Protein AF-A0A2G6PL71-F1 (afdb_monomer)

Foldseek 3Di:
DDDDDDDDDDDDDDDDDDDDDDVVVVVVVVVVVCCVDPVSVVVVVVVVVVVVVVVVPDDDPDDDPVVVVVVVVVVVVVVVVVVVVVVVVVVVVVVVVVVPPPPPVPVVVVVVVVVPPDDPPVVVVVVVVPPDPDPDDDDDPPVVVVVVVVVVCVVDVCPVCVVVVVVVVVVVVVVVVVVVVVVVVVVVVVVVVVVVVVVVVVVVVVVVVVVVVVVVVVVVVVVVVVVVVVVVVVVVVVLCVVLVVLVVQLVPDPDPVSVLVSLVVNLVSCPPPDNVVVCLVVLVVVDDVSNVVSLVVQVVSCVSNVPVVSVVVSVVVVVVVPDDDVPPFKDKDFDDDDPPPPPPDPDDDDDDDGWIWIAGPVPRDTDTDDPPPCDPVLVVLVVVLVVVLVVLVVVLVVLVVVLVVLVVCLVVDDPVVVVVSVVVNVVSVVVSVVSVVVNVVSVVVSVVVVVVVVVVVVVVVVVQVVLLVVLVLLCVLLLVVLFDVVLVVLLLVVLQVPVPLVVVLPACARDDSNRNRRRHDPDDDPDSADLVRSLSSSLLVQLLLPLGSDHQFDSVCSNVVVRRRHPDSVVVSVSCVVSCCNDPCNNVSSVVSSCPVVVVVD

Radius of gyration: 48.13 Å; Cα contacts (8 Å, |Δi|>4): 311; chains: 1; bounding box: 106×91×172 Å

Solvent-accessible surface area (backbone atoms only — not comparable to full-atom values): 34971 Å² total; per-residue (Å²): 141,82,89,83,86,82,87,78,90,83,86,85,83,88,80,93,81,84,88,84,88,63,72,67,59,54,53,53,49,56,54,51,54,50,61,68,32,69,67,52,48,48,50,56,52,52,55,46,53,53,50,51,52,57,58,72,70,61,89,69,98,74,70,67,70,59,56,54,53,50,51,54,54,52,51,53,52,51,52,55,59,50,48,59,53,53,56,56,56,56,59,60,56,64,64,58,64,71,72,72,80,80,71,72,80,68,61,65,61,63,56,63,65,64,68,78,76,73,72,77,73,69,62,54,65,63,54,66,76,69,70,72,89,72,78,89,74,79,80,68,52,75,65,53,51,51,53,49,50,58,50,51,59,67,75,42,72,64,75,79,50,52,65,55,53,56,49,49,54,52,51,51,51,52,51,52,52,52,52,54,51,52,52,53,50,56,52,49,53,54,52,50,55,52,49,53,54,51,50,53,54,50,52,54,52,49,54,56,48,52,53,51,52,54,52,54,51,52,51,52,52,53,52,50,55,51,50,53,51,52,52,51,52,52,54,47,53,54,49,52,54,53,51,48,52,49,48,55,50,33,71,69,38,89,47,71,67,54,30,52,54,35,41,40,53,51,51,55,54,41,63,43,88,69,45,49,63,51,54,55,52,52,25,51,74,68,35,76,65,48,30,51,53,54,50,52,51,54,49,51,41,23,65,76,56,72,35,62,69,55,46,53,55,50,53,57,56,62,59,70,71,67,81,72,82,85,68,78,60,65,44,83,48,71,71,76,77,77,81,87,78,68,90,86,72,95,74,92,74,95,72,79,78,74,63,29,32,39,37,32,78,90,75,70,47,69,44,81,37,80,56,78,71,74,48,70,67,58,55,51,50,51,50,53,51,52,54,51,53,52,49,54,53,52,52,51,48,53,54,49,54,52,45,49,55,46,51,58,52,41,76,76,41,53,82,75,52,30,59,58,43,52,52,54,47,51,53,51,52,51,52,53,50,52,52,54,48,53,54,49,53,52,51,52,51,51,50,52,54,51,50,55,50,50,53,52,52,50,51,53,51,50,52,49,50,50,40,26,46,56,47,49,53,51,37,50,48,60,49,53,72,78,48,49,66,70,42,52,50,52,51,45,51,50,40,56,67,37,60,66,62,26,43,74,63,68,28,80,41,65,58,36,70,87,75,41,31,86,6,64,74,82,80,86,58,96,58,89,67,50,54,66,55,52,37,44,53,51,30,51,52,16,13,32,68,63,54,30,67,71,44,82,46,39,56,64,31,45,58,70,67,68,81,52,22,42,95,44,71,66,61,51,52,49,50,35,50,77,60,37,46,67,46,98,57,11,48,62,52,25,50,49,27,57,49,55,55,60,72,73,75,107

Secondary structure (DSSP, 8-state):
---------------------SHHHHHHHHHHHHHH-HHHHHHHHHHHHHHHHHHHT------THHHHHHHHHHHHHHHHHHHHHHHHHHHHHHHHTTSSSSSSTTTHHHHTTTTTS--TTHHHHHHHTT-----S--PPPHHHHHHHHHHHHHHS-GGGTHHHHHHHHHHHHHHHHHHHHHHHHHHHHHHHHHHHHHHHHHHHHHHHHHHHHHHHHHHHHHHHHHHHHHHHHHHHHHHHHHHHHHHHHHHH--SHHHHHHHHHHHHHHHHSTTHHHHHHHHHHHT-HHHHHHHHHHHHHHHHHTT-HHHHHHHHHHHHTTSS-SGGGGEEEEE----GGG-SS--S---PPPPEEEEEETTT--EEEEE-----HHHHHHHHHHHHHHHHHHHHHHHHHHHHHHHHHHHHHS-HHHHHHHHHHHHHHHHHHHHHHHHHHHHHHHHHHHHHHHHHHHHHHHHHHHHHHHHHHHHHHHTTGGGS-HHHHHHHHHHHHH-HHHHHHTT--S-EEGGGTEES----S-SSSS-HHHHHHHHHHHHHHHHSSSSSSS-HHHHHHT-S-SSS-HHHHHHHHHHTTTTSTTHHHHHHHHHHHTHHHH-

pLDDT: mean 70.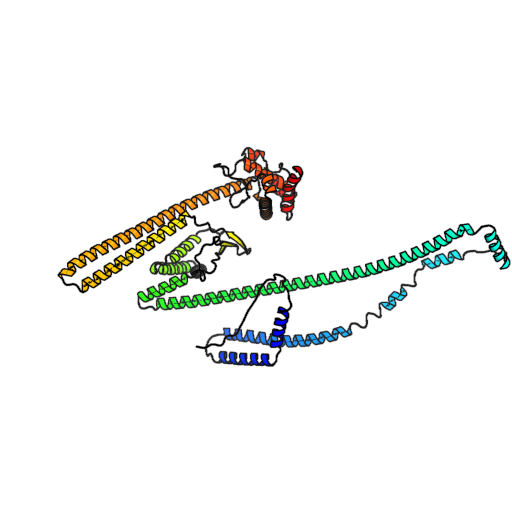43, std 21.21, range [27.36, 97.81]

Sequence (602 aa):
MSGLELGGNNSNEEANSSLGTNESIDKQKSLLDSIQDPDNKKILLEEYEEFKKGVEEINFNTSGALEDLKQEFEEDIEAIKNMDKLYSDLIGYKEFKTILASNELKQELEEKVFEVIGDEENKGLIRDFVGFEFNGEFFPDKEGIEDFIDSYEKEYQIEDIKPVIQSSDTLSQNSNEISQDSNKVSQNDGTLSQNDSTLSQNDSTLSQNDEKVFTNNTEVVNKTQEIDKKINSVKNLIKDYTLKTIIDEYENSETVEEKLLKAKEISDYLNKQGVLEKILEEAKKGGKENYNDVYNFIKTIAEKTDNYILLQKLENYSFSTKTDSTLRNWQIETFMSDENNLKDQFVDTKKTPPKAYIVNRNSGYKVEVDLIKTPPELTDLRRKYQNKKIEIKKEGKTMNDELNSLIDKYEEASENEKTIIMEKIKEKREEIKVLKKQAKELEEEFKNRLEDYTEQMKRIQEEENEKAREIRDFLEEIGFDLIDMNITNNIIEQLNYEDSLRVNLGFNQKINIKEGQLGFENINSDDLLSNQEKVVFAKVVNKMITGSTKGPIDINAIKNGTGVAIPDKEEFSFILEQKGIRGLNGNAIAMENLRKENNEKE

Mean predicted aligned error: 21.04 Å

Structure (mmCIF, N/CA/C/O backbone):
data_AF-A0A2G6PL71-F1
#
_entry.id   AF-A0A2G6PL71-F1
#
loop_
_atom_site.group_PDB
_atom_site.id
_atom_site.type_symbol
_atom_site.label_atom_id
_atom_site.label_alt_id
_atom_site.label_comp_id
_atom_site.label_asym_id
_atom_site.label_entity_id
_atom_site.label_seq_id
_atom_site.pdbx_PDB_ins_code
_atom_site.Cartn_x
_atom_site.Cartn_y
_atom_site.Cartn_z
_atom_site.occupancy
_atom_site.B_iso_or_equiv
_atom_site.auth_seq_id
_atom_site.auth_comp_id
_atom_site.auth_asym_id
_atom_site.auth_atom_id
_atom_site.pdbx_PDB_model_num
ATOM 1 N N . MET A 1 1 ? -5.301 -58.682 28.526 1.00 30.67 1 MET A N 1
ATOM 2 C CA . MET A 1 1 ? -5.518 -60.092 28.134 1.00 30.67 1 MET A CA 1
ATOM 3 C C . MET A 1 1 ? -6.444 -60.050 26.934 1.00 30.67 1 MET A C 1
ATOM 5 O O . MET A 1 1 ? -7.544 -59.558 27.110 1.00 30.67 1 MET A O 1
ATOM 9 N N . SER A 1 2 ? -6.127 -60.406 25.700 1.00 31.80 2 SER A N 1
ATOM 10 C CA . SER A 1 2 ? -4.973 -60.954 24.961 1.00 31.80 2 SER A CA 1
ATOM 11 C C . SER A 1 2 ? -5.456 -60.807 23.501 1.00 31.80 2 SER A C 1
ATOM 13 O O . SER A 1 2 ? -6.597 -61.160 23.234 1.00 31.80 2 SER A O 1
ATOM 15 N N . GLY A 1 3 ? -4.778 -60.155 22.561 1.00 30.88 3 GLY A N 1
ATOM 16 C CA . GLY A 1 3 ? -3.395 -60.362 22.154 1.00 30.88 3 GLY A CA 1
ATOM 17 C C . GLY A 1 3 ? -3.396 -61.245 20.903 1.00 30.88 3 GLY A C 1
ATOM 18 O O . GLY A 1 3 ? -3.646 -62.438 21.029 1.00 30.88 3 GLY A O 1
ATOM 19 N N . LEU A 1 4 ? -3.136 -60.650 19.736 1.00 32.53 4 LEU A N 1
ATOM 20 C CA . LEU A 1 4 ? -2.397 -61.261 18.625 1.00 32.53 4 LEU A CA 1
ATOM 21 C C . LEU A 1 4 ? -1.950 -60.151 17.663 1.00 32.53 4 LEU A C 1
ATOM 23 O O . LEU A 1 4 ? -2.682 -59.706 16.783 1.00 32.53 4 LEU A O 1
ATOM 27 N N . GLU A 1 5 ? -0.738 -59.677 17.932 1.00 37.03 5 GLU A N 1
ATOM 28 C CA . GLU A 1 5 ? 0.158 -59.029 16.979 1.00 37.03 5 GLU A CA 1
ATOM 29 C C . GLU A 1 5 ? 0.756 -60.074 16.026 1.00 37.03 5 GLU A C 1
ATOM 31 O O . GLU A 1 5 ? 0.781 -61.259 16.356 1.00 37.03 5 GLU A O 1
ATOM 36 N N . LEU A 1 6 ? 1.262 -59.599 14.885 1.00 34.03 6 LEU A N 1
ATOM 37 C CA . LEU A 1 6 ? 2.564 -59.873 14.241 1.00 34.03 6 LEU A CA 1
ATOM 38 C C . LEU A 1 6 ? 2.443 -59.188 12.860 1.00 34.03 6 LEU A C 1
ATOM 40 O O . LEU A 1 6 ? 1.600 -59.582 12.064 1.00 34.03 6 LEU A O 1
ATOM 44 N N . GLY A 1 7 ? 3.068 -58.043 12.573 1.00 27.36 7 GLY A N 1
ATOM 45 C CA . GLY A 1 7 ? 4.508 -57.751 12.590 1.00 27.36 7 GLY A CA 1
ATOM 46 C C . GLY A 1 7 ? 5.007 -57.813 11.134 1.00 27.36 7 GLY A C 1
ATOM 47 O O . GLY A 1 7 ? 4.632 -58.722 10.411 1.00 27.36 7 GLY A O 1
ATOM 48 N N . GLY A 1 8 ? 5.810 -56.908 10.588 1.00 28.75 8 GLY A N 1
ATOM 49 C CA . GLY A 1 8 ? 6.433 -55.677 11.051 1.00 28.75 8 GLY A CA 1
ATOM 50 C C . GLY A 1 8 ? 7.400 -55.193 9.954 1.00 28.75 8 GLY A C 1
ATOM 51 O O . 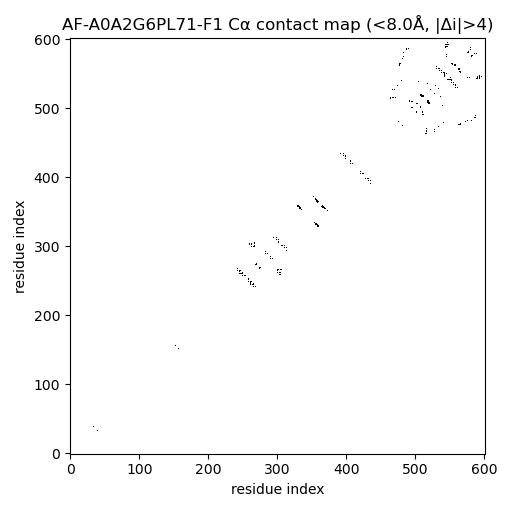GLY A 1 8 ? 7.727 -55.980 9.073 1.00 28.75 8 GLY A O 1
ATOM 52 N N . ASN A 1 9 ? 7.836 -53.931 10.081 1.00 28.77 9 ASN A N 1
ATOM 53 C CA . ASN A 1 9 ? 9.154 -53.354 9.737 1.00 28.77 9 ASN A CA 1
ATOM 54 C C . ASN A 1 9 ? 9.730 -53.559 8.317 1.00 28.77 9 ASN A C 1
ATOM 56 O O . ASN A 1 9 ? 9.662 -54.629 7.743 1.00 28.77 9 ASN A O 1
ATOM 60 N N . ASN A 1 10 ? 10.504 -52.660 7.718 1.00 29.19 10 ASN A N 1
ATOM 61 C CA . ASN A 1 10 ? 10.937 -51.281 7.937 1.00 29.19 10 ASN A CA 1
ATOM 62 C C . ASN A 1 10 ? 11.792 -50.939 6.698 1.00 29.19 10 ASN A C 1
ATOM 64 O O . ASN A 1 10 ? 12.292 -51.846 6.039 1.00 29.19 10 ASN A O 1
ATOM 68 N N . SER A 1 11 ? 12.059 -49.642 6.535 1.00 28.56 11 SER A N 1
ATOM 69 C CA . SER A 1 11 ? 13.316 -49.036 6.061 1.00 28.56 11 SER A CA 1
ATOM 70 C C . SER A 1 11 ? 13.287 -48.338 4.697 1.00 28.56 11 SER A C 1
ATOM 72 O O . SER A 1 11 ? 13.408 -48.965 3.652 1.00 28.56 11 SER A O 1
ATOM 74 N N . ASN A 1 12 ? 13.213 -47.010 4.819 1.00 28.58 12 ASN A N 1
ATOM 75 C CA . ASN A 1 12 ? 14.216 -46.028 4.399 1.00 28.58 12 ASN A CA 1
ATOM 76 C C . ASN A 1 12 ? 14.492 -45.713 2.918 1.00 28.58 12 ASN A C 1
ATOM 78 O O . ASN A 1 12 ? 14.948 -46.542 2.143 1.00 28.58 12 ASN A O 1
ATOM 82 N N . GLU A 1 13 ? 14.399 -44.395 2.703 1.00 28.44 13 GLU A N 1
ATOM 83 C CA . GLU A 1 13 ? 15.383 -43.496 2.080 1.00 28.44 13 GLU A CA 1
ATOM 84 C C . GLU A 1 13 ? 15.371 -43.272 0.559 1.00 28.44 13 GLU A C 1
ATOM 86 O O . GLU A 1 13 ? 15.633 -44.150 -0.251 1.00 28.44 13 GLU A O 1
ATOM 91 N N . GLU A 1 14 ? 15.119 -41.991 0.255 1.00 31.88 14 GLU A N 1
ATOM 92 C CA . GLU A 1 14 ? 15.740 -41.136 -0.764 1.00 31.88 14 GLU A CA 1
ATOM 93 C C . GLU A 1 14 ? 15.766 -41.591 -2.232 1.00 31.88 14 GLU A C 1
ATOM 95 O O . GLU A 1 14 ? 16.618 -42.363 -2.652 1.00 31.88 14 GLU A O 1
ATOM 100 N N . ALA A 1 15 ? 14.966 -40.907 -3.062 1.00 28.62 15 ALA A N 1
ATOM 101 C CA . ALA A 1 15 ? 15.450 -40.366 -4.335 1.00 28.62 15 ALA A CA 1
ATOM 102 C C . ALA A 1 15 ? 14.528 -39.246 -4.851 1.00 28.62 15 ALA A C 1
ATOM 104 O O . ALA A 1 15 ? 13.384 -39.471 -5.240 1.00 28.62 15 ALA A O 1
ATOM 105 N N . ASN A 1 16 ? 15.064 -38.026 -4.894 1.00 33.56 16 ASN A N 1
ATOM 106 C CA . ASN A 1 16 ? 14.587 -36.968 -5.778 1.00 33.56 16 ASN A CA 1
ATOM 107 C C . ASN A 1 16 ? 14.807 -37.384 -7.245 1.00 33.56 16 ASN A C 1
ATOM 109 O O . ASN A 1 16 ? 15.922 -37.763 -7.598 1.00 33.56 16 ASN A O 1
ATOM 113 N N . SER A 1 17 ? 13.793 -37.222 -8.102 1.00 34.06 17 SER A N 1
ATOM 114 C CA . SER A 1 17 ? 13.853 -36.542 -9.417 1.00 34.06 17 SER A CA 1
ATOM 115 C C . SER A 1 17 ? 12.882 -37.113 -10.467 1.00 34.06 17 SER A C 1
ATOM 117 O O . SER A 1 17 ? 12.694 -38.316 -10.605 1.00 34.06 17 SER A O 1
ATOM 119 N N . SER A 1 18 ? 12.353 -36.184 -11.268 1.00 31.28 18 SER A N 1
ATOM 120 C CA . SER A 1 18 ? 11.632 -36.327 -12.544 1.00 31.28 18 SER A CA 1
ATOM 121 C C . SER A 1 18 ? 10.119 -36.616 -12.516 1.00 31.28 18 SER A C 1
ATOM 123 O O . SER A 1 18 ? 9.630 -37.687 -12.175 1.00 31.28 18 SER A O 1
ATOM 125 N N . LEU A 1 19 ? 9.387 -35.577 -12.928 1.00 35.47 19 LEU A N 1
ATOM 126 C CA . LEU A 1 19 ? 8.011 -35.573 -13.415 1.00 35.47 19 LEU A CA 1
ATOM 127 C C . LEU A 1 19 ? 7.881 -36.351 -14.736 1.00 35.47 19 LEU A C 1
ATOM 129 O O . LEU A 1 19 ? 8.765 -36.243 -15.583 1.00 35.47 19 LEU A O 1
ATOM 133 N N . GLY A 1 20 ? 6.706 -36.949 -14.973 1.00 33.38 20 GLY A N 1
ATOM 134 C CA . GLY A 1 20 ? 6.103 -36.934 -16.314 1.00 33.38 20 GLY A CA 1
ATOM 135 C C . GLY A 1 20 ? 5.509 -38.239 -16.853 1.00 33.38 20 GLY A C 1
ATOM 136 O O . GLY A 1 20 ? 6.195 -39.015 -17.498 1.00 33.38 20 GLY A O 1
ATOM 137 N N . THR A 1 21 ? 4.185 -38.361 -16.693 1.00 51.75 21 THR A N 1
ATOM 138 C CA . THR A 1 21 ? 3.213 -38.910 -17.667 1.00 51.75 21 THR A CA 1
ATOM 139 C C . THR A 1 21 ? 3.283 -40.391 -18.069 1.00 51.75 21 THR A C 1
ATOM 141 O O . THR A 1 21 ? 4.001 -40.767 -18.985 1.00 51.75 21 THR A O 1
ATOM 144 N N . ASN A 1 22 ? 2.392 -41.183 -17.456 1.00 39.81 22 ASN A N 1
ATOM 145 C CA . ASN A 1 22 ? 1.569 -42.222 -18.114 1.00 39.81 22 ASN A CA 1
ATOM 146 C C . ASN A 1 22 ? 0.328 -42.566 -17.255 1.00 39.81 22 ASN A C 1
ATOM 148 O O . ASN A 1 22 ? -0.749 -42.824 -17.776 1.00 39.81 22 ASN A O 1
ATOM 152 N N . GLU A 1 23 ? 0.415 -42.393 -15.932 1.00 45.34 23 GLU A N 1
ATOM 153 C CA . GLU A 1 23 ? -0.653 -42.767 -14.987 1.00 45.34 23 GLU A CA 1
ATOM 154 C C . GLU A 1 23 ? -1.941 -41.910 -15.065 1.00 45.34 23 GLU A C 1
ATOM 156 O O . GLU A 1 23 ? -3.013 -42.342 -14.643 1.00 45.34 23 GLU A O 1
ATOM 161 N N . SER A 1 24 ? -1.862 -40.688 -15.607 1.00 49.31 24 SER A N 1
ATOM 162 C CA . SER A 1 24 ? -3.019 -39.782 -15.747 1.00 49.31 24 SER A CA 1
ATOM 163 C C . SER A 1 24 ? -3.897 -40.130 -16.952 1.00 49.31 24 SER A C 1
ATOM 165 O O . SER A 1 24 ? -5.113 -39.960 -16.897 1.00 49.31 24 SER A O 1
ATOM 167 N N . ILE A 1 25 ? -3.293 -40.636 -18.031 1.00 49.53 25 ILE A N 1
ATOM 168 C CA . ILE A 1 25 ? -4.006 -41.020 -19.257 1.00 49.53 25 ILE A CA 1
ATOM 169 C C . ILE A 1 25 ? -4.760 -42.332 -19.026 1.00 49.53 25 ILE A C 1
ATOM 171 O O . ILE A 1 25 ? -5.908 -42.459 -19.446 1.00 49.53 25 ILE A O 1
ATOM 175 N N . ASP A 1 26 ? -4.171 -43.263 -18.274 1.00 54.94 26 ASP A N 1
ATOM 176 C CA . ASP A 1 26 ? -4.816 -44.536 -17.942 1.00 54.94 26 ASP A CA 1
ATOM 177 C C . ASP A 1 26 ? -5.990 -44.358 -16.966 1.00 54.94 26 ASP A C 1
ATOM 179 O O . ASP A 1 26 ? -7.014 -45.023 -17.110 1.00 54.94 26 ASP A O 1
ATOM 183 N N . LYS A 1 27 ? -5.913 -43.392 -16.037 1.00 54.25 27 LYS A N 1
ATOM 184 C CA . LYS A 1 27 ? -7.048 -43.028 -15.166 1.00 54.25 27 LYS A CA 1
ATOM 185 C C . LYS A 1 27 ? -8.186 -42.365 -15.943 1.00 54.25 27 LYS A C 1
ATOM 187 O O . LYS A 1 27 ? -9.345 -42.651 -15.667 1.00 54.25 27 LYS A O 1
ATOM 192 N N . GLN A 1 28 ? -7.875 -41.530 -16.936 1.00 48.66 28 GLN A N 1
ATOM 193 C CA . GLN A 1 28 ? -8.889 -40.907 -17.795 1.00 48.66 28 GLN A CA 1
ATOM 194 C C . GLN A 1 28 ? -9.531 -41.909 -18.765 1.00 48.66 28 GLN A C 1
ATOM 196 O O . GLN A 1 28 ? -10.746 -41.875 -18.937 1.00 48.66 28 GLN A O 1
ATOM 201 N N . LYS A 1 29 ? -8.759 -42.848 -19.332 1.00 56.69 29 LYS A N 1
ATOM 202 C CA . LYS A 1 29 ? -9.302 -43.971 -20.116 1.00 56.69 29 LYS A CA 1
ATOM 203 C C . LYS A 1 29 ? -10.164 -44.900 -19.271 1.00 56.69 29 LYS A C 1
ATOM 205 O O . LYS A 1 29 ? -11.274 -45.203 -19.675 1.00 56.69 29 LYS A O 1
ATOM 210 N N . SER A 1 30 ? -9.714 -45.258 -18.069 1.00 57.16 30 SER A N 1
ATOM 211 C CA . SER A 1 30 ? -10.496 -46.085 -17.143 1.00 57.16 30 SER A CA 1
ATOM 212 C C . SER A 1 30 ? -11.828 -45.438 -16.747 1.00 57.16 30 SER A C 1
ATOM 214 O O . SER A 1 30 ? -12.785 -46.160 -16.483 1.00 57.16 30 SER A O 1
ATOM 216 N N . LEU A 1 31 ? -11.892 -44.103 -16.690 1.00 46.41 31 LEU A N 1
ATOM 217 C CA . LEU A 1 31 ? -13.128 -43.363 -16.424 1.00 46.41 31 LEU A CA 1
ATOM 218 C C . LEU A 1 31 ? -14.035 -43.286 -17.664 1.00 46.41 31 LEU A C 1
ATOM 220 O O . LEU A 1 31 ? -15.253 -43.289 -17.547 1.00 46.41 31 LEU A O 1
ATOM 224 N N . LEU A 1 32 ? -13.445 -43.204 -18.858 1.00 49.22 32 LEU A N 1
ATOM 225 C CA . LEU A 1 32 ? -14.186 -43.185 -20.117 1.00 49.22 32 LEU A CA 1
ATOM 226 C C . LEU A 1 32 ? -14.784 -44.566 -20.428 1.00 49.22 32 LEU A C 1
ATOM 228 O O . LEU A 1 32 ? -15.941 -44.662 -20.830 1.00 49.22 32 LEU A O 1
ATOM 232 N N . ASP A 1 33 ? -14.022 -45.626 -20.164 1.00 57.16 33 ASP A N 1
ATOM 233 C CA . ASP A 1 33 ? -14.441 -47.016 -20.343 1.00 57.16 33 ASP A CA 1
ATOM 234 C C . ASP A 1 33 ? -15.534 -47.404 -19.330 1.00 57.16 33 ASP A C 1
ATOM 236 O O . ASP A 1 33 ? -16.446 -48.156 -19.672 1.00 57.16 33 ASP A O 1
ATOM 240 N N . SER A 1 34 ? -15.522 -46.841 -18.111 1.00 52.81 34 SER A N 1
ATOM 241 C CA . SER A 1 34 ? -16.590 -47.076 -17.125 1.00 52.81 34 SER A CA 1
ATOM 242 C C . SER A 1 34 ? -17.909 -46.383 -17.483 1.00 52.81 34 SER A C 1
ATOM 244 O O . SER A 1 34 ? -18.969 -46.884 -17.116 1.00 52.81 34 SER A O 1
ATOM 246 N N . ILE A 1 35 ? -17.874 -45.276 -18.231 1.00 49.06 35 ILE A N 1
ATOM 247 C CA . ILE A 1 35 ? -19.072 -44.571 -18.725 1.00 49.06 35 ILE A CA 1
ATOM 248 C C . ILE A 1 35 ? -19.652 -45.255 -19.978 1.00 49.06 35 ILE A C 1
ATOM 250 O O . ILE A 1 35 ? -20.853 -45.165 -20.235 1.00 49.06 35 ILE A O 1
ATOM 254 N N . GLN A 1 36 ? -18.823 -45.964 -20.752 1.00 54.91 36 GLN A N 1
ATOM 255 C CA . GLN A 1 36 ? -19.263 -46.746 -21.914 1.00 54.91 36 GLN A CA 1
ATOM 256 C C . GLN A 1 36 ? -19.873 -48.106 -21.547 1.00 54.91 36 GLN A C 1
ATOM 258 O O . GLN A 1 36 ? -20.493 -48.740 -22.405 1.00 54.91 36 GLN A O 1
ATOM 263 N N . ASP A 1 37 ? -19.735 -48.540 -20.292 1.00 73.94 37 ASP A N 1
ATOM 264 C CA . ASP A 1 37 ? -20.352 -49.763 -19.789 1.00 73.94 37 ASP A CA 1
ATOM 265 C C . ASP A 1 37 ? -21.896 -49.631 -19.779 1.00 73.94 37 ASP A C 1
ATOM 267 O O . ASP A 1 37 ? -22.442 -48.759 -19.087 1.00 73.94 37 ASP A O 1
ATOM 271 N N . PRO A 1 38 ? -22.627 -50.481 -20.530 1.00 62.81 38 PRO A N 1
ATOM 272 C CA . PRO A 1 38 ? -24.088 -50.475 -20.568 1.00 62.81 38 PRO A CA 1
ATOM 273 C C . PRO A 1 38 ? -24.747 -50.609 -19.189 1.00 62.81 38 PRO A C 1
ATOM 275 O O . PRO A 1 38 ? -25.833 -50.061 -18.989 1.00 62.81 38 PRO A O 1
ATOM 278 N N . ASP A 1 39 ? -24.100 -51.296 -18.243 1.00 64.25 39 ASP A N 1
ATOM 279 C CA . ASP A 1 39 ? -24.635 -51.513 -16.899 1.00 64.25 39 ASP A CA 1
ATOM 280 C C . ASP A 1 39 ? -24.497 -50.251 -16.031 1.00 64.25 39 ASP A C 1
ATOM 282 O O . ASP A 1 39 ? -25.444 -49.879 -15.336 1.00 64.25 39 ASP A O 1
ATOM 286 N N . ASN A 1 40 ? -23.393 -49.503 -16.150 1.00 54.94 40 ASN A N 1
ATOM 287 C CA . ASN A 1 40 ? -23.237 -48.207 -15.471 1.00 54.94 40 ASN A CA 1
ATOM 288 C C . ASN A 1 40 ? -24.161 -47.139 -16.064 1.00 54.94 40 ASN A C 1
ATOM 290 O O . ASN A 1 40 ? -24.736 -46.331 -15.333 1.00 54.94 40 ASN A O 1
ATOM 294 N N . LYS A 1 41 ? -24.374 -47.170 -17.385 1.00 59.50 41 LYS A N 1
ATOM 295 C CA . LYS A 1 41 ? -25.364 -46.317 -18.053 1.00 59.50 41 LYS A CA 1
ATOM 296 C C . LYS A 1 41 ? -26.778 -46.594 -17.538 1.00 59.50 41 LYS A C 1
ATOM 298 O O . LYS A 1 41 ? -27.552 -45.658 -17.351 1.00 59.50 41 LYS A O 1
ATOM 303 N N . LYS A 1 42 ? -27.111 -47.863 -17.288 1.00 69.56 42 LYS A N 1
ATOM 304 C CA . LYS A 1 42 ? -28.400 -48.267 -16.720 1.00 69.56 42 LYS A CA 1
ATOM 305 C C . LYS A 1 42 ? -28.567 -47.786 -15.275 1.00 69.56 42 LYS A C 1
ATOM 307 O O . LYS A 1 42 ? -29.624 -47.255 -14.959 1.00 69.56 42 LYS A O 1
ATOM 312 N N . ILE A 1 43 ? -27.531 -47.904 -14.443 1.00 64.06 43 ILE A N 1
ATOM 313 C CA . ILE A 1 43 ? -27.542 -47.417 -13.051 1.00 64.06 43 ILE A CA 1
ATOM 314 C C . ILE A 1 43 ? -27.755 -45.899 -13.005 1.00 64.06 43 ILE A C 1
ATOM 316 O O . ILE A 1 43 ? -28.621 -45.431 -12.276 1.00 64.06 43 ILE A O 1
ATOM 320 N N . LEU A 1 44 ? -27.052 -45.132 -13.845 1.00 55.03 44 LEU A N 1
ATOM 321 C CA . LEU A 1 44 ? -27.222 -43.674 -13.921 1.00 55.03 44 LEU A CA 1
ATOM 322 C C . LEU A 1 44 ? -28.631 -43.262 -14.384 1.00 55.03 44 LEU A C 1
ATOM 324 O O . LEU A 1 44 ? -29.169 -42.261 -13.917 1.00 55.03 44 LEU A O 1
ATOM 328 N N . LEU A 1 45 ? -29.243 -44.037 -15.284 1.00 57.75 45 LEU A N 1
ATOM 329 C CA . LEU A 1 45 ? -30.637 -43.848 -15.702 1.00 57.75 45 LEU A CA 1
ATOM 330 C C . LEU A 1 45 ? -31.632 -44.181 -14.577 1.00 57.75 45 LEU A C 1
ATOM 332 O O . LEU A 1 45 ? -32.630 -43.481 -14.430 1.00 57.75 45 LEU A O 1
ATOM 336 N N . GLU A 1 46 ? -31.364 -45.215 -13.775 1.00 64.25 46 GLU A N 1
ATOM 337 C CA . GLU A 1 46 ? -32.196 -45.598 -12.625 1.00 64.25 46 GLU A CA 1
ATOM 338 C C . GLU A 1 46 ? -32.104 -44.562 -11.483 1.00 64.25 46 GLU A C 1
ATOM 340 O O . GLU A 1 46 ? -33.140 -44.137 -10.972 1.00 64.25 46 GLU A O 1
ATOM 345 N N . GLU A 1 47 ? -30.902 -44.072 -11.153 1.00 60.25 47 GLU A N 1
ATOM 346 C CA . GLU A 1 47 ? -30.686 -42.998 -10.163 1.00 60.25 47 GLU A CA 1
ATOM 347 C C . GLU A 1 47 ? -31.338 -41.672 -10.595 1.00 60.25 47 GLU A C 1
ATOM 349 O O . GLU A 1 47 ? -31.892 -40.937 -9.774 1.00 60.25 47 GLU A O 1
ATOM 354 N N . TYR A 1 48 ? -31.325 -41.373 -11.898 1.00 58.53 48 TYR A N 1
ATOM 355 C CA . TYR A 1 48 ? -31.978 -40.191 -12.455 1.00 58.53 48 TYR A CA 1
ATOM 356 C C . TYR A 1 48 ? -33.511 -40.267 -12.381 1.00 58.53 48 TYR A C 1
ATOM 358 O O . TYR A 1 48 ? -34.154 -39.285 -12.004 1.00 58.53 48 TYR A O 1
ATOM 366 N N . GLU A 1 49 ? -34.116 -41.416 -12.699 1.00 69.38 49 GLU A N 1
ATOM 367 C CA . GLU A 1 49 ? -35.570 -41.600 -12.571 1.00 69.38 49 GLU A CA 1
ATOM 368 C C . GLU A 1 49 ? -36.023 -41.543 -11.101 1.00 69.38 49 GLU A C 1
ATOM 370 O O . GLU A 1 49 ? -37.096 -41.014 -10.798 1.00 69.38 49 GLU A O 1
ATOM 375 N N . GLU A 1 50 ? -35.192 -42.008 -10.164 1.00 58.53 50 GLU A N 1
ATOM 376 C CA . GLU A 1 50 ? -35.454 -41.889 -8.726 1.00 58.53 50 GLU A CA 1
ATOM 377 C C . GLU A 1 50 ? -35.364 -40.428 -8.243 1.00 58.53 50 GLU A C 1
ATOM 379 O O . GLU A 1 50 ? -36.239 -39.960 -7.508 1.00 58.53 50 GLU A O 1
ATOM 384 N N . PHE A 1 51 ? -34.381 -39.664 -8.735 1.00 55.41 51 PHE A N 1
ATOM 385 C CA . PHE A 1 51 ? -34.268 -38.224 -8.486 1.00 55.41 51 PHE A CA 1
ATOM 386 C C . PHE A 1 51 ? -35.462 -37.440 -9.052 1.00 55.41 51 PHE A C 1
ATOM 388 O O . PHE A 1 51 ? -36.064 -36.630 -8.345 1.00 55.41 51 PHE A O 1
ATOM 395 N N . LYS A 1 52 ? -35.856 -37.716 -10.300 1.00 61.31 52 LYS A N 1
ATOM 396 C CA . LYS A 1 52 ? -37.014 -37.093 -10.958 1.00 61.31 52 LYS A CA 1
ATOM 397 C C . LYS A 1 52 ? -38.306 -37.341 -10.180 1.00 61.31 52 LYS A C 1
ATOM 399 O O . LYS A 1 52 ? -39.069 -36.406 -9.944 1.00 61.31 52 LYS A O 1
ATOM 404 N N . LYS A 1 53 ? -38.515 -38.572 -9.711 1.00 62.59 53 LYS A N 1
ATOM 405 C CA . LYS A 1 53 ? -39.662 -38.931 -8.872 1.00 62.59 53 LYS A CA 1
ATOM 406 C C . LYS A 1 53 ? -39.659 -38.179 -7.533 1.00 62.59 53 LYS A C 1
ATOM 408 O O . LYS A 1 53 ? -40.707 -37.712 -7.097 1.00 62.59 53 LYS A O 1
ATOM 413 N N . GLY A 1 54 ? -38.487 -37.993 -6.921 1.00 52.50 54 GLY A N 1
ATOM 414 C CA . GLY A 1 54 ? -38.329 -37.177 -5.712 1.00 52.50 54 GLY A CA 1
ATOM 415 C C . GLY A 1 54 ? -38.639 -35.690 -5.926 1.00 52.50 54 GLY A C 1
ATOM 416 O O . GLY A 1 54 ? -39.179 -35.043 -5.032 1.00 52.50 54 GLY A O 1
ATOM 417 N N . VAL A 1 55 ? -38.352 -35.151 -7.115 1.00 52.31 55 VAL A N 1
ATOM 418 C CA . VAL A 1 55 ? -38.692 -33.767 -7.489 1.00 52.31 55 VAL A CA 1
ATOM 419 C C . VAL A 1 55 ? -40.196 -33.609 -7.756 1.00 52.31 55 VAL A C 1
ATOM 421 O O . VAL A 1 55 ? -40.781 -32.611 -7.341 1.00 52.31 55 VAL A O 1
ATOM 424 N N . GLU A 1 56 ? -40.846 -34.596 -8.381 1.00 56.34 56 GLU A N 1
ATOM 425 C CA . GLU A 1 56 ? -42.294 -34.583 -8.657 1.00 56.34 56 GLU A CA 1
ATOM 426 C C . GLU A 1 56 ? -43.166 -34.727 -7.387 1.00 56.34 56 GLU A C 1
ATOM 428 O O . GLU A 1 56 ? -44.300 -34.245 -7.359 1.00 56.34 56 GLU A O 1
ATOM 433 N N . GLU A 1 57 ? -42.653 -35.342 -6.314 1.00 54.41 57 GLU A N 1
ATOM 434 C CA . GLU A 1 57 ? -43.368 -35.515 -5.036 1.00 54.41 57 GLU A CA 1
ATOM 435 C C . GLU A 1 57 ? -43.361 -34.254 -4.138 1.00 54.41 57 GLU A C 1
ATOM 437 O O . GLU A 1 57 ? -44.143 -34.159 -3.183 1.00 54.41 57 GLU A O 1
ATOM 442 N N . ILE A 1 58 ? -42.542 -33.242 -4.448 1.00 48.72 58 ILE A N 1
ATOM 443 C CA . ILE A 1 58 ? -42.468 -31.986 -3.686 1.00 48.72 58 ILE A CA 1
ATOM 444 C C . ILE A 1 58 ? -43.504 -30.988 -4.227 1.00 48.72 58 ILE A C 1
ATOM 446 O O . ILE A 1 58 ? -43.273 -30.236 -5.171 1.00 48.72 58 ILE A O 1
ATOM 450 N N . ASN A 1 59 ? -44.677 -30.964 -3.594 1.00 43.44 59 ASN A N 1
ATOM 451 C CA . ASN A 1 59 ? -45.788 -30.096 -3.980 1.00 43.44 59 ASN A CA 1
ATOM 452 C C . ASN A 1 59 ? -45.603 -28.656 -3.453 1.00 43.44 59 ASN A C 1
ATOM 454 O O . ASN A 1 59 ? -46.020 -28.339 -2.336 1.00 43.44 59 ASN A O 1
ATOM 458 N N . PHE A 1 60 ? -45.008 -27.777 -4.264 1.00 41.09 60 PHE A N 1
ATOM 459 C CA . PHE A 1 60 ? -45.043 -26.324 -4.064 1.00 41.09 60 PHE A CA 1
ATOM 460 C C . PHE A 1 60 ? -45.614 -25.605 -5.293 1.00 41.09 60 PHE A C 1
ATOM 462 O O . PHE A 1 60 ? -45.075 -25.665 -6.394 1.00 41.09 60 PHE A O 1
ATOM 469 N N . ASN A 1 61 ? -46.695 -24.855 -5.075 1.00 47.06 61 ASN A N 1
ATOM 470 C CA . ASN A 1 61 ? -47.227 -23.880 -6.025 1.00 47.06 61 ASN A CA 1
ATOM 471 C C . ASN A 1 61 ? -46.299 -22.655 -6.096 1.00 47.06 61 ASN A C 1
ATOM 473 O O . ASN A 1 61 ? -46.548 -21.694 -5.374 1.00 47.06 61 ASN A O 1
ATOM 477 N N . THR A 1 62 ? -45.288 -22.643 -6.973 1.00 39.75 62 THR A N 1
ATOM 478 C CA . THR A 1 62 ? -44.645 -21.387 -7.424 1.00 39.75 62 THR A CA 1
ATOM 479 C C . THR A 1 62 ? -43.831 -21.515 -8.723 1.00 39.75 62 THR A C 1
ATOM 481 O O . THR A 1 62 ? -42.752 -22.089 -8.726 1.00 39.75 62 THR A O 1
ATOM 484 N N . SER A 1 63 ? -44.320 -20.803 -9.750 1.00 55.09 63 SER A N 1
ATOM 485 C CA . SER A 1 63 ? -43.625 -19.940 -10.738 1.00 55.09 63 SER A CA 1
ATOM 486 C C . SER A 1 63 ? -42.626 -20.500 -11.770 1.00 55.09 63 SER A C 1
ATOM 488 O O . SER A 1 63 ? -41.812 -21.369 -11.488 1.00 55.09 63 SER A O 1
ATOM 490 N N . GLY A 1 64 ? -42.652 -19.881 -12.961 1.00 49.81 64 GLY A N 1
ATOM 491 C CA . GLY A 1 64 ? -42.012 -20.293 -14.221 1.00 49.81 64 GLY A CA 1
ATOM 492 C C . GLY A 1 64 ? -40.495 -20.506 -14.257 1.00 49.81 64 GLY A C 1
ATOM 493 O O . GLY A 1 64 ? -40.012 -21.005 -15.261 1.00 49.81 64 GLY A O 1
ATOM 494 N N . ALA A 1 65 ? -39.754 -20.253 -13.176 1.00 49.41 65 ALA A N 1
ATOM 495 C CA . ALA A 1 65 ? -38.327 -20.581 -13.113 1.00 49.41 65 ALA A CA 1
ATOM 496 C C . ALA A 1 65 ? -38.054 -22.096 -13.207 1.00 49.41 65 ALA A C 1
ATOM 498 O O . ALA A 1 65 ? -36.986 -22.493 -13.658 1.00 49.41 65 ALA A O 1
ATOM 499 N N . LEU A 1 66 ? -39.006 -22.946 -12.796 1.00 48.75 66 LEU A N 1
ATOM 500 C CA . LEU A 1 66 ? -38.889 -24.402 -12.951 1.00 48.75 66 LEU A CA 1
ATOM 501 C C . LEU A 1 66 ? -39.166 -24.854 -14.395 1.00 48.75 66 LEU A C 1
ATOM 503 O O . LEU A 1 66 ? -38.577 -25.830 -14.849 1.00 48.75 66 LEU A O 1
ATOM 507 N N . GLU A 1 67 ? -40.034 -24.138 -15.115 1.00 59.38 67 GLU A N 1
ATOM 508 C CA . GLU A 1 67 ? -40.337 -24.424 -16.522 1.00 59.38 67 GLU A CA 1
ATOM 509 C C . GLU A 1 67 ? -39.151 -24.035 -17.415 1.00 59.38 67 GLU A C 1
ATOM 511 O O . GLU A 1 67 ? -38.786 -24.804 -18.298 1.00 59.38 67 GLU A O 1
ATOM 516 N N . ASP A 1 68 ? -38.483 -22.918 -17.104 1.00 56.38 68 ASP A N 1
ATOM 517 C CA . ASP A 1 68 ? -37.250 -22.491 -17.780 1.00 56.38 68 ASP A CA 1
ATOM 518 C C . ASP A 1 68 ? -36.115 -23.513 -17.573 1.00 56.38 68 ASP A C 1
ATOM 520 O O . ASP A 1 68 ? -35.421 -23.883 -18.516 1.00 56.38 68 ASP A O 1
ATOM 524 N N . LEU A 1 69 ? -35.968 -24.037 -16.350 1.00 51.03 69 LEU A N 1
ATOM 525 C CA . LEU A 1 69 ? -34.947 -25.038 -16.014 1.00 51.03 69 LEU A CA 1
ATOM 526 C C . LEU A 1 69 ? -35.244 -26.392 -16.675 1.00 51.03 69 LEU A C 1
ATOM 528 O O . LEU A 1 69 ? -34.338 -27.092 -17.117 1.00 51.03 69 LEU A O 1
ATOM 532 N N . LYS A 1 70 ? -36.524 -26.758 -16.779 1.00 58.69 70 LYS A N 1
ATOM 533 C CA . LYS A 1 70 ? -36.965 -27.960 -17.491 1.00 58.69 70 LYS A CA 1
ATOM 534 C C . LYS A 1 70 ? -36.725 -27.840 -18.998 1.00 58.69 70 LYS A C 1
ATOM 536 O O . LYS A 1 70 ? -36.287 -28.810 -19.609 1.00 58.69 70 LYS A O 1
ATOM 541 N N . GLN A 1 71 ? -36.955 -26.659 -19.569 1.00 62.25 71 GLN A N 1
ATOM 542 C CA . GLN A 1 71 ? -36.677 -26.378 -20.973 1.00 62.25 71 GLN A CA 1
ATOM 543 C C . GLN A 1 71 ? -35.170 -26.438 -21.279 1.00 62.25 71 GLN A C 1
ATOM 545 O O . GLN A 1 71 ? -34.782 -27.079 -22.251 1.00 62.25 71 GLN A O 1
ATOM 550 N N . GLU A 1 72 ? -34.319 -25.864 -20.422 1.00 52.56 72 GLU A N 1
ATOM 551 C CA . GLU A 1 72 ? -32.853 -25.916 -20.567 1.00 52.56 72 GLU A CA 1
ATOM 552 C C . GLU A 1 72 ? -32.329 -27.368 -20.541 1.00 52.56 72 GLU A C 1
ATOM 554 O O . GLU A 1 72 ? -31.529 -27.769 -21.385 1.00 52.56 72 GLU A O 1
ATOM 559 N N . PHE A 1 73 ? -32.866 -28.213 -19.651 1.00 50.19 73 PHE A N 1
ATOM 560 C CA . PHE A 1 73 ? -32.514 -29.638 -19.608 1.00 50.19 73 PHE A CA 1
ATOM 561 C C . PHE A 1 73 ? -33.016 -30.441 -20.821 1.00 50.19 73 PHE A C 1
ATOM 563 O O . PHE A 1 73 ? -32.351 -31.388 -21.249 1.00 50.19 73 PHE A O 1
ATOM 570 N N . GLU A 1 74 ? -34.177 -30.101 -21.387 1.00 57.28 74 GLU A N 1
ATOM 571 C CA . GLU A 1 74 ? -34.669 -30.734 -22.618 1.00 57.28 74 GLU A CA 1
ATOM 572 C C . GLU A 1 74 ? -33.804 -30.353 -23.836 1.00 57.28 74 GLU A C 1
ATOM 574 O O . GLU A 1 74 ? -33.538 -31.210 -24.685 1.00 57.28 74 GLU A O 1
ATOM 579 N N . GLU A 1 75 ? -33.290 -29.119 -23.885 1.00 56.56 75 GLU A N 1
ATOM 580 C CA . GLU A 1 75 ? -32.361 -28.643 -24.920 1.00 56.56 75 GLU A CA 1
ATOM 581 C C . GLU A 1 75 ? -30.999 -29.367 -24.860 1.00 56.56 75 GLU A C 1
ATOM 583 O O . GLU A 1 75 ? -30.484 -29.798 -25.898 1.00 56.56 75 GLU A O 1
ATOM 588 N N . ASP A 1 76 ? -30.462 -29.613 -23.661 1.00 49.84 76 ASP A N 1
ATOM 589 C CA . ASP A 1 76 ? -29.225 -30.387 -23.468 1.00 49.84 76 ASP A CA 1
ATOM 590 C C . ASP A 1 76 ? -29.377 -31.861 -23.894 1.00 49.84 76 ASP A C 1
ATOM 592 O O . ASP A 1 76 ? -28.474 -32.451 -24.499 1.00 49.84 76 ASP A O 1
ATOM 596 N N . ILE A 1 77 ? -30.544 -32.469 -23.654 1.00 49.44 77 ILE A N 1
ATOM 597 C CA . ILE A 1 77 ? -30.850 -33.833 -24.117 1.00 49.44 77 ILE A CA 1
ATOM 598 C C . ILE A 1 77 ? -30.940 -33.889 -25.650 1.00 49.44 77 ILE A C 1
ATOM 600 O O . ILE A 1 77 ? -30.463 -34.850 -26.267 1.00 49.44 77 ILE A O 1
ATOM 604 N N . GLU A 1 78 ? -31.530 -32.876 -26.286 1.00 56.59 78 GLU A N 1
ATOM 605 C CA . GLU A 1 78 ? -31.604 -32.768 -27.747 1.00 56.59 78 GLU A CA 1
ATOM 606 C C . GLU A 1 78 ? -30.200 -32.579 -28.360 1.00 56.59 78 GLU A C 1
ATOM 608 O O . GLU A 1 78 ? -29.880 -33.180 -29.390 1.00 56.59 78 GLU A O 1
ATOM 613 N N . ALA A 1 79 ? -29.315 -31.825 -27.698 1.00 48.56 79 ALA A N 1
ATOM 614 C CA . ALA A 1 79 ? -27.916 -31.662 -28.100 1.00 48.56 79 ALA A CA 1
ATOM 615 C C . ALA A 1 79 ? -27.126 -32.982 -28.025 1.00 48.56 79 ALA A C 1
ATOM 617 O O . ALA A 1 79 ? -26.377 -33.311 -28.951 1.00 48.56 79 ALA A O 1
ATOM 618 N N . ILE A 1 80 ? -27.348 -33.786 -26.980 1.00 46.16 80 ILE A N 1
ATOM 619 C CA . ILE A 1 80 ? -26.735 -35.116 -26.836 1.00 46.16 80 ILE A CA 1
ATOM 620 C C . ILE A 1 80 ? -27.235 -36.073 -27.932 1.00 46.16 80 ILE A C 1
ATOM 622 O O . ILE A 1 80 ? -26.431 -36.771 -28.550 1.00 46.16 80 ILE A O 1
ATOM 626 N N . LYS A 1 81 ? -28.535 -36.058 -28.263 1.00 48.94 81 LYS A N 1
ATOM 627 C CA . LYS A 1 81 ? -29.085 -36.850 -29.385 1.00 48.94 81 LYS A CA 1
ATOM 628 C C . LYS A 1 81 ? -28.535 -36.411 -30.747 1.00 48.94 81 LYS A C 1
ATOM 630 O O . LYS A 1 81 ? -28.337 -37.243 -31.632 1.00 48.94 81 LYS A O 1
ATOM 635 N N . ASN A 1 82 ? -28.266 -35.119 -30.928 1.00 48.66 82 ASN A N 1
ATOM 636 C CA . ASN A 1 82 ? -27.682 -34.589 -32.160 1.00 48.66 82 ASN A CA 1
ATOM 637 C C . ASN A 1 82 ? -26.190 -34.935 -32.316 1.00 48.66 82 ASN A C 1
ATOM 639 O O . ASN A 1 82 ? -25.720 -35.061 -33.449 1.00 48.66 82 ASN A O 1
ATOM 643 N N . MET A 1 83 ? -25.459 -35.176 -31.220 1.00 44.09 83 MET A N 1
ATOM 644 C CA . MET A 1 83 ? -24.085 -35.694 -31.288 1.00 44.09 83 MET A CA 1
ATOM 645 C C . MET A 1 83 ? -24.010 -37.126 -31.839 1.00 44.09 83 MET A C 1
ATOM 647 O O . MET A 1 83 ? -23.104 -37.410 -32.623 1.00 44.09 83 MET A O 1
ATOM 651 N N . ASP A 1 84 ? -24.981 -37.996 -31.538 1.00 41.44 84 ASP A N 1
ATOM 652 C CA . ASP A 1 84 ? -25.050 -39.358 -32.106 1.00 41.44 84 ASP A CA 1
ATOM 653 C C . ASP A 1 84 ? -25.24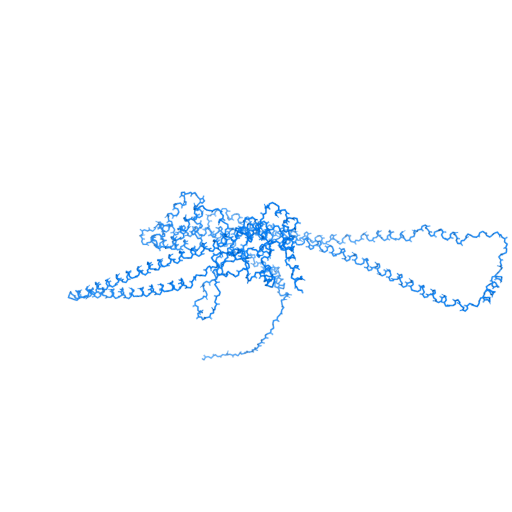7 -39.344 -33.636 1.00 41.44 84 ASP A C 1
ATOM 655 O O . ASP A 1 84 ? -24.708 -40.186 -34.364 1.00 41.44 84 ASP A O 1
ATOM 659 N N . LYS A 1 85 ? -25.968 -38.338 -34.152 1.00 43.66 85 LYS A N 1
ATOM 660 C CA . LYS A 1 85 ? -26.146 -38.112 -35.595 1.00 43.66 85 LYS A CA 1
ATOM 661 C C . LYS A 1 85 ? -24.847 -37.641 -36.260 1.00 43.66 85 LYS A C 1
ATOM 663 O O . LYS A 1 85 ? -24.464 -38.165 -37.303 1.00 43.66 85 LYS A O 1
ATOM 668 N N . LEU A 1 86 ? -24.129 -36.725 -35.609 1.00 41.31 86 LEU A N 1
ATOM 669 C CA . LEU A 1 86 ? -22.831 -36.210 -36.060 1.00 41.31 86 LEU A CA 1
ATOM 670 C C . LEU A 1 86 ? -21.744 -37.300 -36.080 1.00 41.31 86 LEU A C 1
ATOM 672 O O . LEU A 1 86 ? -20.896 -37.314 -36.972 1.00 41.31 86 LEU A O 1
ATOM 676 N N . TYR A 1 87 ? -21.802 -38.250 -35.143 1.00 42.59 87 TYR A N 1
ATOM 677 C CA . TYR A 1 87 ? -20.900 -39.403 -35.104 1.00 42.59 87 TYR A CA 1
ATOM 678 C C . TYR A 1 87 ? -21.184 -40.425 -36.220 1.00 42.59 87 TYR A C 1
ATOM 680 O O . TYR A 1 87 ? -20.245 -41.013 -36.759 1.00 42.59 87 TYR A O 1
ATOM 688 N N . SER A 1 88 ? -22.450 -40.597 -36.624 1.00 42.22 88 SER A N 1
ATOM 689 C CA . SER A 1 88 ? -22.816 -41.436 -37.782 1.00 42.22 88 SER A CA 1
ATOM 690 C C . SER A 1 88 ? -22.381 -40.823 -39.119 1.00 42.22 88 SER A C 1
ATOM 692 O O . SER A 1 88 ? -21.894 -41.545 -39.991 1.00 42.22 88 SER A O 1
ATOM 694 N N . ASP A 1 89 ? -22.467 -39.498 -39.267 1.00 41.66 89 ASP A N 1
ATOM 695 C CA . ASP A 1 89 ? -22.040 -38.790 -40.484 1.00 41.66 89 ASP A CA 1
ATOM 696 C C . ASP A 1 89 ? -20.503 -38.789 -40.656 1.00 41.66 89 ASP A C 1
ATOM 698 O O . ASP A 1 89 ? -19.989 -38.842 -41.778 1.00 41.66 89 ASP A O 1
ATOM 702 N N . LEU A 1 90 ? -19.744 -38.820 -39.550 1.00 39.28 90 LEU A N 1
ATOM 703 C CA . LEU A 1 90 ? -18.275 -38.882 -39.567 1.00 39.28 90 LEU A CA 1
ATOM 704 C C . LEU A 1 90 ? -17.724 -40.229 -40.077 1.00 39.28 90 LEU A C 1
ATOM 706 O O . LEU A 1 90 ? -16.625 -40.279 -40.637 1.00 39.28 90 LEU A O 1
ATOM 710 N N . ILE A 1 91 ? -18.479 -41.320 -39.908 1.00 41.25 91 ILE A N 1
ATOM 711 C CA . ILE A 1 91 ? -18.103 -42.656 -40.400 1.00 41.25 91 ILE A CA 1
ATOM 712 C C . ILE A 1 91 ? -18.232 -42.721 -41.932 1.00 41.25 91 ILE A C 1
ATOM 714 O O . ILE A 1 91 ? -17.343 -43.266 -42.589 1.00 41.25 91 ILE A O 1
ATOM 718 N N . GLY A 1 92 ? -19.240 -42.065 -42.519 1.00 40.31 92 GLY A N 1
ATOM 719 C CA . GLY A 1 92 ? -19.407 -41.973 -43.978 1.00 40.31 92 GLY A CA 1
ATOM 720 C C . GLY A 1 92 ? -18.294 -41.186 -44.688 1.00 40.31 92 GLY A C 1
ATOM 721 O O . GLY A 1 92 ? -17.938 -41.483 -45.828 1.00 40.31 92 GLY A O 1
ATOM 722 N N . TYR A 1 93 ? -17.664 -40.228 -44.002 1.00 34.97 93 TYR A N 1
ATOM 723 C CA . TYR A 1 93 ? -16.570 -39.420 -44.559 1.00 34.97 93 TYR A CA 1
ATOM 724 C C . TYR A 1 93 ? -15.254 -40.207 -44.725 1.00 34.97 93 TYR A C 1
ATOM 726 O O . TYR A 1 93 ? -14.414 -39.874 -45.567 1.00 34.97 93 TYR A O 1
ATOM 734 N N . LYS A 1 94 ? -15.071 -41.291 -43.958 1.00 39.16 94 LYS A N 1
ATOM 735 C CA . LYS A 1 94 ? -13.864 -42.133 -44.009 1.00 39.16 94 LYS A CA 1
ATOM 736 C C . LYS A 1 94 ? -13.821 -43.030 -45.253 1.00 39.16 94 LYS A C 1
ATOM 738 O O . LYS A 1 94 ? -12.732 -43.329 -45.732 1.00 39.16 94 LYS A O 1
ATOM 743 N N . GLU A 1 95 ? -14.978 -43.387 -45.812 1.00 39.09 95 GLU A N 1
ATOM 744 C CA . GLU A 1 95 ? -15.095 -44.208 -47.030 1.00 39.09 95 GLU A CA 1
ATOM 745 C C . GLU A 1 95 ? -14.959 -43.383 -48.325 1.00 39.09 95 GLU A C 1
ATOM 747 O O . GLU A 1 95 ? -14.497 -43.895 -49.345 1.00 39.09 95 GLU A O 1
ATOM 752 N N . PHE A 1 96 ? -15.247 -42.077 -48.281 1.00 35.50 96 PHE A N 1
ATOM 753 C CA . PHE A 1 96 ? -15.113 -41.169 -49.431 1.00 35.50 96 PHE A CA 1
ATOM 754 C C . PHE A 1 96 ? -13.644 -40.845 -49.780 1.00 35.50 96 PHE A C 1
ATOM 756 O O . PHE A 1 96 ? -13.296 -40.659 -50.947 1.00 35.50 96 PHE A O 1
ATOM 763 N N . LYS A 1 97 ? -12.744 -40.842 -48.784 1.00 37.34 97 LYS A N 1
ATOM 764 C CA . LYS A 1 97 ? -11.316 -40.506 -48.964 1.00 37.34 97 LYS A CA 1
ATOM 765 C C . LYS A 1 97 ? -10.507 -41.612 -49.663 1.00 37.34 97 LYS A C 1
ATOM 767 O O . LYS A 1 97 ? -9.453 -41.332 -50.228 1.00 37.34 97 LYS A O 1
ATOM 772 N N . THR A 1 98 ? -11.008 -42.847 -49.688 1.00 40.31 98 THR A N 1
ATOM 773 C CA . THR A 1 98 ? -10.330 -43.995 -50.321 1.00 40.31 98 THR A CA 1
ATOM 774 C C . THR A 1 98 ? -10.562 -44.062 -51.839 1.00 40.31 98 THR A C 1
ATOM 776 O O . THR A 1 98 ? -9.820 -44.739 -52.543 1.00 40.31 98 THR A O 1
ATOM 779 N N . ILE A 1 99 ? -11.534 -43.315 -52.377 1.00 36.81 99 ILE A N 1
ATOM 780 C CA . ILE A 1 99 ? -11.894 -43.339 -53.808 1.00 36.81 99 ILE A CA 1
ATOM 781 C C . ILE A 1 99 ? -11.058 -42.346 -54.649 1.00 36.81 99 ILE A C 1
ATOM 783 O O . ILE A 1 99 ? -10.891 -42.543 -55.851 1.00 36.81 99 ILE A O 1
ATOM 787 N N . LEU A 1 100 ? -10.451 -41.325 -54.034 1.00 35.03 100 LEU A N 1
ATOM 788 C CA . LEU A 1 100 ? -9.761 -40.234 -54.746 1.00 35.03 100 LEU A CA 1
ATOM 789 C C . LEU A 1 100 ? -8.265 -40.466 -55.047 1.00 35.03 100 LEU A C 1
ATOM 791 O O . LEU A 1 100 ? -7.680 -39.696 -55.797 1.00 35.03 100 LEU A O 1
ATOM 795 N N . ALA A 1 101 ? -7.640 -41.538 -54.550 1.00 41.69 101 ALA A N 1
ATOM 796 C CA . ALA A 1 101 ? -6.184 -41.730 -54.644 1.00 41.69 101 ALA A CA 1
ATOM 797 C C . ALA A 1 101 ? -5.681 -42.570 -55.848 1.00 41.69 101 ALA A C 1
ATOM 799 O O . ALA A 1 101 ? -4.533 -43.003 -55.835 1.00 41.69 101 ALA A O 1
ATOM 800 N N . SER A 1 102 ? -6.499 -42.842 -56.878 1.00 38.88 102 SER A N 1
ATOM 801 C CA . SER A 1 102 ? -6.128 -43.803 -57.947 1.00 38.88 102 SER A CA 1
ATOM 802 C C . SER A 1 102 ? -5.987 -43.259 -59.378 1.00 38.88 102 SER A C 1
ATOM 804 O O . SER A 1 102 ? -5.585 -44.028 -60.248 1.00 38.88 102 SER A O 1
ATOM 806 N N . ASN A 1 103 ? -6.236 -41.968 -59.651 1.00 39.69 103 ASN A N 1
ATOM 807 C CA . ASN A 1 103 ? -6.284 -41.462 -61.039 1.00 39.69 103 ASN A CA 1
ATOM 808 C C . ASN A 1 103 ? -5.301 -40.333 -61.418 1.00 39.69 103 ASN A C 1
ATOM 810 O O . ASN A 1 103 ? -5.181 -40.054 -62.607 1.00 39.69 103 ASN A O 1
ATOM 814 N N . GLU A 1 104 ? -4.547 -39.732 -60.492 1.00 44.44 104 GLU A N 1
ATOM 815 C CA . GLU A 1 104 ? -3.644 -38.604 -60.828 1.00 44.44 104 GLU A CA 1
ATOM 816 C C . GLU A 1 104 ? -2.210 -39.024 -61.214 1.00 44.44 104 GLU A C 1
ATOM 818 O O . GLU A 1 104 ? -1.514 -38.302 -61.918 1.00 44.44 104 GLU A O 1
ATOM 823 N N . LEU A 1 105 ? -1.779 -40.243 -60.877 1.00 43.34 105 LEU A N 1
ATOM 824 C CA . LEU A 1 105 ? -0.400 -40.711 -61.110 1.00 43.34 105 LEU A CA 1
ATOM 825 C C . LEU A 1 105 ? -0.108 -41.206 -62.539 1.00 43.34 105 LEU A C 1
ATOM 827 O O . LEU A 1 105 ? 1.030 -41.543 -62.857 1.00 43.34 105 LEU A O 1
ATOM 831 N N . LYS A 1 106 ? -1.120 -41.273 -63.412 1.00 39.75 106 LYS A N 1
ATOM 832 C CA . LYS A 1 106 ? -0.970 -41.804 -64.777 1.00 39.75 106 LYS A CA 1
ATOM 833 C C . LYS A 1 106 ? -0.660 -40.722 -65.820 1.00 39.75 106 LYS A C 1
ATOM 835 O O . LYS A 1 106 ? -0.099 -41.045 -66.859 1.00 39.75 106 LYS A O 1
ATOM 840 N N . GLN A 1 107 ? -0.989 -39.461 -65.540 1.00 42.72 107 GLN A N 1
ATOM 841 C CA . GLN A 1 107 ? -0.848 -38.354 -66.495 1.00 42.72 107 GLN A CA 1
ATOM 842 C C . GLN A 1 107 ? 0.531 -37.674 -66.422 1.00 42.72 107 GLN A C 1
ATOM 844 O O . GLN A 1 107 ? 1.070 -37.273 -67.446 1.00 42.72 107 GLN A O 1
ATOM 849 N N . GLU A 1 108 ? 1.165 -37.651 -65.246 1.00 42.41 108 GLU A N 1
ATOM 850 C CA . GLU A 1 108 ? 2.475 -37.005 -65.045 1.00 42.41 108 GLU A CA 1
ATOM 851 C C . GLU A 1 108 ? 3.661 -37.817 -65.615 1.00 42.41 108 GLU A C 1
ATOM 853 O O . GLU A 1 108 ? 4.743 -37.283 -65.864 1.00 42.41 108 GLU A O 1
ATOM 858 N N . LEU A 1 109 ? 3.467 -39.121 -65.852 1.00 39.38 109 LEU A N 1
ATOM 859 C CA . LEU A 1 109 ? 4.496 -40.003 -66.414 1.00 39.38 109 LEU A CA 1
ATOM 860 C C . LEU A 1 109 ? 4.569 -39.941 -67.951 1.00 39.38 109 LEU A C 1
ATOM 862 O O . LEU A 1 109 ? 5.617 -40.238 -68.518 1.00 39.38 109 LEU A O 1
ATOM 866 N N . GLU A 1 110 ? 3.480 -39.559 -68.626 1.00 36.75 110 GLU A N 1
ATOM 867 C CA . GLU A 1 110 ? 3.436 -39.448 -70.093 1.00 36.75 110 GLU A CA 1
ATOM 868 C C . GLU A 1 110 ? 4.049 -38.124 -70.591 1.00 36.75 110 GLU A C 1
ATOM 870 O O . GLU A 1 110 ? 4.628 -38.099 -71.677 1.00 36.75 110 GLU A O 1
ATOM 875 N N . GLU A 1 111 ? 4.031 -37.056 -69.783 1.00 41.31 111 GLU A N 1
ATOM 876 C CA . GLU A 1 111 ? 4.636 -35.759 -70.137 1.00 41.31 111 GLU A CA 1
ATOM 877 C C . GLU A 1 111 ? 6.167 -35.738 -69.980 1.00 41.31 111 GLU A C 1
ATOM 879 O O . GLU A 1 111 ? 6.867 -35.222 -70.850 1.00 41.31 111 GLU A O 1
ATOM 884 N N . LYS A 1 112 ? 6.725 -36.387 -68.948 1.00 44.50 112 LYS A N 1
ATOM 885 C CA . LYS A 1 112 ? 8.184 -36.393 -68.698 1.00 44.50 112 LYS A CA 1
ATOM 886 C C . LYS A 1 112 ? 8.994 -37.250 -69.681 1.00 44.50 112 LYS A C 1
ATOM 888 O O . LYS A 1 112 ? 10.202 -37.070 -69.807 1.00 44.50 112 LYS A O 1
ATOM 893 N N . VAL A 1 113 ? 8.352 -38.161 -70.416 1.00 36.94 113 VAL A N 1
ATOM 894 C CA . VAL A 1 113 ? 9.016 -38.980 -71.453 1.00 36.94 113 VAL A CA 1
ATOM 895 C C . VAL A 1 113 ? 9.201 -38.203 -72.767 1.00 36.94 113 VAL A C 1
ATOM 897 O O . VAL A 1 113 ? 10.094 -38.528 -73.548 1.00 36.94 113 VAL A O 1
ATOM 900 N N . PHE A 1 114 ? 8.429 -37.136 -72.997 1.00 39.56 114 PHE A N 1
ATOM 901 C CA . PHE A 1 114 ? 8.543 -36.303 -74.201 1.00 39.56 114 PHE A CA 1
ATOM 902 C C . PHE A 1 114 ? 9.619 -35.208 -74.110 1.00 39.56 114 PHE A C 1
ATOM 904 O O . PHE A 1 114 ? 10.073 -34.720 -75.142 1.00 39.56 114 PHE A O 1
ATOM 911 N N . GLU A 1 115 ? 10.082 -34.870 -72.906 1.00 40.53 115 GLU A N 1
ATOM 912 C CA . GLU A 1 115 ? 11.054 -33.792 -72.664 1.00 40.53 115 GLU A CA 1
ATOM 913 C C . GLU A 1 115 ? 12.524 -34.232 -72.861 1.00 40.53 115 GLU A C 1
ATOM 915 O O . GLU A 1 115 ? 13.420 -33.408 -73.005 1.00 40.53 115 GLU A O 1
ATOM 920 N N . VAL A 1 116 ? 12.788 -35.543 -72.947 1.00 40.59 116 VAL A N 1
ATOM 921 C CA . VAL A 1 116 ? 14.152 -36.112 -73.024 1.00 40.59 116 VAL A CA 1
ATOM 922 C C . VAL A 1 116 ? 14.694 -36.216 -74.467 1.00 40.59 116 VAL A C 1
ATOM 924 O O . VAL A 1 116 ? 15.871 -36.512 -74.662 1.00 40.59 116 VAL A O 1
ATOM 927 N N . ILE A 1 117 ? 13.889 -35.946 -75.507 1.00 44.62 117 ILE A N 1
ATOM 928 C CA . ILE A 1 117 ? 14.295 -36.114 -76.926 1.00 44.62 117 ILE A CA 1
ATOM 929 C C . ILE A 1 117 ? 14.186 -34.812 -77.742 1.00 44.62 117 ILE A C 1
ATOM 931 O O . ILE A 1 117 ? 13.718 -34.817 -78.881 1.00 44.62 117 ILE A O 1
ATOM 935 N N . GLY A 1 118 ? 14.637 -33.676 -77.216 1.00 36.62 118 GLY A N 1
ATOM 936 C CA . GLY A 1 118 ? 14.580 -32.442 -77.999 1.00 36.62 118 GLY A CA 1
ATOM 937 C C . GLY A 1 118 ? 15.601 -31.394 -77.612 1.00 36.62 118 GLY A C 1
ATOM 938 O O . GLY A 1 118 ? 15.315 -30.577 -76.752 1.00 36.62 118 GLY A O 1
ATOM 939 N N . ASP A 1 119 ? 16.719 -31.344 -78.340 1.00 37.06 119 ASP A N 1
ATOM 940 C CA . ASP A 1 119 ? 17.338 -30.051 -78.630 1.00 37.06 119 ASP A CA 1
ATOM 941 C C . ASP A 1 119 ? 17.988 -30.028 -80.026 1.00 37.06 119 ASP A C 1
ATOM 943 O O . ASP A 1 119 ? 18.679 -30.968 -80.437 1.00 37.06 119 ASP A O 1
ATOM 947 N N . GLU A 1 120 ? 17.703 -28.976 -80.800 1.00 45.12 120 GLU A N 1
ATOM 948 C CA . GLU A 1 120 ? 18.103 -28.825 -82.209 1.00 45.12 120 GLU A CA 1
ATOM 949 C C . GLU A 1 120 ? 19.571 -28.408 -82.393 1.00 45.12 120 GLU A C 1
ATOM 951 O O . GLU A 1 120 ? 20.111 -28.563 -83.492 1.00 45.12 120 GLU A O 1
ATOM 956 N N . GLU A 1 121 ? 20.261 -27.966 -81.340 1.00 43.91 121 GLU A N 1
ATOM 957 C CA . GLU A 1 121 ? 21.656 -27.510 -81.433 1.00 43.91 121 GLU A CA 1
ATOM 958 C C . GLU A 1 121 ? 22.658 -28.639 -81.733 1.00 43.91 121 GLU A C 1
ATOM 960 O O . GLU A 1 121 ? 23.661 -28.421 -82.416 1.00 43.91 121 GLU A O 1
ATOM 965 N N . ASN A 1 122 ? 22.355 -29.889 -81.368 1.00 44.69 122 ASN A N 1
ATOM 966 C CA . ASN A 1 122 ? 23.247 -31.028 -81.636 1.00 44.69 122 ASN A CA 1
ATOM 967 C C . ASN A 1 122 ? 23.170 -31.575 -83.076 1.00 44.69 122 ASN A C 1
ATOM 969 O O . ASN A 1 122 ? 23.971 -32.431 -83.459 1.00 44.69 122 ASN A O 1
ATOM 973 N N . LYS A 1 123 ? 22.260 -31.065 -83.918 1.00 42.22 123 LYS A N 1
ATOM 974 C CA . LYS A 1 123 ? 22.218 -31.407 -85.354 1.00 42.22 123 LYS A CA 1
ATOM 975 C C . LYS A 1 123 ? 23.232 -30.612 -86.189 1.00 42.22 123 LYS A C 1
ATOM 977 O O . LYS A 1 123 ? 23.565 -31.047 -87.291 1.00 42.22 123 LYS A O 1
ATOM 982 N N . GLY A 1 124 ? 23.735 -29.483 -85.680 1.00 42.38 124 GLY A N 1
ATOM 983 C CA . GLY A 1 124 ? 24.725 -28.642 -86.368 1.00 42.38 124 GLY A CA 1
ATOM 984 C C . GLY A 1 124 ? 26.137 -29.234 -86.355 1.00 42.38 124 GLY A C 1
ATOM 985 O O . GLY A 1 124 ? 26.786 -29.309 -87.394 1.00 42.38 124 GLY A O 1
ATOM 986 N N . LEU A 1 125 ? 26.576 -29.768 -85.213 1.00 41.53 125 LEU A N 1
ATOM 987 C CA . LEU A 1 125 ? 27.945 -30.274 -85.026 1.00 41.53 125 LEU A CA 1
ATOM 988 C C . LEU A 1 125 ? 28.250 -31.569 -85.800 1.00 41.53 125 LEU A C 1
ATOM 990 O O . LEU A 1 125 ? 29.390 -31.805 -86.193 1.00 41.53 125 LEU A O 1
ATOM 994 N N . ILE A 1 126 ? 27.234 -32.384 -86.096 1.00 42.16 126 ILE A N 1
ATOM 995 C CA . ILE A 1 126 ? 27.385 -33.596 -86.923 1.00 42.16 126 ILE A CA 1
ATOM 996 C C . ILE A 1 126 ? 27.453 -33.247 -88.423 1.00 42.16 126 ILE A C 1
ATOM 998 O O . ILE A 1 126 ? 27.966 -34.028 -89.224 1.00 42.16 126 ILE A O 1
ATOM 1002 N N . ARG A 1 127 ? 26.993 -32.051 -88.820 1.00 37.31 127 ARG A N 1
ATOM 1003 C CA . ARG A 1 127 ? 27.032 -31.583 -90.213 1.00 37.31 127 ARG A CA 1
ATOM 1004 C C . ARG A 1 127 ? 28.399 -31.018 -90.609 1.00 37.31 127 ARG A C 1
ATOM 1006 O O . ARG A 1 127 ? 28.798 -31.193 -91.756 1.00 37.31 127 ARG A O 1
ATOM 1013 N N . ASP A 1 128 ? 29.132 -30.447 -89.656 1.00 41.81 128 ASP A N 1
ATOM 1014 C CA . ASP A 1 128 ? 30.466 -29.876 -89.886 1.00 41.81 128 ASP A CA 1
ATOM 1015 C C . ASP A 1 128 ? 31.594 -30.923 -89.816 1.00 41.81 128 ASP A C 1
ATOM 1017 O O . ASP A 1 128 ? 32.654 -30.734 -90.406 1.00 41.81 128 ASP A O 1
ATOM 1021 N N . PHE A 1 129 ? 31.359 -32.079 -89.183 1.00 39.09 129 PHE A N 1
ATOM 1022 C CA . PHE A 1 129 ? 32.351 -33.161 -89.098 1.00 39.09 129 PHE A CA 1
ATOM 1023 C C . PHE A 1 129 ? 32.410 -34.060 -90.353 1.00 39.09 129 PHE A C 1
ATOM 1025 O O . PHE A 1 129 ? 33.343 -34.842 -90.512 1.00 39.09 129 PHE A O 1
ATOM 1032 N N . VAL A 1 130 ? 31.436 -33.953 -91.269 1.00 40.38 130 VAL A N 1
ATOM 1033 C CA . VAL A 1 130 ? 31.360 -34.767 -92.509 1.00 40.38 130 VAL A CA 1
ATOM 1034 C C . VAL A 1 130 ? 31.430 -33.894 -93.779 1.00 40.38 130 VAL A C 1
ATOM 1036 O O . VAL A 1 130 ? 31.193 -34.355 -94.892 1.00 40.38 130 VAL A O 1
ATOM 1039 N N . GLY A 1 131 ? 31.798 -32.619 -93.640 1.00 36.53 131 GLY A N 1
ATOM 1040 C CA . GLY A 1 131 ? 31.946 -31.674 -94.748 1.00 36.53 131 GLY A CA 1
ATOM 1041 C C . GLY A 1 131 ? 33.355 -31.639 -95.343 1.00 36.53 131 GLY A C 1
ATOM 1042 O O . GLY A 1 131 ? 34.025 -30.618 -95.244 1.00 36.53 131 GLY A O 1
ATOM 1043 N N . PHE A 1 132 ? 33.804 -32.722 -95.981 1.00 35.59 132 PHE A N 1
ATOM 1044 C CA . PHE A 1 132 ? 34.958 -32.685 -96.890 1.00 35.59 132 PHE A CA 1
ATOM 1045 C C . PHE A 1 132 ? 34.507 -33.111 -98.292 1.00 35.59 132 PHE A C 1
ATOM 1047 O O . PHE A 1 132 ? 34.369 -34.295 -98.594 1.00 35.59 132 PHE A O 1
ATOM 1054 N N . GLU A 1 133 ? 34.275 -32.125 -99.162 1.00 41.44 133 GLU A N 1
ATOM 1055 C CA . GLU A 1 133 ? 34.245 -32.337 -100.609 1.00 41.44 133 GLU A CA 1
ATOM 1056 C C . GLU A 1 133 ? 35.661 -32.704 -101.075 1.00 41.44 133 GLU A C 1
ATOM 1058 O O . GLU A 1 133 ? 36.502 -31.840 -101.317 1.00 41.44 133 GLU A O 1
ATOM 1063 N N . PHE A 1 134 ? 35.940 -34.002 -101.196 1.00 37.38 134 PHE A N 1
ATOM 1064 C CA . PHE A 1 134 ? 37.105 -34.480 -101.933 1.00 37.38 134 PHE A CA 1
ATOM 1065 C C . PHE A 1 134 ? 36.743 -34.605 -103.413 1.00 37.38 134 PHE A C 1
ATOM 1067 O O . PHE A 1 134 ? 36.059 -35.537 -103.840 1.00 37.38 134 PHE A O 1
ATOM 1074 N N . ASN A 1 135 ? 37.232 -33.647 -104.200 1.00 39.16 135 ASN A N 1
ATOM 1075 C CA . ASN A 1 135 ? 37.389 -33.816 -105.638 1.00 39.16 135 ASN A CA 1
ATOM 1076 C C . ASN A 1 135 ? 38.287 -35.032 -105.875 1.00 39.16 135 ASN A C 1
ATOM 1078 O O . ASN A 1 135 ? 39.387 -35.109 -105.331 1.00 39.16 135 ASN A O 1
ATOM 1082 N N . GLY A 1 136 ? 37.769 -35.998 -106.631 1.00 45.72 136 GLY A N 1
ATOM 1083 C CA . GLY A 1 136 ? 38.364 -37.316 -106.767 1.00 45.72 136 GLY A CA 1
ATOM 1084 C C . GLY A 1 136 ? 39.819 -37.285 -107.215 1.00 45.72 136 GLY A C 1
ATOM 1085 O O . GLY A 1 136 ? 40.114 -36.790 -108.293 1.00 45.72 136 GLY A O 1
ATOM 1086 N N . GLU A 1 137 ? 40.683 -37.890 -106.406 1.00 41.72 137 GLU A N 1
ATOM 1087 C CA . GLU A 1 137 ? 41.834 -38.681 -106.834 1.00 41.72 137 GLU A CA 1
ATOM 1088 C C . GLU A 1 137 ? 42.319 -39.524 -105.638 1.00 41.72 137 GLU A C 1
ATOM 1090 O O . GLU A 1 137 ? 42.598 -38.999 -104.568 1.00 41.72 137 GLU A O 1
ATOM 1095 N N . PHE A 1 138 ? 42.341 -40.847 -105.843 1.00 46.25 138 PHE A N 1
ATOM 1096 C CA . PHE A 1 138 ? 42.980 -41.895 -105.033 1.00 46.25 138 PHE A CA 1
ATOM 1097 C C . PHE A 1 138 ? 42.760 -41.884 -103.505 1.00 46.25 138 PHE A C 1
ATOM 1099 O O . PHE A 1 138 ? 43.536 -41.320 -102.739 1.00 46.25 138 PHE A O 1
ATOM 1106 N N . PHE A 1 139 ? 41.783 -42.675 -103.045 1.00 44.47 139 PHE A N 1
ATOM 1107 C CA . PHE A 1 139 ? 41.911 -43.314 -101.734 1.00 44.47 139 PHE A CA 1
ATOM 1108 C C . PHE A 1 139 ? 43.061 -44.331 -101.817 1.00 44.47 139 PHE A C 1
ATOM 1110 O O . PHE A 1 139 ? 43.018 -45.173 -102.722 1.00 44.47 139 PHE A O 1
ATOM 1117 N N . PRO A 1 140 ? 44.067 -44.291 -100.924 1.00 50.28 140 PRO A N 1
ATOM 1118 C CA . PRO A 1 140 ? 44.936 -45.442 -100.745 1.00 50.28 140 PRO A CA 1
ATOM 1119 C C . PRO A 1 140 ? 44.051 -46.636 -100.380 1.00 50.28 140 PRO A C 1
ATOM 1121 O O . PRO A 1 140 ? 43.105 -46.517 -99.596 1.00 50.28 140 PRO A O 1
ATOM 1124 N N . ASP A 1 141 ? 44.311 -47.777 -101.004 1.00 58.59 141 ASP A N 1
ATOM 1125 C CA . ASP A 1 141 ? 43.716 -49.029 -100.571 1.00 58.59 141 ASP A CA 1
ATOM 1126 C C . ASP A 1 141 ? 44.176 -49.356 -99.142 1.00 58.59 141 ASP A C 1
ATOM 1128 O O . ASP A 1 141 ? 44.990 -48.663 -98.530 1.00 58.59 141 ASP A O 1
ATOM 1132 N N . LYS A 1 142 ? 43.589 -50.401 -98.560 1.00 58.22 142 LYS A N 1
ATOM 1133 C CA . LYS A 1 142 ? 43.861 -50.805 -97.178 1.00 58.22 142 LYS A CA 1
ATOM 1134 C C . LYS A 1 142 ? 45.368 -50.963 -96.894 1.00 58.22 142 LYS A C 1
ATOM 1136 O O . LYS A 1 142 ? 45.793 -50.626 -95.796 1.00 58.22 142 LYS A O 1
ATOM 1141 N N . GLU A 1 143 ? 46.147 -51.389 -97.891 1.00 59.81 143 GLU A N 1
ATOM 1142 C CA . GLU A 1 143 ? 47.612 -51.472 -97.823 1.00 59.81 143 GLU A CA 1
ATOM 1143 C C . GLU A 1 143 ? 48.260 -50.090 -97.651 1.00 59.81 143 GLU A C 1
ATOM 1145 O O . GLU A 1 143 ? 49.095 -49.922 -96.771 1.00 59.81 143 GLU A O 1
ATOM 1150 N N . GLY A 1 144 ? 47.820 -49.063 -98.383 1.00 62.88 144 GLY A N 1
ATOM 1151 C CA . GLY A 1 144 ? 48.346 -47.704 -98.215 1.00 62.88 144 GLY A CA 1
ATOM 1152 C C . GLY A 1 144 ? 47.957 -47.011 -96.897 1.00 62.88 144 GLY A C 1
ATOM 1153 O O . GLY A 1 144 ? 48.673 -46.113 -96.455 1.00 62.88 144 GLY A O 1
ATOM 1154 N N . ILE A 1 145 ? 46.855 -47.411 -96.247 1.00 63.22 145 ILE A N 1
ATOM 1155 C CA . ILE A 1 145 ? 46.492 -46.924 -94.899 1.00 63.22 145 ILE A CA 1
ATOM 1156 C C . ILE A 1 145 ? 47.330 -47.630 -93.827 1.00 63.22 145 ILE A C 1
ATOM 1158 O O . ILE A 1 145 ? 47.792 -46.977 -92.893 1.00 63.22 145 ILE A O 1
ATOM 1162 N N . GLU A 1 146 ? 47.549 -48.939 -93.969 1.00 65.44 146 GLU A N 1
ATOM 1163 C CA . GLU A 1 146 ? 48.403 -49.711 -93.061 1.00 65.44 146 GLU A CA 1
ATOM 1164 C C . GLU A 1 146 ? 49.873 -49.261 -93.174 1.00 65.44 146 GLU A C 1
ATOM 1166 O O . GLU A 1 146 ? 50.492 -49.002 -92.146 1.00 65.44 146 GLU A O 1
ATOM 1171 N N . ASP A 1 147 ? 50.386 -48.992 -94.381 1.00 64.56 147 ASP A N 1
ATOM 1172 C CA . ASP A 1 147 ? 51.732 -48.432 -94.592 1.00 64.56 147 ASP A CA 1
ATOM 1173 C C . ASP A 1 147 ? 51.885 -47.006 -94.030 1.00 64.56 147 ASP A C 1
ATOM 1175 O O . ASP A 1 147 ? 52.950 -46.638 -93.525 1.00 64.56 147 ASP A O 1
ATOM 1179 N N . PHE A 1 148 ? 50.831 -46.182 -94.090 1.00 64.19 148 PHE A N 1
ATOM 1180 C CA . PHE A 1 148 ? 50.845 -44.839 -93.501 1.00 64.19 148 PHE A CA 1
ATOM 1181 C C . PHE A 1 148 ? 50.865 -44.897 -91.970 1.00 64.19 148 PHE A C 1
ATOM 1183 O O . PHE A 1 148 ? 51.629 -44.159 -91.351 1.00 64.19 148 PHE A O 1
ATOM 1190 N N . ILE A 1 149 ? 50.078 -45.791 -91.361 1.00 66.12 149 ILE A N 1
ATOM 1191 C CA . ILE A 1 149 ? 50.078 -46.015 -89.908 1.00 66.12 149 ILE A CA 1
ATOM 1192 C C . ILE A 1 149 ? 51.433 -46.585 -89.461 1.00 66.12 149 ILE A C 1
ATOM 1194 O O . ILE A 1 149 ? 52.043 -46.025 -88.553 1.00 66.12 149 ILE A O 1
ATOM 1198 N N . ASP A 1 150 ? 51.973 -47.589 -90.158 1.00 62.69 150 ASP A N 1
ATOM 1199 C CA . ASP A 1 150 ? 53.278 -48.191 -89.848 1.00 62.69 150 ASP A CA 1
ATOM 1200 C C . ASP A 1 150 ? 54.443 -47.198 -90.016 1.00 62.69 150 ASP A C 1
ATOM 1202 O O . ASP A 1 150 ? 55.421 -47.245 -89.263 1.00 62.69 150 ASP A O 1
ATOM 1206 N N . SER A 1 151 ? 54.355 -46.269 -90.977 1.00 64.12 151 SER A N 1
ATOM 1207 C CA . SER A 1 151 ? 55.319 -45.172 -91.141 1.00 64.12 151 SER A CA 1
ATOM 1208 C C . SER A 1 151 ? 55.225 -44.161 -89.997 1.00 64.12 151 SER A C 1
ATOM 1210 O O . SER A 1 151 ? 56.254 -43.713 -89.488 1.00 64.12 151 SER A O 1
ATOM 1212 N N . TYR A 1 152 ? 54.009 -43.819 -89.566 1.00 61.09 152 TYR A N 1
ATOM 1213 C CA . TYR A 1 152 ? 53.776 -42.842 -88.502 1.00 61.09 152 TYR A CA 1
ATOM 1214 C C . TYR A 1 152 ? 54.177 -43.386 -87.120 1.00 61.09 152 TYR A C 1
ATOM 1216 O O . TYR A 1 152 ? 54.774 -42.659 -86.324 1.00 61.09 152 TYR A O 1
ATOM 1224 N N . GLU A 1 153 ? 53.934 -44.676 -86.853 1.00 58.19 153 GLU A N 1
ATOM 1225 C CA . GLU A 1 153 ? 54.361 -45.356 -85.620 1.00 58.19 153 GLU A CA 1
ATOM 1226 C C . GLU A 1 153 ? 55.885 -45.576 -85.549 1.00 58.19 153 GLU A C 1
ATOM 1228 O O . GLU A 1 153 ? 56.447 -45.670 -84.456 1.00 58.19 153 GLU A O 1
ATOM 1233 N N . LYS A 1 154 ? 56.585 -45.629 -86.693 1.00 60.50 154 LYS A N 1
ATOM 1234 C CA . LYS A 1 154 ? 58.057 -45.733 -86.743 1.00 60.50 154 LYS A CA 1
ATOM 1235 C C . LYS A 1 154 ? 58.778 -44.402 -86.567 1.00 60.50 154 LYS A C 1
ATOM 1237 O O . LYS A 1 154 ? 59.896 -44.393 -86.050 1.00 60.50 154 LYS A O 1
ATOM 1242 N N . GLU A 1 155 ? 58.194 -43.309 -87.052 1.00 56.59 155 GLU A N 1
ATOM 1243 C CA . GLU A 1 155 ? 58.835 -41.988 -87.063 1.00 56.59 155 GLU A CA 1
ATOM 1244 C C . GLU A 1 155 ? 58.640 -41.233 -85.738 1.00 56.59 155 GLU A C 1
ATOM 1246 O O . GLU A 1 155 ? 59.515 -40.475 -85.319 1.00 56.59 155 GLU A O 1
ATOM 1251 N N . TYR A 1 156 ? 57.560 -41.530 -85.012 1.00 57.31 156 TYR A N 1
ATOM 1252 C CA . TYR A 1 156 ? 57.339 -41.058 -83.651 1.00 57.31 156 TYR A CA 1
ATOM 1253 C C . TYR A 1 156 ? 57.469 -42.229 -82.681 1.00 57.31 156 TYR A C 1
ATOM 1255 O O . TYR A 1 156 ? 56.619 -43.107 -82.649 1.00 57.31 156 TYR A O 1
ATOM 1263 N N . GLN A 1 157 ? 58.517 -42.253 -81.856 1.00 54.69 157 GLN A N 1
ATOM 1264 C CA . GLN A 1 157 ? 58.601 -43.197 -80.739 1.00 54.69 157 GLN A CA 1
ATOM 1265 C C . GLN A 1 157 ? 57.428 -42.925 -79.774 1.00 54.69 157 GLN A C 1
ATOM 1267 O O . GLN A 1 157 ? 57.501 -42.044 -78.923 1.00 54.69 157 GLN A O 1
ATOM 1272 N N . ILE A 1 158 ? 56.333 -43.684 -79.911 1.00 55.66 158 ILE A N 1
ATOM 1273 C CA . ILE A 1 158 ? 55.070 -43.580 -79.142 1.00 55.66 158 ILE A CA 1
ATOM 1274 C C . ILE A 1 158 ? 55.267 -43.795 -77.618 1.00 55.66 158 ILE A C 1
ATOM 1276 O O . ILE A 1 158 ? 54.329 -43.689 -76.826 1.00 55.66 158 ILE A O 1
ATOM 1280 N N . GLU A 1 159 ? 56.493 -44.048 -77.154 1.00 57.38 159 GLU A N 1
ATOM 1281 C CA . GLU A 1 159 ? 56.816 -44.131 -75.727 1.00 57.38 159 GLU A CA 1
ATOM 1282 C C . GLU A 1 159 ? 56.602 -42.813 -74.968 1.00 57.38 159 GLU A C 1
ATOM 1284 O O . GLU A 1 159 ? 56.159 -42.866 -73.819 1.00 57.38 159 GLU A O 1
ATOM 1289 N N . ASP A 1 160 ? 56.758 -41.654 -75.615 1.00 58.25 160 ASP A N 1
ATOM 1290 C CA . ASP A 1 160 ? 56.575 -40.348 -74.960 1.00 58.25 160 ASP A CA 1
ATOM 1291 C C . ASP A 1 160 ? 55.096 -39.914 -74.817 1.00 58.25 160 ASP A C 1
ATOM 1293 O O . ASP A 1 160 ? 54.794 -38.972 -74.084 1.00 58.25 160 ASP A O 1
ATOM 1297 N N . ILE A 1 161 ? 54.144 -40.607 -75.462 1.00 60.34 161 ILE A N 1
ATOM 1298 C CA . ILE A 1 161 ? 52.700 -40.265 -75.433 1.00 60.34 161 ILE A CA 1
ATOM 1299 C C . ILE A 1 161 ? 51.927 -41.102 -74.394 1.00 60.34 161 ILE A C 1
ATOM 1301 O O . ILE A 1 161 ? 50.860 -40.699 -73.921 1.00 60.34 161 ILE A O 1
ATOM 1305 N N . LYS A 1 162 ? 52.484 -42.235 -73.944 1.00 64.56 162 LYS A N 1
ATOM 1306 C CA . LYS A 1 162 ? 51.878 -43.097 -72.907 1.00 64.56 162 LYS A CA 1
ATOM 1307 C C . LYS A 1 162 ? 51.487 -42.365 -71.606 1.00 64.56 162 LYS A C 1
ATOM 1309 O O . LYS A 1 162 ? 50.393 -42.638 -71.109 1.00 64.56 162 LYS A O 1
ATOM 1314 N N . PRO A 1 163 ? 52.288 -41.425 -71.060 1.00 68.38 163 PRO A N 1
ATOM 1315 C CA . PRO A 1 163 ? 51.911 -40.688 -69.849 1.00 68.38 163 PRO A CA 1
ATOM 1316 C C . PRO A 1 163 ? 50.694 -39.777 -70.061 1.00 68.38 163 PRO A C 1
ATOM 1318 O O . PRO A 1 163 ? 49.892 -39.580 -69.148 1.00 68.38 163 PRO A O 1
ATOM 1321 N N . VAL A 1 164 ? 50.537 -39.233 -71.271 1.00 66.69 164 VAL A N 1
ATOM 1322 C CA . VAL A 1 164 ? 49.426 -38.338 -71.631 1.00 66.69 164 VAL A CA 1
ATOM 1323 C C . VAL A 1 164 ? 48.119 -39.123 -71.725 1.00 66.69 164 VAL A C 1
ATOM 1325 O O . VAL A 1 164 ? 47.103 -38.678 -71.196 1.00 66.69 164 VAL A O 1
ATOM 1328 N N . ILE A 1 165 ? 48.158 -40.327 -72.305 1.00 67.50 165 ILE A N 1
ATOM 1329 C CA . ILE A 1 165 ? 46.994 -41.224 -72.376 1.00 67.50 165 ILE A CA 1
ATOM 1330 C C . ILE A 1 165 ? 46.561 -41.658 -70.965 1.00 67.50 165 ILE A C 1
ATOM 1332 O O . ILE A 1 165 ? 45.391 -41.524 -70.622 1.00 67.50 165 ILE A O 1
ATOM 1336 N N . GLN A 1 166 ? 47.500 -42.049 -70.094 1.00 68.56 166 GLN A N 1
ATOM 1337 C CA . GLN A 1 166 ? 47.183 -42.396 -68.696 1.00 68.56 166 GLN A CA 1
ATOM 1338 C C . GLN A 1 166 ? 46.610 -41.213 -67.893 1.00 68.56 166 GLN A C 1
ATOM 1340 O O . GLN A 1 166 ? 45.721 -41.388 -67.054 1.00 68.56 166 GLN A O 1
ATOM 1345 N N . SER A 1 167 ? 47.089 -39.995 -68.160 1.00 77.00 167 SER A N 1
ATOM 1346 C CA . SER A 1 167 ? 46.556 -38.775 -67.541 1.00 77.00 167 SER A CA 1
ATOM 1347 C C . SER A 1 167 ? 45.139 -38.464 -68.032 1.00 77.00 167 SER A C 1
ATOM 1349 O O . SER A 1 167 ? 44.298 -38.042 -67.242 1.00 77.00 167 SER A O 1
ATOM 1351 N N . SER A 1 168 ? 44.852 -38.720 -69.311 1.00 76.44 168 SER A N 1
ATOM 1352 C CA . SER A 1 168 ? 43.514 -38.574 -69.895 1.00 76.44 168 SER A CA 1
ATOM 1353 C C . SER A 1 168 ? 42.510 -39.552 -69.281 1.00 76.44 168 SER A C 1
ATOM 1355 O O . SER A 1 168 ? 41.401 -39.147 -68.937 1.00 76.44 168 SER A O 1
ATOM 1357 N N . ASP A 1 169 ? 42.902 -40.812 -69.076 1.00 80.88 169 ASP A N 1
ATOM 1358 C CA . ASP A 1 169 ? 42.041 -41.814 -68.435 1.00 80.88 169 ASP A CA 1
ATOM 1359 C C . ASP A 1 169 ? 41.719 -41.430 -66.984 1.00 80.88 169 ASP A C 1
ATOM 1361 O O . ASP A 1 169 ? 40.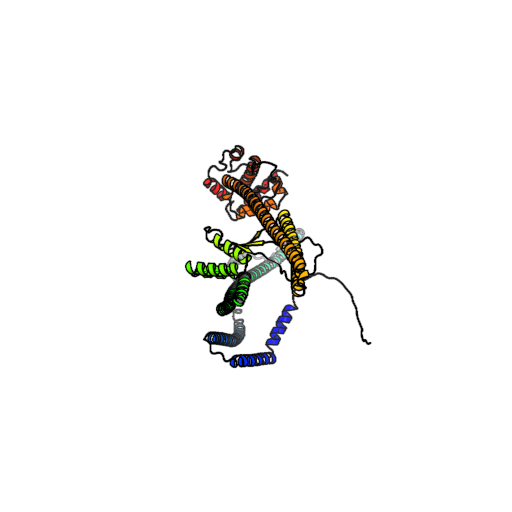567 -41.505 -66.554 1.00 80.88 169 ASP A O 1
ATOM 1365 N N . THR A 1 170 ? 42.718 -40.930 -66.250 1.00 82.94 170 THR A N 1
ATOM 1366 C CA . THR A 1 170 ? 42.543 -40.445 -64.870 1.00 82.94 170 THR A CA 1
ATOM 1367 C C . THR A 1 170 ? 41.620 -39.221 -64.822 1.00 82.94 170 THR A C 1
ATOM 1369 O O . THR A 1 170 ? 40.739 -39.131 -63.969 1.00 82.94 170 THR A O 1
ATOM 1372 N N . LEU A 1 171 ? 41.773 -38.280 -65.760 1.00 81.56 171 LEU A N 1
ATOM 1373 C CA . LEU A 1 171 ? 40.896 -37.111 -65.867 1.00 81.56 171 LEU A CA 1
ATOM 1374 C C . LEU A 1 171 ? 39.458 -37.503 -66.220 1.00 81.56 171 LEU A C 1
ATOM 1376 O O . LEU A 1 171 ? 38.521 -36.941 -65.655 1.00 81.56 171 LEU A O 1
ATOM 1380 N N . SER A 1 172 ? 39.275 -38.484 -67.106 1.00 81.00 172 SER A N 1
ATOM 1381 C CA . SER A 1 172 ? 37.953 -39.012 -67.448 1.00 81.00 172 SER A CA 1
ATOM 1382 C C . SER A 1 172 ? 37.283 -39.677 -66.241 1.00 81.00 172 SER A C 1
ATOM 1384 O O . SER A 1 172 ? 36.113 -39.408 -65.967 1.00 81.00 172 SER A O 1
ATOM 1386 N N . GLN A 1 173 ? 38.026 -40.471 -65.463 1.00 85.94 173 GLN A N 1
ATOM 1387 C CA . GLN A 1 173 ? 37.527 -41.073 -64.223 1.00 85.94 173 GLN A CA 1
ATOM 1388 C C . GLN A 1 173 ? 37.116 -40.011 -63.197 1.00 85.94 173 GLN A C 1
ATOM 1390 O O . GLN A 1 173 ? 35.979 -40.037 -62.728 1.00 85.94 173 GLN A O 1
ATOM 1395 N N . ASN A 1 174 ? 37.975 -39.022 -62.936 1.00 89.12 174 ASN A N 1
ATOM 1396 C CA . ASN A 1 174 ? 37.666 -37.930 -62.009 1.00 89.12 174 ASN A CA 1
ATOM 1397 C C . ASN A 1 174 ? 36.448 -37.113 -62.468 1.00 89.12 174 ASN A C 1
ATOM 1399 O O . ASN A 1 174 ? 35.613 -36.728 -61.655 1.00 89.12 174 ASN A O 1
ATOM 1403 N N . SER A 1 175 ? 36.315 -36.860 -63.773 1.00 86.44 175 SER A N 1
ATOM 1404 C CA . SER A 1 175 ? 35.149 -36.159 -64.323 1.00 86.44 175 SER A CA 1
ATOM 1405 C C . SER A 1 175 ? 33.853 -36.946 -64.113 1.00 86.44 175 SER A C 1
ATOM 1407 O O . SER A 1 175 ? 32.814 -36.353 -63.820 1.00 86.44 175 SER A O 1
ATOM 1409 N N . ASN A 1 176 ? 33.900 -38.274 -64.247 1.00 87.88 176 ASN A N 1
ATOM 1410 C CA . ASN A 1 176 ? 32.750 -39.139 -63.991 1.00 87.88 176 ASN A CA 1
ATOM 1411 C C . ASN A 1 176 ? 32.376 -39.157 -62.501 1.00 87.88 176 ASN A C 1
ATOM 1413 O O . ASN A 1 176 ? 31.190 -39.085 -62.181 1.00 87.88 176 ASN A O 1
ATOM 1417 N N . GLU A 1 177 ? 33.355 -39.201 -61.594 1.00 91.44 177 GLU A N 1
ATOM 1418 C CA . GLU A 1 177 ? 33.115 -39.113 -60.145 1.00 91.44 177 GLU A CA 1
ATOM 1419 C C . GLU A 1 177 ? 32.487 -37.768 -59.753 1.00 91.44 177 GLU A C 1
ATOM 1421 O O . GLU A 1 177 ? 31.461 -37.742 -59.073 1.00 91.44 177 GLU A O 1
ATOM 1426 N N . ILE A 1 178 ? 33.017 -36.653 -60.271 1.00 89.38 178 ILE A N 1
ATOM 1427 C CA . ILE A 1 178 ? 32.458 -35.311 -60.043 1.00 89.38 178 ILE A CA 1
ATOM 1428 C C . ILE A 1 178 ? 31.012 -35.225 -60.544 1.00 89.38 178 ILE A C 1
ATOM 1430 O O . ILE A 1 178 ? 30.151 -34.668 -59.862 1.00 89.38 178 ILE A O 1
ATOM 1434 N N . SER A 1 179 ? 30.718 -35.794 -61.716 1.00 87.56 179 SER A N 1
ATOM 1435 C CA . SER A 1 179 ? 29.354 -35.823 -62.253 1.00 87.56 179 SER A CA 1
ATOM 1436 C C . SER A 1 179 ? 28.403 -36.634 -61.363 1.00 87.56 179 SER A C 1
ATOM 1438 O O . SER A 1 179 ? 27.283 -36.196 -61.091 1.00 87.56 179 SER A O 1
ATOM 1440 N N . GLN A 1 180 ? 28.847 -37.782 -60.842 1.00 89.81 180 GLN A N 1
ATOM 1441 C CA . GLN A 1 180 ? 28.053 -38.586 -59.908 1.00 89.81 180 GLN A CA 1
ATOM 1442 C C . GLN A 1 180 ? 27.781 -37.849 -58.594 1.00 89.81 180 GLN A C 1
ATOM 1444 O O . GLN A 1 180 ? 26.652 -37.882 -58.101 1.00 89.81 180 GLN A O 1
ATOM 1449 N N . ASP A 1 181 ? 28.779 -37.170 -58.035 1.00 92.88 181 ASP A N 1
ATOM 1450 C CA . ASP A 1 181 ? 28.608 -36.418 -56.794 1.00 92.88 181 ASP A CA 1
ATOM 1451 C C . ASP A 1 181 ? 27.739 -35.172 -56.991 1.00 92.88 181 ASP A C 1
ATOM 1453 O O . ASP A 1 181 ? 26.885 -34.890 -56.151 1.00 92.88 181 ASP A O 1
ATOM 1457 N N . SER A 1 182 ? 27.845 -34.493 -58.135 1.00 89.50 182 SER A N 1
ATOM 1458 C CA . SER A 1 182 ? 26.939 -33.396 -58.493 1.00 89.50 182 SER A CA 1
ATOM 1459 C C . SER A 1 182 ? 25.479 -33.857 -58.562 1.00 89.50 182 SER A C 1
ATOM 1461 O O . SER A 1 182 ? 24.596 -33.161 -58.058 1.00 89.50 182 SER A O 1
ATOM 1463 N N . ASN A 1 183 ? 25.217 -35.051 -59.104 1.00 90.31 183 ASN A N 1
ATOM 1464 C CA . ASN A 1 183 ? 23.872 -35.630 -59.121 1.00 90.31 183 ASN A CA 1
ATOM 1465 C C . ASN A 1 183 ? 23.358 -35.949 -57.706 1.00 90.31 183 ASN A C 1
ATOM 1467 O O . ASN A 1 183 ? 22.191 -35.692 -57.412 1.00 90.31 183 ASN A O 1
ATOM 1471 N N . LYS A 1 184 ? 24.212 -36.459 -56.806 1.00 92.25 184 LYS A N 1
ATOM 1472 C CA . LYS A 1 184 ? 23.834 -36.691 -55.396 1.00 92.25 184 LYS A CA 1
ATOM 1473 C C . LYS A 1 184 ? 23.518 -35.387 -54.664 1.00 92.25 184 LYS A C 1
ATOM 1475 O O . LYS A 1 184 ? 22.559 -35.345 -53.900 1.00 92.25 184 LYS A O 1
ATOM 1480 N N . VAL A 1 185 ? 24.298 -34.328 -54.895 1.00 91.12 185 VAL A N 1
ATOM 1481 C CA . VAL A 1 185 ? 24.034 -32.999 -54.315 1.00 91.12 185 VAL A CA 1
ATOM 1482 C C . VAL A 1 185 ? 22.672 -32.485 -54.774 1.00 91.12 185 VAL A C 1
ATOM 1484 O O . VAL A 1 185 ? 21.853 -32.123 -53.938 1.00 91.12 185 VAL A O 1
ATOM 1487 N N . SER A 1 186 ? 22.374 -32.571 -56.073 1.00 89.19 186 SER A N 1
ATOM 1488 C CA . SER A 1 186 ? 21.072 -32.157 -56.609 1.00 89.19 186 SER A CA 1
ATOM 1489 C C . SER A 1 186 ? 19.896 -32.945 -56.004 1.00 89.19 186 SER A C 1
ATOM 1491 O O . SER A 1 186 ? 18.855 -32.365 -55.693 1.00 89.19 186 SER A O 1
ATOM 1493 N N . GLN A 1 187 ? 20.059 -34.252 -55.762 1.00 90.56 187 GLN A N 1
ATOM 1494 C CA . GLN A 1 187 ? 19.048 -35.068 -55.073 1.00 90.56 187 GLN A CA 1
ATOM 1495 C C . GLN A 1 187 ? 18.849 -34.653 -53.606 1.00 90.56 187 GLN A C 1
ATOM 1497 O O . GLN A 1 187 ? 17.714 -34.611 -53.117 1.00 90.56 187 GLN A O 1
ATOM 1502 N N . ASN A 1 188 ? 19.936 -34.326 -52.903 1.00 92.38 188 ASN A N 1
ATOM 1503 C CA . ASN A 1 188 ? 19.871 -33.842 -51.526 1.00 92.38 188 ASN A CA 1
ATOM 1504 C C . ASN A 1 188 ? 19.173 -32.479 -51.443 1.00 92.38 188 ASN A C 1
ATOM 1506 O O . ASN A 1 188 ? 18.322 -32.299 -50.574 1.00 92.38 188 ASN A O 1
ATOM 1510 N N . ASP A 1 189 ? 19.458 -31.563 -52.370 1.00 91.31 189 ASP A N 1
ATOM 1511 C CA . ASP A 1 189 ? 18.795 -30.255 -52.442 1.00 91.31 189 ASP A CA 1
ATOM 1512 C C . ASP A 1 189 ? 17.285 -30.402 -52.681 1.00 91.31 189 ASP A C 1
ATOM 1514 O O . ASP A 1 189 ? 16.477 -29.742 -52.024 1.00 91.31 189 ASP A O 1
ATOM 1518 N N . GLY A 1 190 ? 16.882 -31.335 -53.551 1.00 93.19 190 GLY A N 1
ATOM 1519 C CA . GLY A 1 190 ? 15.470 -31.673 -53.747 1.00 93.19 190 GLY A CA 1
ATOM 1520 C C . GLY A 1 190 ? 14.798 -32.184 -52.467 1.00 93.19 190 GLY A C 1
ATOM 1521 O O . GLY A 1 190 ? 13.680 -31.782 -52.145 1.00 93.19 190 GLY A O 1
ATOM 1522 N N . THR A 1 191 ? 15.499 -33.020 -51.696 1.00 93.38 191 THR A N 1
ATOM 1523 C CA . THR A 1 191 ? 14.998 -33.546 -50.414 1.00 93.38 191 THR A CA 1
ATOM 1524 C C . THR A 1 191 ? 14.888 -32.446 -49.352 1.00 93.38 191 THR A C 1
ATOM 1526 O O . THR A 1 191 ? 13.902 -32.390 -48.618 1.00 93.38 191 THR A O 1
ATOM 1529 N N . LEU A 1 192 ? 15.865 -31.535 -49.281 1.00 90.81 192 LEU A N 1
ATOM 1530 C CA . LEU A 1 192 ? 15.829 -30.385 -48.373 1.00 90.81 192 LEU A CA 1
ATOM 1531 C C . LEU A 1 192 ? 14.647 -29.462 -48.685 1.00 90.81 192 LEU A C 1
ATOM 1533 O O . LEU A 1 192 ? 13.898 -29.109 -47.780 1.00 90.81 192 LEU A O 1
ATOM 1537 N N . SER A 1 193 ? 14.405 -29.168 -49.964 1.00 89.12 193 SER A N 1
ATOM 1538 C CA . SER A 1 193 ? 13.267 -28.343 -50.387 1.00 89.12 193 SER A CA 1
ATOM 1539 C C . SER A 1 193 ? 11.906 -28.958 -50.011 1.00 89.12 193 SER A C 1
ATOM 1541 O O . SER A 1 193 ? 10.980 -28.247 -49.601 1.00 89.12 193 SER A O 1
ATOM 1543 N N . GLN A 1 194 ? 11.779 -30.289 -50.080 1.00 91.06 194 GLN A N 1
ATOM 1544 C CA . GLN A 1 194 ? 10.580 -31.004 -49.621 1.00 91.06 194 GLN A CA 1
ATOM 1545 C C . GLN A 1 194 ? 10.404 -30.931 -48.097 1.00 91.06 194 GLN A C 1
ATOM 1547 O O . GLN A 1 194 ? 9.285 -30.733 -47.609 1.00 91.06 194 GLN A O 1
ATOM 1552 N N . ASN A 1 195 ? 11.497 -31.051 -47.340 1.00 92.81 195 ASN A N 1
ATOM 1553 C CA . ASN A 1 195 ? 11.469 -30.926 -45.883 1.00 92.81 195 ASN A CA 1
ATOM 1554 C C . ASN A 1 195 ? 11.080 -29.508 -45.445 1.00 92.81 195 ASN A C 1
ATOM 1556 O O . ASN A 1 195 ? 10.220 -29.368 -44.577 1.00 92.81 195 ASN A O 1
ATOM 1560 N N . ASP A 1 196 ? 11.625 -28.472 -46.086 1.00 92.12 196 ASP A N 1
ATOM 1561 C CA . ASP A 1 196 ? 11.273 -27.072 -45.809 1.00 92.12 196 ASP A CA 1
ATOM 1562 C C . ASP A 1 196 ? 9.788 -26.799 -46.082 1.00 92.12 196 ASP A C 1
ATOM 1564 O O . ASP A 1 196 ? 9.096 -26.169 -45.278 1.00 92.12 196 ASP A O 1
ATOM 1568 N N . SER A 1 197 ? 9.260 -27.349 -47.179 1.00 91.50 197 SER A N 1
ATOM 1569 C CA . SER A 1 197 ? 7.830 -27.260 -47.502 1.00 91.50 197 SER A CA 1
ATOM 1570 C C . SER A 1 197 ? 6.960 -27.940 -46.437 1.00 91.50 197 SER A C 1
ATOM 1572 O O . SER A 1 197 ? 5.917 -27.411 -46.050 1.00 91.50 197 SER A O 1
ATOM 1574 N N . THR A 1 198 ? 7.402 -29.089 -45.920 1.00 93.31 198 THR A N 1
ATOM 1575 C CA . THR A 1 198 ? 6.703 -29.828 -44.856 1.00 93.31 198 THR A CA 1
ATOM 1576 C C . THR A 1 198 ? 6.738 -29.069 -43.526 1.00 93.31 198 THR A C 1
ATOM 1578 O O . THR A 1 198 ? 5.725 -28.992 -42.831 1.00 93.31 198 THR A O 1
ATOM 1581 N N . LEU A 1 199 ? 7.877 -28.464 -43.175 1.00 91.81 199 LEU A N 1
ATOM 1582 C CA . LEU A 1 199 ? 8.008 -27.625 -41.980 1.00 91.81 199 LEU A CA 1
ATOM 1583 C C . LEU A 1 199 ? 7.074 -26.413 -42.045 1.00 91.81 199 LEU A C 1
ATOM 1585 O O . LEU A 1 199 ? 6.333 -26.169 -41.098 1.00 91.81 199 LEU A O 1
ATOM 1589 N N . SER A 1 200 ? 7.012 -25.734 -43.192 1.00 89.25 200 SER A N 1
ATOM 1590 C CA . SER A 1 200 ? 6.107 -24.596 -43.386 1.00 89.25 200 SER A CA 1
ATOM 1591 C C . SER A 1 200 ? 4.624 -24.976 -43.221 1.00 89.25 200 SER A C 1
ATOM 1593 O O . SER A 1 200 ? 3.846 -24.228 -42.623 1.00 89.25 200 SER A O 1
ATOM 1595 N N . GLN A 1 201 ? 4.221 -26.167 -43.681 1.00 91.19 201 GLN A N 1
ATOM 1596 C CA . GLN A 1 201 ? 2.863 -26.688 -43.465 1.00 91.19 201 GLN A CA 1
ATOM 1597 C C . GLN A 1 201 ? 2.578 -27.004 -41.988 1.00 91.19 201 GLN A C 1
ATOM 1599 O O . GLN A 1 201 ? 1.479 -26.725 -41.492 1.00 91.19 201 GLN A O 1
ATOM 1604 N N . ASN A 1 202 ? 3.560 -27.558 -41.273 1.00 92.31 202 ASN A N 1
ATOM 1605 C CA . ASN A 1 202 ? 3.441 -27.828 -39.841 1.00 92.31 202 ASN A CA 1
ATOM 1606 C C . ASN A 1 202 ? 3.309 -26.531 -39.034 1.00 92.31 202 ASN A C 1
ATOM 1608 O O . ASN A 1 202 ? 2.436 -26.453 -38.171 1.00 92.31 202 ASN A O 1
ATOM 1612 N N . ASP A 1 203 ? 4.088 -25.498 -39.361 1.00 91.62 203 ASP A N 1
ATOM 1613 C CA . ASP A 1 203 ? 4.001 -24.184 -38.712 1.00 91.62 203 ASP A CA 1
ATOM 1614 C C . ASP A 1 203 ? 2.628 -23.535 -38.926 1.00 91.62 203 ASP A C 1
ATOM 1616 O O . ASP A 1 203 ? 2.019 -23.017 -37.987 1.00 91.62 203 ASP A O 1
ATOM 1620 N N . SER A 1 204 ? 2.078 -23.629 -40.143 1.00 91.56 204 SER A N 1
ATOM 1621 C CA . SER A 1 204 ? 0.719 -23.153 -40.426 1.00 91.56 204 SER A CA 1
ATOM 1622 C C . SER A 1 204 ? -0.337 -23.900 -39.600 1.00 91.56 204 SER A C 1
ATOM 1624 O O . SER A 1 204 ? -1.261 -23.286 -39.064 1.00 91.56 204 SER A O 1
ATOM 1626 N N . THR A 1 205 ? -0.175 -25.216 -39.435 1.00 92.56 205 THR A N 1
ATOM 1627 C CA . THR A 1 205 ? -1.084 -26.047 -38.630 1.00 92.56 205 THR A CA 1
ATOM 1628 C C . THR A 1 205 ? -0.989 -25.716 -37.138 1.00 92.56 205 THR A C 1
ATOM 1630 O O . THR A 1 205 ? -2.014 -25.642 -36.458 1.00 92.56 205 THR A O 1
ATOM 1633 N N . LEU A 1 206 ? 0.221 -25.484 -36.620 1.00 90.44 206 LEU A N 1
ATOM 1634 C CA . LEU A 1 206 ? 0.439 -25.052 -35.238 1.00 90.44 206 LEU A CA 1
ATOM 1635 C C . LEU A 1 206 ? -0.218 -23.696 -34.974 1.00 90.44 206 LEU A C 1
ATOM 1637 O O . LEU A 1 206 ? -0.983 -23.574 -34.021 1.00 90.44 206 LEU A O 1
ATOM 1641 N N . SER A 1 207 ? -0.031 -22.728 -35.873 1.00 89.38 207 SER A N 1
ATOM 1642 C CA . SER A 1 207 ? -0.647 -21.403 -35.749 1.00 89.38 207 SER A CA 1
ATOM 1643 C C . SER A 1 207 ? -2.183 -21.465 -35.706 1.00 89.38 207 SER A C 1
ATOM 1645 O O . SER A 1 207 ? -2.799 -20.785 -34.886 1.00 89.38 207 SER A O 1
ATOM 1647 N N . GLN A 1 208 ? -2.813 -22.328 -36.513 1.00 91.00 208 GLN A N 1
ATOM 1648 C CA . GLN A 1 208 ? -4.268 -22.547 -36.466 1.00 91.00 208 GLN A CA 1
ATOM 1649 C C . GLN A 1 208 ? -4.732 -23.203 -35.157 1.00 91.00 208 GLN A C 1
ATOM 1651 O O . GLN A 1 208 ? -5.834 -22.930 -34.674 1.00 91.00 208 GLN A O 1
ATOM 1656 N N . ASN A 1 209 ? -3.925 -24.098 -34.586 1.00 91.50 209 ASN A N 1
ATOM 1657 C CA . ASN A 1 209 ? -4.243 -24.725 -33.306 1.00 91.50 209 ASN A CA 1
ATOM 1658 C C . ASN A 1 209 ? -4.119 -23.730 -32.148 1.00 91.50 209 ASN A C 1
ATOM 1660 O O . ASN A 1 209 ? -4.992 -23.720 -31.279 1.00 91.50 209 ASN A O 1
ATOM 1664 N N . ASP A 1 210 ? -3.113 -22.857 -32.167 1.00 91.06 210 ASP A N 1
ATOM 1665 C CA . ASP A 1 210 ? -2.946 -21.803 -31.164 1.00 91.06 210 ASP A CA 1
ATOM 1666 C C . ASP A 1 210 ? -4.137 -20.833 -31.158 1.00 91.06 210 ASP A C 1
ATOM 1668 O O . ASP A 1 210 ? -4.656 -20.489 -30.094 1.00 91.06 210 ASP A O 1
ATOM 1672 N N . GLU A 1 211 ? -4.652 -20.461 -32.333 1.00 92.69 211 GLU A N 1
ATOM 1673 C CA . GLU A 1 211 ? -5.846 -19.613 -32.455 1.00 92.69 211 GLU A CA 1
ATOM 1674 C C . GLU A 1 211 ? -7.104 -20.286 -31.870 1.00 92.69 211 GLU A C 1
ATOM 1676 O O . GLU A 1 211 ? -7.903 -19.652 -31.167 1.00 92.69 211 GLU A O 1
ATOM 1681 N N . LYS A 1 212 ? -7.264 -21.601 -32.080 1.00 92.44 212 LYS A N 1
ATOM 1682 C CA . LYS A 1 212 ? -8.356 -22.381 -31.472 1.00 92.44 212 LYS A CA 1
ATOM 1683 C C . LYS A 1 212 ? -8.229 -22.457 -29.953 1.00 92.44 212 LYS A C 1
ATOM 1685 O O . LYS A 1 212 ? -9.226 -22.289 -29.252 1.00 92.44 212 LYS A O 1
ATOM 1690 N N . VAL A 1 213 ? -7.021 -22.679 -29.431 1.00 89.69 213 VAL A N 1
ATOM 1691 C CA . VAL A 1 213 ? -6.765 -22.699 -27.981 1.00 89.69 213 VAL A CA 1
ATOM 1692 C C . VAL A 1 213 ? -7.069 -21.335 -27.364 1.00 89.69 213 VAL A C 1
ATOM 1694 O O . VAL A 1 213 ? -7.737 -21.265 -26.332 1.00 89.69 213 VAL A O 1
ATOM 1697 N N . PHE A 1 214 ? -6.649 -20.247 -28.011 1.00 90.75 214 PHE A N 1
ATOM 1698 C CA . PHE A 1 214 ? -6.948 -18.887 -27.568 1.00 90.75 214 PHE A CA 1
ATOM 1699 C C . PHE A 1 214 ? -8.459 -18.610 -27.518 1.00 90.75 214 PHE A C 1
ATOM 1701 O O . PHE A 1 214 ? -8.967 -18.070 -26.529 1.00 90.75 214 PHE A O 1
ATOM 1708 N N . THR A 1 215 ? -9.193 -19.038 -28.547 1.00 90.44 215 THR A N 1
ATOM 1709 C CA . THR A 1 215 ? -10.655 -18.895 -28.615 1.00 90.44 215 THR A CA 1
ATOM 1710 C C . THR A 1 215 ? -11.348 -19.680 -27.497 1.00 90.44 215 THR A C 1
ATOM 1712 O O . THR A 1 215 ? -12.156 -19.115 -26.759 1.00 90.44 215 THR A O 1
ATOM 1715 N N . ASN A 1 216 ? -10.968 -20.945 -27.292 1.00 89.44 216 ASN A N 1
ATOM 1716 C CA . ASN A 1 216 ? -11.525 -21.789 -26.230 1.00 89.44 216 ASN A CA 1
ATOM 1717 C C . ASN A 1 216 ? -11.236 -21.222 -24.834 1.00 89.44 216 ASN A C 1
ATOM 1719 O O . ASN A 1 216 ? -12.122 -21.182 -23.980 1.00 89.44 216 ASN A O 1
ATOM 1723 N N . ASN A 1 217 ? -10.016 -20.732 -24.598 1.00 86.25 217 ASN A N 1
ATOM 1724 C CA . ASN A 1 217 ? -9.661 -20.103 -23.326 1.00 86.25 217 ASN A CA 1
ATOM 1725 C C . ASN A 1 217 ? -10.499 -18.848 -23.061 1.00 86.25 217 ASN A C 1
ATOM 1727 O O . ASN A 1 217 ? -10.951 -18.632 -21.937 1.00 86.25 217 ASN A O 1
ATOM 1731 N N . THR A 1 218 ? -10.756 -18.048 -24.096 1.00 89.06 218 THR A N 1
ATOM 1732 C CA . THR A 1 218 ? -11.616 -16.863 -23.995 1.00 89.06 218 THR A CA 1
ATOM 1733 C C . THR A 1 218 ? -13.052 -17.248 -23.623 1.00 89.06 218 THR A C 1
ATOM 1735 O O . THR A 1 218 ? -13.656 -16.620 -22.753 1.00 89.06 218 THR A O 1
ATOM 1738 N N . GLU A 1 219 ? -13.595 -18.316 -24.212 1.00 91.12 219 GLU A N 1
ATOM 1739 C CA . GLU A 1 219 ? -14.930 -18.820 -23.873 1.00 91.12 219 GLU A CA 1
ATOM 1740 C C . GLU A 1 219 ? -15.017 -19.313 -22.419 1.00 91.12 219 GLU A C 1
ATOM 1742 O O . GLU A 1 219 ? -15.965 -18.976 -21.704 1.00 91.12 219 GLU A O 1
ATOM 1747 N N . VAL A 1 220 ? -14.007 -20.048 -21.943 1.00 85.81 220 VAL A N 1
ATOM 1748 C CA . VAL A 1 220 ? -13.933 -20.515 -20.547 1.00 85.81 220 VAL A CA 1
ATOM 1749 C C . VAL A 1 220 ? -13.882 -19.341 -19.567 1.00 85.81 220 VAL A C 1
ATOM 1751 O O . VAL A 1 220 ? -14.585 -19.353 -18.551 1.00 85.81 220 VAL A O 1
ATOM 1754 N N . VAL A 1 221 ? -13.102 -18.299 -19.872 1.00 84.88 221 VAL A N 1
ATOM 1755 C CA . VAL A 1 221 ? -13.043 -17.081 -19.049 1.00 84.88 221 VAL A CA 1
ATOM 1756 C C . VAL A 1 221 ? -14.411 -16.398 -18.994 1.00 84.88 221 VAL A C 1
ATOM 1758 O O . VAL A 1 221 ? -14.867 -16.041 -17.906 1.00 84.88 221 VAL A O 1
ATOM 1761 N N . ASN A 1 222 ? -15.106 -16.279 -20.127 1.00 83.94 222 ASN A N 1
ATOM 1762 C CA . ASN A 1 222 ? -16.439 -15.674 -20.176 1.00 83.94 222 ASN A CA 1
ATOM 1763 C C . ASN A 1 222 ? -17.469 -16.468 -19.353 1.00 83.94 222 ASN A C 1
ATOM 1765 O O . ASN A 1 222 ? -18.203 -15.873 -18.561 1.00 83.94 222 ASN A O 1
ATOM 1769 N N . LYS A 1 223 ? -17.479 -17.804 -19.465 1.00 87.88 223 LYS A N 1
ATOM 1770 C CA . LYS A 1 223 ? -18.358 -18.675 -18.659 1.00 87.88 223 LYS A CA 1
ATOM 1771 C C . LYS A 1 223 ? -18.061 -18.560 -17.163 1.00 87.88 223 LYS A C 1
ATOM 1773 O O . LYS A 1 223 ? -18.982 -18.469 -16.355 1.00 87.88 223 LYS A O 1
ATOM 1778 N N . THR A 1 224 ? -16.784 -18.489 -16.789 1.00 79.44 224 THR A N 1
ATOM 1779 C CA . THR A 1 224 ? -16.369 -18.312 -15.386 1.00 79.44 224 THR A CA 1
ATOM 1780 C C . THR A 1 224 ? -16.882 -16.985 -14.820 1.00 79.44 224 THR A C 1
ATOM 1782 O O . THR A 1 224 ? -17.468 -16.956 -13.739 1.00 79.44 224 THR A O 1
ATOM 1785 N N . GLN A 1 225 ? -16.764 -15.893 -15.582 1.00 79.25 225 GLN A N 1
ATOM 1786 C CA . GLN A 1 225 ? -17.294 -14.587 -15.176 1.00 79.25 225 GLN A CA 1
ATOM 1787 C C . GLN A 1 225 ? -18.822 -14.583 -15.021 1.00 79.25 225 GLN A C 1
ATOM 1789 O O . GLN A 1 225 ? -19.357 -13.878 -14.162 1.00 79.25 225 GLN A O 1
ATOM 1794 N N . GLU A 1 226 ? -19.547 -15.340 -15.846 1.00 82.62 226 GLU A N 1
ATOM 1795 C CA . GLU A 1 226 ? -20.999 -15.481 -15.717 1.00 82.62 226 GLU A CA 1
ATOM 1796 C C . GLU A 1 226 ? -21.388 -16.258 -14.451 1.00 82.62 226 GLU A C 1
ATOM 1798 O O . GLU A 1 226 ? -22.275 -15.826 -13.708 1.00 82.62 226 GLU A O 1
ATOM 1803 N N . ILE A 1 227 ? -20.684 -17.354 -14.154 1.00 80.31 227 ILE A N 1
ATOM 1804 C CA . ILE A 1 227 ? -20.870 -18.131 -12.921 1.00 80.31 227 ILE A CA 1
ATOM 1805 C C . ILE A 1 227 ? -20.611 -17.254 -11.692 1.00 80.31 227 ILE A C 1
ATOM 1807 O O . ILE A 1 227 ? -21.434 -17.230 -10.776 1.00 80.31 227 ILE A O 1
ATOM 1811 N N . ASP A 1 228 ? -19.537 -16.464 -11.684 1.00 74.75 228 ASP A N 1
ATOM 1812 C CA . ASP A 1 228 ? -19.237 -15.547 -10.580 1.00 74.75 228 ASP A CA 1
ATOM 1813 C C . ASP A 1 228 ? -20.338 -14.499 -10.376 1.00 74.75 228 ASP A C 1
ATOM 1815 O O . ASP A 1 228 ? -20.695 -14.171 -9.238 1.00 74.75 228 ASP A O 1
ATOM 1819 N N . LYS A 1 229 ? -20.932 -13.986 -11.462 1.00 78.88 229 LYS A N 1
ATOM 1820 C CA . LYS A 1 229 ? -22.103 -13.098 -11.378 1.00 78.88 229 LYS A CA 1
ATOM 1821 C C . LYS A 1 229 ? -23.294 -13.819 -10.743 1.00 78.88 229 LYS A C 1
ATOM 1823 O O . LYS A 1 229 ? -23.887 -13.270 -9.814 1.00 78.88 229 LYS A O 1
ATOM 1828 N N . LYS A 1 230 ? -23.610 -15.048 -11.173 1.00 80.00 230 LYS A N 1
ATOM 1829 C CA . LYS A 1 230 ? -24.705 -15.861 -10.605 1.00 80.00 230 LYS A CA 1
ATOM 1830 C C . LYS A 1 230 ? -24.477 -16.157 -9.116 1.00 80.00 230 LYS A C 1
ATOM 1832 O O . LYS A 1 230 ? -25.370 -15.911 -8.305 1.00 80.00 230 LYS A O 1
ATOM 1837 N N . ILE A 1 231 ? -23.270 -16.574 -8.724 1.00 71.12 231 ILE A N 1
ATOM 1838 C CA . ILE A 1 231 ? -22.891 -16.813 -7.320 1.00 71.12 231 ILE A CA 1
ATOM 1839 C C . ILE A 1 231 ? -23.066 -15.544 -6.480 1.00 71.12 231 ILE A C 1
ATOM 1841 O O . ILE A 1 231 ? -23.589 -15.602 -5.366 1.00 71.12 231 ILE A O 1
ATOM 1845 N N . ASN A 1 232 ? -22.643 -14.387 -6.992 1.00 70.25 232 ASN A N 1
ATOM 1846 C CA . ASN A 1 232 ? -22.789 -13.123 -6.275 1.00 70.25 232 ASN A CA 1
ATOM 1847 C C . ASN A 1 232 ? -24.257 -12.704 -6.115 1.00 70.25 232 ASN A C 1
ATOM 1849 O O . ASN A 1 232 ? -24.627 -12.241 -5.033 1.00 70.25 232 ASN A O 1
ATOM 1853 N N . SER A 1 233 ? -25.099 -12.922 -7.129 1.00 71.38 233 SER A N 1
ATOM 1854 C CA . SER A 1 233 ? -26.549 -12.711 -7.031 1.00 71.38 233 SER A CA 1
ATOM 1855 C C . SER A 1 233 ? -27.184 -13.607 -5.965 1.00 71.38 233 SER A C 1
ATOM 1857 O O . SER A 1 233 ? -27.905 -13.107 -5.105 1.00 71.38 233 SER A O 1
ATOM 1859 N N . VAL A 1 234 ? -26.852 -14.904 -5.941 1.00 64.38 234 VAL A N 1
ATOM 1860 C CA . VAL A 1 234 ? -27.342 -15.848 -4.917 1.00 64.38 234 VAL A CA 1
ATOM 1861 C C . VAL A 1 234 ? -26.873 -15.448 -3.515 1.00 64.38 234 VAL A C 1
ATOM 1863 O O . VAL A 1 234 ? -27.669 -15.417 -2.579 1.00 64.38 234 VAL A O 1
ATOM 1866 N N . LYS A 1 235 ? -25.598 -15.068 -3.353 1.00 66.94 235 LYS A N 1
ATOM 1867 C CA . LYS A 1 235 ? -25.070 -14.568 -2.072 1.00 66.94 235 LYS A CA 1
ATOM 1868 C C . LYS A 1 235 ? -25.821 -13.330 -1.584 1.00 66.94 235 LYS A C 1
ATOM 1870 O O . LYS A 1 235 ? -26.030 -13.203 -0.381 1.00 66.94 235 LYS A O 1
ATOM 1875 N N . ASN A 1 236 ? -26.199 -12.418 -2.479 1.00 69.31 236 ASN A N 1
ATOM 1876 C CA . ASN A 1 236 ? -26.978 -11.237 -2.108 1.00 69.31 236 ASN A CA 1
ATOM 1877 C C . ASN A 1 236 ? -28.414 -11.625 -1.710 1.00 69.31 236 ASN A C 1
ATOM 1879 O O . ASN A 1 236 ? -28.856 -11.215 -0.645 1.00 69.31 236 ASN A O 1
ATOM 1883 N N . LEU A 1 237 ? -29.083 -12.512 -2.459 1.00 65.50 237 LEU A N 1
ATOM 1884 C CA . LEU A 1 237 ? -30.423 -13.010 -2.108 1.00 65.50 237 LEU A CA 1
ATOM 1885 C C . LEU A 1 237 ? -30.463 -13.693 -0.730 1.00 65.50 237 LEU A C 1
ATOM 1887 O O . LEU A 1 237 ? -31.354 -13.423 0.073 1.00 65.50 237 LEU A O 1
ATOM 1891 N N . ILE A 1 238 ? -29.473 -14.539 -0.422 1.00 65.12 238 ILE A N 1
ATOM 1892 C CA . ILE A 1 238 ? -29.347 -15.182 0.899 1.00 65.12 238 ILE A CA 1
ATOM 1893 C C . ILE A 1 238 ? -29.153 -14.128 1.996 1.00 65.12 238 ILE A C 1
ATOM 1895 O O . ILE A 1 238 ? -29.726 -14.245 3.086 1.00 65.12 238 ILE A O 1
ATOM 1899 N N . LYS A 1 239 ? -28.352 -13.091 1.718 1.00 71.19 239 LYS A N 1
ATOM 1900 C CA . LYS A 1 239 ? -28.109 -12.009 2.673 1.00 71.19 239 LYS A CA 1
ATOM 1901 C C . LYS A 1 239 ? -29.366 -11.194 2.952 1.00 71.19 239 LYS A C 1
ATOM 1903 O O . LYS A 1 239 ? -29.613 -10.884 4.118 1.00 71.19 239 LYS A O 1
ATOM 1908 N N . ASP A 1 240 ? -30.136 -10.892 1.913 1.00 72.31 240 ASP A N 1
ATOM 1909 C CA . ASP A 1 240 ? -31.379 -10.131 2.005 1.00 72.31 240 ASP A CA 1
ATOM 1910 C C . ASP A 1 240 ? -32.444 -10.922 2.769 1.00 72.31 240 ASP A C 1
ATOM 1912 O O . ASP A 1 240 ? -33.087 -10.376 3.661 1.00 72.31 240 ASP A O 1
ATOM 1916 N N . TYR A 1 241 ? -32.574 -12.227 2.507 1.00 69.94 241 TYR A N 1
ATOM 1917 C CA . TYR A 1 241 ? -33.516 -13.093 3.222 1.00 69.94 241 TYR A CA 1
ATOM 1918 C C . TYR A 1 241 ? -33.177 -13.223 4.715 1.00 69.94 241 TYR A C 1
ATOM 1920 O O . TYR A 1 241 ? -34.054 -13.109 5.574 1.00 69.94 241 TYR A O 1
ATOM 1928 N N . THR A 1 242 ? -31.893 -13.407 5.038 1.00 75.38 242 THR A N 1
ATOM 1929 C CA . THR A 1 242 ? -31.426 -13.519 6.429 1.00 75.38 242 THR A CA 1
ATOM 1930 C C . THR A 1 242 ? -31.639 -12.207 7.184 1.00 75.38 242 THR A C 1
ATOM 1932 O O . THR A 1 242 ? -32.179 -12.214 8.286 1.00 75.38 242 THR A O 1
ATOM 1935 N N . LEU A 1 243 ? -31.264 -11.071 6.584 1.00 76.19 243 LEU A N 1
ATOM 1936 C CA . LEU A 1 243 ? -31.432 -9.759 7.209 1.00 76.19 243 LEU A CA 1
ATOM 1937 C C . LEU A 1 243 ? -32.911 -9.406 7.390 1.00 76.19 243 LEU A C 1
ATOM 1939 O O . LEU A 1 243 ? -33.291 -8.929 8.455 1.00 76.19 243 LEU A O 1
ATOM 1943 N N . LYS A 1 244 ? -33.743 -9.684 6.381 1.00 79.50 244 LYS A N 1
ATOM 1944 C CA . LYS A 1 244 ? -35.188 -9.465 6.448 1.00 79.50 244 LYS A CA 1
ATOM 1945 C C . LYS A 1 244 ? -35.825 -10.260 7.585 1.00 79.50 244 LYS A C 1
ATOM 1947 O O . LYS A 1 244 ? -36.562 -9.682 8.367 1.00 79.50 244 LYS A O 1
ATOM 1952 N N . THR A 1 245 ? -35.469 -11.536 7.735 1.00 82.12 245 THR A N 1
ATOM 1953 C CA . THR A 1 245 ? -35.982 -12.381 8.827 1.00 82.12 245 THR A CA 1
ATOM 1954 C C . THR A 1 245 ? -35.640 -11.791 10.200 1.00 82.12 245 THR A C 1
ATOM 1956 O O . THR A 1 245 ? -36.510 -11.682 11.057 1.00 82.12 245 THR A O 1
ATOM 1959 N N . ILE A 1 246 ? -34.397 -11.335 10.400 1.00 77.12 246 ILE A N 1
ATOM 1960 C CA . ILE A 1 246 ? -33.973 -10.739 11.679 1.00 77.12 246 ILE A CA 1
ATOM 1961 C C . ILE A 1 246 ? -34.686 -9.393 11.935 1.00 77.12 246 ILE A C 1
ATOM 1963 O O . ILE A 1 246 ? -35.029 -9.084 13.077 1.00 77.12 246 ILE A O 1
ATOM 1967 N N . ILE A 1 247 ? -34.930 -8.588 10.892 1.00 75.25 247 ILE A N 1
ATOM 1968 C CA . ILE A 1 247 ? -35.678 -7.322 11.004 1.00 75.25 247 ILE A CA 1
ATOM 1969 C C . ILE A 1 247 ? -37.149 -7.586 11.338 1.00 75.25 247 ILE A C 1
ATOM 1971 O O . ILE A 1 247 ? -37.668 -6.972 12.267 1.00 75.25 247 ILE A O 1
ATOM 1975 N N . ASP A 1 248 ? -37.796 -8.527 10.650 1.00 78.38 248 ASP A N 1
ATOM 1976 C CA . ASP A 1 248 ? -39.188 -8.902 10.910 1.00 78.38 248 ASP A CA 1
ATOM 1977 C C . ASP A 1 248 ? -39.342 -9.419 12.359 1.00 78.38 248 ASP A C 1
ATOM 1979 O O . ASP A 1 248 ? -40.296 -9.072 13.056 1.00 78.38 248 ASP A O 1
ATOM 1983 N N . GLU A 1 249 ? -38.375 -10.187 12.874 1.00 86.81 249 GLU A N 1
ATOM 1984 C CA . GLU A 1 249 ? -38.331 -10.607 14.284 1.00 86.81 249 GLU A CA 1
ATOM 1985 C C . GLU A 1 249 ? -38.127 -9.426 15.254 1.00 86.81 249 GLU A C 1
ATOM 1987 O O . GLU A 1 249 ? -38.760 -9.379 16.311 1.00 86.81 249 GLU A O 1
ATOM 1992 N N . TYR A 1 250 ? -37.286 -8.446 14.908 1.00 84.31 250 TYR A N 1
ATOM 1993 C CA . TYR A 1 250 ? -37.100 -7.227 15.705 1.00 84.31 250 TYR A CA 1
ATOM 1994 C C . TYR A 1 250 ? -38.381 -6.379 15.780 1.00 84.31 250 TYR A C 1
ATOM 1996 O O . TYR A 1 250 ? -38.739 -5.883 16.853 1.00 84.31 250 TYR A O 1
ATOM 2004 N N . GLU A 1 251 ? -39.090 -6.210 14.663 1.00 80.19 251 GLU A N 1
ATOM 2005 C CA . GLU A 1 251 ? -40.329 -5.428 14.607 1.00 80.19 251 GLU A CA 1
ATOM 2006 C C . GLU A 1 251 ? -41.457 -6.092 15.404 1.00 80.19 251 GLU A C 1
ATOM 2008 O O . GLU A 1 251 ? -42.175 -5.402 16.134 1.00 80.19 251 GLU A O 1
ATOM 2013 N N . ASN A 1 252 ? -41.551 -7.424 15.334 1.00 85.19 252 ASN A N 1
ATOM 2014 C CA . ASN A 1 252 ? -42.579 -8.215 16.015 1.00 85.19 252 ASN A CA 1
ATOM 2015 C C . ASN A 1 252 ? -42.262 -8.541 17.487 1.00 85.19 252 ASN A C 1
ATOM 2017 O O . ASN A 1 252 ? -43.097 -9.121 18.175 1.00 85.19 252 ASN A O 1
ATOM 2021 N N . SER A 1 253 ? -41.082 -8.168 17.986 1.00 88.31 253 SER A N 1
ATOM 2022 C CA . SER A 1 253 ? -40.711 -8.336 19.396 1.00 88.31 253 SER A CA 1
ATOM 2023 C C . SER A 1 253 ? -41.624 -7.497 20.310 1.00 88.31 253 SER A C 1
ATOM 2025 O O . SER A 1 253 ? -41.782 -6.287 20.106 1.00 88.31 253 SER A O 1
ATOM 2027 N N . GLU A 1 254 ? -42.204 -8.106 21.348 1.00 82.19 254 GLU A N 1
ATOM 2028 C CA . GLU A 1 254 ? -43.142 -7.424 22.257 1.00 82.19 254 GLU A CA 1
ATOM 2029 C C . GLU A 1 254 ? -42.413 -6.687 23.390 1.00 82.19 254 GLU A C 1
ATOM 2031 O O . GLU A 1 254 ? -42.885 -5.653 23.872 1.00 82.19 254 GLU A O 1
ATOM 2036 N N . THR A 1 255 ? -41.233 -7.176 23.786 1.00 87.69 255 THR A N 1
ATOM 2037 C CA . THR A 1 255 ? -40.466 -6.638 24.919 1.00 87.69 255 THR A CA 1
ATOM 2038 C C . THR A 1 255 ? -39.246 -5.814 24.493 1.00 87.69 255 THR A C 1
ATOM 2040 O O . THR A 1 255 ? -38.722 -5.928 23.382 1.00 87.69 255 THR A O 1
ATOM 2043 N N . VAL A 1 256 ? -38.774 -4.942 25.392 1.00 76.75 256 VAL A N 1
ATOM 2044 C CA . VAL A 1 256 ? -37.584 -4.106 25.153 1.00 76.75 256 VAL A CA 1
ATOM 2045 C C . VAL A 1 256 ? -36.319 -4.967 25.113 1.00 76.75 256 VAL A C 1
ATOM 2047 O O . VAL A 1 256 ? -35.429 -4.713 24.303 1.00 76.75 256 VAL A O 1
ATOM 2050 N N . GLU A 1 257 ? -36.254 -6.005 25.945 1.00 79.00 257 GLU A N 1
ATOM 2051 C CA . GLU A 1 257 ? -35.150 -6.958 26.012 1.00 79.00 257 GLU A CA 1
ATOM 2052 C C . GLU A 1 257 ? -35.013 -7.782 24.722 1.00 79.00 257 GLU A C 1
ATOM 2054 O O . GLU A 1 257 ? -33.900 -7.918 24.208 1.00 79.00 257 GLU A O 1
ATOM 2059 N N . GLU A 1 258 ? -36.120 -8.267 24.148 1.00 80.06 258 GLU A N 1
ATOM 2060 C CA . GLU A 1 258 ? -36.121 -8.968 22.853 1.00 80.06 258 GLU A CA 1
ATOM 2061 C C . GLU A 1 258 ? -35.670 -8.047 21.718 1.00 80.06 258 GLU A C 1
ATOM 2063 O O . GLU A 1 258 ? -34.808 -8.421 20.919 1.00 80.06 258 GLU A O 1
ATOM 2068 N N . LYS A 1 259 ? -36.160 -6.799 21.700 1.00 79.12 259 LYS A N 1
ATOM 2069 C CA . LYS A 1 259 ? -35.715 -5.792 20.727 1.00 79.12 259 LYS A CA 1
ATOM 2070 C C . LYS A 1 259 ? -34.226 -5.507 20.840 1.00 79.12 259 LYS A C 1
ATOM 2072 O O . LYS A 1 259 ? -33.548 -5.388 19.823 1.00 79.12 259 LYS A O 1
ATOM 2077 N N . LEU A 1 260 ? -33.691 -5.409 22.055 1.00 76.06 260 LEU A N 1
ATOM 2078 C CA . LEU A 1 260 ? -32.265 -5.168 22.263 1.00 76.06 260 LEU A CA 1
ATOM 2079 C C . LEU A 1 260 ? -31.414 -6.363 21.807 1.00 76.06 260 LEU A C 1
ATOM 2081 O O . LEU A 1 260 ? -30.371 -6.169 21.181 1.00 76.06 260 LEU A O 1
ATOM 2085 N N . LEU A 1 261 ? -31.873 -7.589 22.072 1.00 85.19 261 LEU A N 1
ATOM 2086 C CA . LEU A 1 261 ? -31.212 -8.810 21.617 1.00 85.19 261 LEU A CA 1
ATOM 2087 C C . LEU A 1 261 ? -31.189 -8.894 20.085 1.00 85.19 261 LEU A C 1
ATOM 2089 O O . LEU A 1 261 ? -30.126 -9.095 19.498 1.00 85.19 261 LEU A O 1
ATOM 2093 N N . LYS A 1 262 ? -32.328 -8.650 19.431 1.00 83.69 262 LYS A N 1
ATOM 2094 C CA . LYS A 1 262 ? -32.433 -8.663 17.966 1.00 83.69 262 LYS A CA 1
ATOM 2095 C C . LYS A 1 262 ? -31.651 -7.525 17.318 1.00 83.69 262 LYS A C 1
ATOM 2097 O O . LYS A 1 262 ? -30.954 -7.747 16.333 1.00 83.69 262 LYS A O 1
ATOM 2102 N N . ALA A 1 263 ? -31.642 -6.331 17.915 1.00 73.25 263 ALA A N 1
ATOM 2103 C CA . ALA A 1 263 ? -30.783 -5.235 17.468 1.00 73.25 263 ALA A CA 1
ATOM 2104 C C . ALA A 1 263 ? -29.297 -5.620 17.511 1.00 73.25 263 ALA A C 1
ATOM 2106 O O . ALA A 1 263 ? -28.545 -5.260 16.606 1.00 73.25 263 ALA A O 1
ATOM 2107 N N . LYS A 1 264 ? -28.869 -6.380 18.527 1.00 77.69 264 LYS A N 1
ATOM 2108 C CA . LYS A 1 264 ? -27.498 -6.891 18.626 1.00 77.69 264 LYS A CA 1
ATOM 2109 C C . LYS A 1 264 ? -27.186 -7.920 17.537 1.00 77.69 264 LYS A C 1
ATOM 2111 O O . LYS A 1 264 ? -26.127 -7.824 16.927 1.00 77.69 264 LYS A O 1
ATOM 2116 N N . GLU A 1 265 ? -28.112 -8.827 17.228 1.00 84.00 265 GLU A N 1
ATOM 2117 C CA . GLU A 1 265 ? -27.975 -9.773 16.109 1.00 84.00 265 GLU A CA 1
ATOM 2118 C C . GLU A 1 265 ? -27.849 -9.051 14.756 1.00 84.00 265 GLU A C 1
ATOM 2120 O O . GLU A 1 265 ? -26.970 -9.388 13.961 1.00 84.00 265 GLU A O 1
ATOM 2125 N N . ILE A 1 266 ? -28.652 -8.003 14.523 1.00 78.88 266 ILE A N 1
ATOM 2126 C CA . ILE A 1 266 ? -28.537 -7.139 13.334 1.00 78.88 266 ILE A CA 1
ATOM 2127 C C . ILE A 1 266 ? -27.162 -6.461 13.305 1.00 78.88 266 ILE A C 1
ATOM 2129 O O . ILE A 1 266 ? -26.483 -6.467 12.282 1.00 78.88 266 ILE A O 1
ATOM 2133 N N . SER A 1 267 ? -26.730 -5.900 14.434 1.00 74.12 267 SER A N 1
ATOM 2134 C CA . SER A 1 267 ? -25.446 -5.206 14.586 1.00 74.12 267 SER A CA 1
ATOM 2135 C C . SER A 1 267 ? -24.251 -6.129 14.294 1.00 74.12 267 SER A C 1
ATOM 2137 O O . SER A 1 267 ? -23.349 -5.767 13.534 1.00 74.12 267 SER A O 1
ATOM 2139 N N . ASP A 1 268 ? -24.270 -7.356 14.820 1.00 79.00 268 ASP A N 1
ATOM 2140 C CA . ASP A 1 268 ? -23.247 -8.379 14.579 1.00 79.00 268 ASP A CA 1
ATOM 2141 C C . ASP A 1 268 ? -23.252 -8.860 13.119 1.00 79.00 268 ASP A C 1
ATOM 2143 O O . ASP A 1 268 ? -22.191 -9.057 12.518 1.00 79.00 268 ASP A O 1
ATOM 2147 N N . TYR A 1 269 ? -24.437 -8.998 12.515 1.00 80.06 269 TYR A N 1
ATOM 2148 C CA . TYR A 1 269 ? -24.592 -9.355 11.106 1.00 80.06 269 TYR A CA 1
ATOM 2149 C C . TYR A 1 269 ? -24.061 -8.264 10.165 1.00 80.06 269 TYR A C 1
ATOM 2151 O O . TYR A 1 269 ? -23.331 -8.569 9.221 1.00 80.06 269 TYR A O 1
ATOM 2159 N N . LEU A 1 270 ? -24.354 -6.992 10.450 1.00 71.38 270 LEU A N 1
ATOM 2160 C CA . LEU A 1 270 ? -23.833 -5.841 9.704 1.00 71.38 270 LEU A CA 1
ATOM 2161 C C . LEU A 1 270 ? -22.309 -5.697 9.848 1.00 71.38 270 LEU A C 1
ATOM 2163 O O . LEU A 1 270 ? -21.640 -5.260 8.908 1.00 71.38 270 LEU A O 1
ATOM 2167 N N . ASN A 1 271 ? -21.752 -6.089 10.998 1.00 72.00 271 ASN A N 1
ATOM 2168 C CA . ASN A 1 271 ? -20.311 -6.068 11.246 1.00 72.00 271 ASN A CA 1
ATOM 2169 C C . ASN A 1 271 ? -19.539 -7.190 10.537 1.00 72.00 271 ASN A C 1
ATOM 2171 O O . ASN A 1 271 ? -18.346 -7.002 10.261 1.00 72.00 271 ASN A O 1
ATOM 2175 N N . LYS A 1 272 ? -20.175 -8.331 10.228 1.00 80.19 272 LYS A N 1
ATOM 2176 C CA . LYS A 1 272 ? -19.549 -9.390 9.420 1.00 80.19 272 LYS A CA 1
ATOM 2177 C C . LYS A 1 272 ? -19.189 -8.831 8.038 1.00 80.19 272 LYS A C 1
ATOM 2179 O O . LYS A 1 272 ? -20.009 -8.217 7.358 1.00 80.19 272 LYS A O 1
ATOM 2184 N N . GLN A 1 273 ? -17.917 -9.000 7.669 1.00 55.41 273 GLN A N 1
ATOM 2185 C CA . GLN A 1 273 ? -17.238 -8.219 6.629 1.00 55.41 273 GLN A CA 1
ATOM 2186 C C . GLN A 1 273 ? -18.040 -8.099 5.318 1.00 55.41 273 GLN A C 1
ATOM 2188 O O . GLN A 1 273 ? -18.426 -9.100 4.709 1.00 55.41 273 GLN A O 1
ATOM 2193 N N . GLY A 1 274 ? -18.275 -6.859 4.872 1.00 67.25 274 GLY A N 1
ATOM 2194 C CA . GLY A 1 274 ? -18.833 -6.555 3.553 1.00 67.25 274 GLY A CA 1
ATOM 2195 C C . GLY A 1 274 ? -20.340 -6.297 3.482 1.00 67.25 274 GLY A C 1
ATOM 2196 O O . GLY A 1 274 ? -20.829 -5.968 2.403 1.00 67.25 274 GLY A O 1
ATOM 2197 N N . VAL A 1 275 ? -21.117 -6.499 4.555 1.00 71.62 275 VAL A N 1
ATOM 2198 C CA . VAL A 1 275 ? -22.582 -6.286 4.514 1.00 71.62 275 VAL A CA 1
ATOM 2199 C C . VAL A 1 275 ? -22.926 -4.798 4.625 1.00 71.62 275 VAL A C 1
ATOM 2201 O O . VAL A 1 275 ? -23.686 -4.289 3.804 1.00 71.62 275 VAL A O 1
ATOM 2204 N N . LEU A 1 276 ? -22.312 -4.088 5.578 1.00 70.62 276 LEU A N 1
ATOM 2205 C CA . LEU A 1 276 ? -22.523 -2.652 5.777 1.00 70.62 276 LEU A CA 1
ATOM 2206 C C . LEU A 1 276 ? -22.182 -1.824 4.527 1.00 70.62 276 LEU A C 1
ATOM 2208 O O . LEU A 1 276 ? -22.977 -0.977 4.125 1.00 70.62 276 LEU A O 1
ATOM 2212 N N . GLU A 1 277 ? -21.022 -2.070 3.903 1.00 73.31 277 GLU A N 1
ATOM 2213 C CA . GLU A 1 277 ? -20.594 -1.302 2.726 1.00 73.31 277 GLU A CA 1
ATOM 2214 C C . GLU A 1 277 ? -21.566 -1.482 1.549 1.00 73.31 277 GLU A C 1
ATOM 2216 O O . GLU A 1 277 ? -21.952 -0.502 0.915 1.00 73.31 277 GLU A O 1
ATOM 2221 N N . LYS A 1 278 ? -22.035 -2.715 1.309 1.00 73.12 278 LYS A N 1
ATOM 2222 C CA . LYS A 1 278 ? -23.000 -3.019 0.241 1.00 73.12 278 LYS A CA 1
ATOM 2223 C C . LYS A 1 278 ? -24.356 -2.346 0.458 1.00 73.12 278 LYS A C 1
ATOM 2225 O O . LYS A 1 278 ? -24.910 -1.792 -0.487 1.00 73.12 278 LYS A O 1
ATOM 2230 N N . ILE A 1 279 ? -24.877 -2.368 1.688 1.00 69.81 279 ILE A N 1
ATOM 2231 C CA . ILE A 1 279 ? -26.161 -1.731 2.026 1.00 69.81 279 ILE A CA 1
ATOM 2232 C C . ILE A 1 279 ? -26.079 -0.214 1.818 1.00 69.81 279 ILE A C 1
ATOM 2234 O O . ILE A 1 279 ? -26.983 0.379 1.233 1.00 69.81 279 ILE A O 1
ATOM 2238 N N . LEU A 1 280 ? -24.980 0.416 2.242 1.00 71.88 280 LEU A N 1
ATOM 2239 C CA . LEU A 1 280 ? -24.776 1.852 2.047 1.00 71.88 280 LEU A CA 1
ATOM 2240 C C . LEU A 1 280 ? -24.573 2.219 0.567 1.00 71.88 280 LEU A C 1
ATOM 2242 O O . LEU A 1 280 ? -25.034 3.279 0.146 1.00 71.88 280 LEU A O 1
ATOM 2246 N N . GLU A 1 281 ? -23.915 1.377 -0.235 1.00 74.88 281 GLU A N 1
ATOM 2247 C CA . GLU A 1 281 ? -23.791 1.587 -1.685 1.00 74.88 281 GLU A CA 1
ATOM 2248 C C . GLU A 1 281 ? -25.128 1.463 -2.426 1.00 74.88 281 GLU A C 1
ATOM 2250 O O . GLU A 1 281 ? -25.432 2.312 -3.265 1.00 74.88 281 GLU A O 1
ATOM 2255 N N . GLU A 1 282 ? -25.950 0.459 -2.112 1.00 69.44 282 GLU A N 1
ATOM 2256 C CA . GLU A 1 282 ? -27.287 0.328 -2.709 1.00 69.44 282 GLU A CA 1
ATOM 2257 C C . GLU A 1 282 ? -28.215 1.472 -2.281 1.00 69.44 282 GLU A C 1
ATOM 2259 O O . GLU A 1 282 ? -28.882 2.081 -3.120 1.00 69.44 282 GLU A O 1
ATOM 2264 N N . ALA A 1 283 ? -28.178 1.874 -1.007 1.00 67.31 283 ALA A N 1
ATOM 2265 C CA . ALA A 1 283 ? -28.944 3.023 -0.530 1.00 67.31 283 ALA A CA 1
ATOM 2266 C C . ALA A 1 283 ? -28.546 4.331 -1.245 1.00 67.31 283 ALA A C 1
ATOM 2268 O O . ALA A 1 283 ? -29.406 5.169 -1.514 1.00 67.31 283 ALA A O 1
ATOM 2269 N N . LYS A 1 284 ? -27.267 4.494 -1.634 1.00 69.06 284 LYS A N 1
ATOM 2270 C CA . LYS A 1 284 ? -26.813 5.622 -2.474 1.00 69.06 284 LYS A CA 1
ATOM 2271 C C . LYS A 1 284 ? -27.430 5.592 -3.874 1.00 69.06 284 LYS A C 1
ATOM 2273 O O . LYS A 1 284 ? -27.788 6.653 -4.387 1.00 69.06 284 LYS A O 1
ATOM 2278 N N . LYS A 1 285 ? -27.560 4.414 -4.499 1.00 73.12 285 LYS A N 1
ATOM 2279 C CA . LYS A 1 285 ? -28.201 4.271 -5.823 1.00 73.12 285 LYS A CA 1
ATOM 2280 C C . LYS A 1 285 ? -29.689 4.628 -5.772 1.00 73.12 285 LYS A C 1
ATOM 2282 O O . LYS A 1 285 ? -30.207 5.195 -6.729 1.00 73.12 285 LYS A O 1
ATOM 2287 N N . GLY A 1 286 ? -30.343 4.367 -4.639 1.00 66.31 286 GLY A N 1
ATOM 2288 C CA . GLY A 1 286 ? -31.743 4.708 -4.375 1.00 66.31 286 GLY A CA 1
ATOM 2289 C C . GLY A 1 286 ? -32.039 6.195 -4.124 1.00 66.31 286 GLY A C 1
ATOM 2290 O O . GLY A 1 286 ? -33.193 6.527 -3.855 1.00 66.31 286 GLY A O 1
ATOM 2291 N N . GLY A 1 287 ? -31.044 7.090 -4.197 1.00 65.12 287 GLY A N 1
ATOM 2292 C CA . GLY A 1 287 ? -31.208 8.534 -3.995 1.00 65.12 287 GLY A CA 1
ATOM 2293 C C . GLY A 1 287 ? -30.872 9.024 -2.579 1.00 65.12 287 GLY A C 1
ATOM 2294 O O . GLY A 1 287 ? -30.699 8.256 -1.637 1.00 65.12 287 GLY A O 1
ATOM 2295 N N . LYS A 1 288 ? -30.746 10.351 -2.427 1.00 60.69 288 LYS A N 1
ATOM 2296 C CA . LYS A 1 288 ? -30.219 10.997 -1.207 1.00 60.69 288 LYS A CA 1
ATOM 2297 C C . LYS A 1 288 ? -31.090 10.778 0.040 1.00 60.69 288 LYS A C 1
ATOM 2299 O O . LYS A 1 288 ? -30.549 10.712 1.140 1.00 60.69 288 LYS A O 1
ATOM 2304 N N . GLU A 1 289 ? -32.407 10.678 -0.133 1.00 54.25 289 GLU A N 1
ATOM 2305 C CA . GLU A 1 289 ? -33.357 10.442 0.965 1.00 54.25 289 GLU A CA 1
ATOM 2306 C C . GLU A 1 289 ? -33.226 9.010 1.509 1.00 54.25 289 GLU A C 1
ATOM 2308 O O . GLU A 1 289 ? -32.944 8.844 2.693 1.00 54.25 289 GLU A O 1
ATOM 2313 N N . ASN A 1 290 ? -33.230 7.996 0.633 1.00 63.41 290 ASN A N 1
ATOM 2314 C CA . ASN A 1 290 ? -33.008 6.590 1.005 1.00 63.41 290 ASN A CA 1
ATOM 2315 C C . ASN A 1 290 ? -31.671 6.358 1.725 1.00 63.41 290 ASN A C 1
ATOM 2317 O O . ASN A 1 290 ? -31.604 5.602 2.693 1.00 63.41 290 ASN A O 1
ATOM 2321 N N . TYR A 1 291 ? -30.597 7.021 1.286 1.00 70.12 291 TYR A N 1
ATOM 2322 C CA . TYR A 1 291 ? -29.301 6.918 1.957 1.00 70.12 291 TYR A CA 1
ATOM 2323 C C . TYR A 1 291 ? -29.337 7.432 3.401 1.00 70.12 291 TYR A C 1
ATOM 2325 O O . TYR A 1 291 ? -28.796 6.781 4.294 1.00 70.12 291 TYR A O 1
ATOM 2333 N N . ASN A 1 292 ? -29.965 8.587 3.642 1.00 70.69 292 ASN A N 1
ATOM 2334 C CA . ASN A 1 292 ? -30.030 9.173 4.980 1.00 70.69 292 ASN A CA 1
ATOM 2335 C C . ASN A 1 292 ? -30.868 8.322 5.936 1.00 70.69 292 ASN A C 1
ATOM 2337 O O . ASN A 1 292 ? -30.479 8.161 7.092 1.00 70.69 292 ASN A O 1
ATOM 2341 N N . ASP A 1 293 ? -31.973 7.753 5.461 1.00 68.94 293 ASP A N 1
ATOM 2342 C CA . ASP A 1 293 ? -32.843 6.914 6.286 1.00 68.94 293 ASP A CA 1
ATOM 2343 C C . ASP A 1 293 ? -32.140 5.613 6.688 1.00 68.94 293 ASP A C 1
ATOM 2345 O O . ASP A 1 293 ? -32.097 5.268 7.872 1.00 68.94 293 ASP A O 1
ATOM 2349 N N . VAL A 1 294 ? -31.474 4.953 5.735 1.00 66.44 294 VAL A N 1
ATOM 2350 C CA . VAL A 1 294 ? -30.672 3.747 5.994 1.00 66.44 294 VAL A CA 1
ATOM 2351 C C . VAL A 1 294 ? -29.488 4.058 6.915 1.00 66.44 294 VAL A C 1
ATOM 2353 O O . VAL A 1 294 ? -29.239 3.329 7.875 1.00 66.44 294 VAL A O 1
ATOM 2356 N N . TYR A 1 295 ? -28.783 5.168 6.686 1.00 79.12 295 TYR A N 1
ATOM 2357 C CA . TYR A 1 295 ? -27.671 5.597 7.535 1.00 79.12 295 TYR A CA 1
ATOM 2358 C C . TYR A 1 295 ? -28.122 5.871 8.977 1.00 79.12 295 TYR A C 1
ATOM 2360 O O . TYR A 1 295 ? -27.502 5.382 9.921 1.00 79.12 295 TYR A O 1
ATOM 2368 N N . ASN A 1 296 ? -29.218 6.613 9.165 1.00 78.44 296 ASN A N 1
ATOM 2369 C CA . ASN A 1 296 ? -29.747 6.945 10.489 1.00 78.44 296 ASN A CA 1
ATOM 2370 C C . ASN A 1 296 ? -30.269 5.709 11.228 1.00 78.44 296 ASN A C 1
ATOM 2372 O O . ASN A 1 296 ? -30.075 5.593 12.441 1.00 78.44 296 ASN A O 1
ATOM 2376 N N . PHE A 1 297 ? -30.885 4.768 10.510 1.00 75.69 297 PHE A N 1
ATOM 2377 C CA . PHE A 1 297 ? -31.317 3.491 11.068 1.00 75.6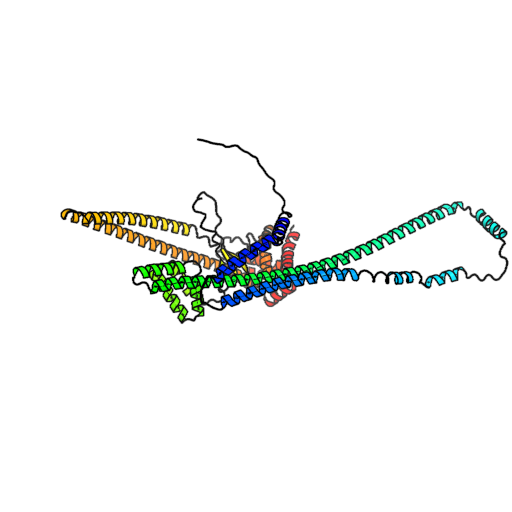9 297 PHE A CA 1
ATOM 2378 C C . PHE A 1 297 ? -30.127 2.675 11.590 1.00 75.69 297 PHE A C 1
ATOM 2380 O O . PHE A 1 297 ? -30.108 2.292 12.761 1.00 75.69 297 PHE A O 1
ATOM 2387 N N . ILE A 1 298 ? -29.086 2.491 10.770 1.00 73.00 298 ILE A N 1
ATOM 2388 C CA . ILE A 1 298 ? -27.886 1.737 11.165 1.00 73.00 298 ILE A CA 1
ATOM 2389 C C . ILE A 1 298 ? -27.144 2.451 12.301 1.00 73.00 298 ILE A C 1
ATOM 2391 O O . ILE A 1 298 ? -26.703 1.801 13.249 1.00 73.00 298 ILE A O 1
ATOM 2395 N N . LYS A 1 299 ? -27.061 3.786 12.265 1.00 82.94 299 LYS A N 1
ATOM 2396 C CA . LYS A 1 299 ? -26.488 4.586 13.355 1.00 82.94 299 LYS A CA 1
ATOM 2397 C C . LYS A 1 299 ? -27.248 4.378 14.665 1.00 82.94 299 LYS A C 1
ATOM 2399 O O . LYS A 1 299 ? -26.625 4.143 15.694 1.00 82.94 299 LYS A O 1
ATOM 2404 N N . THR A 1 300 ? -28.579 4.386 14.620 1.00 77.50 300 THR A N 1
ATOM 2405 C CA . THR A 1 300 ? -29.431 4.143 15.795 1.00 77.50 300 THR A CA 1
ATOM 2406 C C . THR A 1 300 ? -29.205 2.744 16.369 1.00 77.50 300 THR A C 1
ATOM 2408 O O . THR A 1 300 ? -29.133 2.586 17.586 1.00 77.50 300 THR A O 1
ATOM 2411 N N . ILE A 1 301 ? -29.054 1.724 15.518 1.00 70.06 301 ILE A N 1
ATOM 2412 C CA . ILE A 1 301 ? -28.711 0.362 15.956 1.00 70.06 301 ILE A CA 1
ATOM 2413 C C . ILE A 1 301 ? -27.325 0.338 16.606 1.00 70.06 301 ILE A C 1
ATOM 2415 O O . ILE A 1 301 ? -27.165 -0.240 17.680 1.00 70.06 301 ILE A O 1
ATOM 2419 N N . ALA A 1 302 ? -26.332 0.986 15.995 1.00 70.75 302 ALA A N 1
ATOM 2420 C CA . ALA A 1 302 ? -24.968 1.037 16.511 1.00 70.75 302 ALA A CA 1
ATOM 2421 C C . ALA A 1 302 ? -24.895 1.728 17.887 1.00 70.75 302 ALA A C 1
ATOM 2423 O O . ALA A 1 302 ? -24.263 1.202 18.801 1.00 70.75 302 ALA A O 1
ATOM 2424 N N . GLU A 1 303 ? -25.597 2.856 18.048 1.00 74.81 303 GLU A N 1
ATOM 2425 C CA . GLU A 1 303 ? -25.707 3.603 19.309 1.00 74.81 303 GLU A CA 1
ATOM 2426 C C . GLU A 1 303 ? -26.441 2.792 20.388 1.00 74.81 303 GLU A C 1
ATOM 2428 O O . GLU A 1 303 ? -25.995 2.746 21.527 1.00 74.81 303 GLU A O 1
ATOM 2433 N N . LYS A 1 304 ? -27.540 2.105 20.043 1.00 70.50 304 LYS A N 1
ATOM 2434 C CA . LYS A 1 304 ? -28.313 1.301 21.009 1.00 70.50 304 LYS A CA 1
ATOM 2435 C C . LYS A 1 304 ? -27.641 -0.007 21.423 1.00 70.50 304 LYS A C 1
ATOM 2437 O O . LYS A 1 304 ? -28.018 -0.575 22.443 1.00 70.50 304 LYS A O 1
ATOM 2442 N N . THR A 1 305 ? -26.700 -0.509 20.627 1.00 67.12 305 THR A N 1
ATOM 2443 C CA . THR A 1 305 ? -25.994 -1.776 20.888 1.00 67.12 305 THR A CA 1
ATOM 2444 C C . THR A 1 305 ? -24.575 -1.578 21.417 1.00 67.12 305 THR A C 1
ATOM 2446 O O . THR A 1 305 ? -23.856 -2.563 21.579 1.00 67.12 305 THR A O 1
ATOM 2449 N N . ASP A 1 306 ? -24.165 -0.330 21.674 1.00 76.94 306 ASP A N 1
ATOM 2450 C CA . ASP A 1 306 ? -22.795 0.043 22.049 1.00 76.94 306 ASP A CA 1
ATOM 2451 C C . ASP A 1 306 ? -21.734 -0.537 21.084 1.00 76.94 306 ASP A C 1
ATOM 2453 O O . ASP A 1 306 ? -20.626 -0.922 21.474 1.00 76.94 306 ASP A O 1
ATOM 2457 N N . ASN A 1 307 ? -22.066 -0.629 19.790 1.00 72.00 307 ASN A N 1
ATOM 2458 C CA . ASN A 1 307 ? -21.198 -1.229 18.780 1.00 72.00 307 ASN A CA 1
ATOM 2459 C C . ASN A 1 307 ? -20.275 -0.178 18.146 1.00 72.00 307 ASN A C 1
ATOM 2461 O O . ASN A 1 307 ? -20.494 0.314 17.036 1.00 72.00 307 ASN A O 1
ATOM 2465 N N . TYR A 1 308 ? -19.203 0.150 18.869 1.00 70.62 308 TYR A N 1
ATOM 2466 C CA . TYR A 1 308 ? -18.219 1.170 18.483 1.00 70.62 308 TYR A CA 1
ATOM 2467 C C . TYR A 1 308 ? -17.522 0.910 17.138 1.00 70.62 308 TYR A C 1
ATOM 2469 O O . TYR A 1 308 ? -17.145 1.858 16.453 1.00 70.62 308 TYR A O 1
ATOM 2477 N N . ILE A 1 309 ? -17.372 -0.355 16.730 1.00 70.38 309 ILE A N 1
ATOM 2478 C CA . ILE A 1 309 ? -16.776 -0.712 15.431 1.00 70.38 309 ILE A CA 1
ATOM 2479 C C . ILE A 1 309 ? -17.701 -0.275 14.289 1.00 70.38 309 ILE A C 1
ATOM 2481 O O . ILE A 1 309 ? -17.238 0.278 13.291 1.00 70.38 309 ILE A O 1
ATOM 2485 N N . LEU A 1 310 ? -19.011 -0.488 14.448 1.00 67.81 310 LEU A N 1
ATOM 2486 C CA . LEU A 1 310 ? -20.016 -0.101 13.461 1.00 67.81 310 LEU A CA 1
ATOM 2487 C C . LEU A 1 310 ? -20.127 1.431 13.360 1.00 67.81 310 LEU A C 1
ATOM 2489 O O . LEU A 1 310 ? -20.195 1.966 12.253 1.00 67.81 310 LEU A O 1
ATOM 2493 N N . LEU A 1 311 ? -20.041 2.140 14.495 1.00 74.94 311 LEU A N 1
ATOM 2494 C CA . LEU A 1 311 ? -19.986 3.609 14.541 1.00 74.94 311 LEU A CA 1
ATOM 2495 C C . LEU A 1 311 ? -18.768 4.175 13.797 1.00 74.94 311 LEU A C 1
ATOM 2497 O O . LEU A 1 311 ? -18.936 5.041 12.942 1.00 74.94 311 LEU A O 1
ATOM 2501 N N . GLN A 1 312 ? -17.563 3.647 14.043 1.00 75.75 312 GLN A N 1
ATOM 2502 C CA . GLN A 1 312 ? -16.353 4.094 13.336 1.00 75.75 312 GLN A CA 1
ATOM 2503 C C . GLN A 1 312 ? -16.438 3.861 11.821 1.00 75.75 312 GLN A C 1
ATOM 2505 O O . GLN A 1 312 ? -16.029 4.712 11.029 1.00 75.75 312 GLN A O 1
ATOM 2510 N N . LYS A 1 313 ? -16.997 2.723 11.387 1.00 76.62 313 LYS A N 1
ATOM 2511 C CA . LYS A 1 313 ? -17.192 2.441 9.955 1.00 76.62 313 LYS A CA 1
ATOM 2512 C C . LYS A 1 313 ? -18.172 3.419 9.296 1.00 76.62 313 LYS A C 1
ATOM 2514 O O . LYS A 1 313 ? -17.914 3.861 8.176 1.00 76.62 313 LYS A O 1
ATOM 2519 N N . LEU A 1 314 ? -19.260 3.781 9.981 1.00 76.69 314 LEU A N 1
ATOM 2520 C CA . LEU A 1 314 ? -20.218 4.789 9.509 1.00 76.69 314 LEU A CA 1
ATOM 2521 C C . LEU A 1 314 ? -19.586 6.184 9.406 1.00 76.69 314 LEU A C 1
ATOM 2523 O O . LEU A 1 314 ? -19.788 6.872 8.403 1.00 76.69 314 LEU A O 1
ATOM 2527 N N . GLU A 1 315 ? -18.786 6.581 10.400 1.00 76.69 315 GLU A N 1
ATOM 2528 C CA . GLU A 1 315 ? -18.066 7.859 10.391 1.00 76.69 315 GLU A CA 1
ATOM 2529 C C . GLU A 1 315 ? -17.126 7.948 9.184 1.00 76.69 315 GLU A C 1
ATOM 2531 O O . GLU A 1 315 ? -17.219 8.905 8.414 1.00 76.69 315 GLU A O 1
ATOM 2536 N N . ASN A 1 316 ? -16.328 6.910 8.922 1.00 70.56 316 ASN A N 1
ATOM 2537 C CA . ASN A 1 316 ? -15.445 6.849 7.751 1.00 70.56 316 ASN A CA 1
ATOM 2538 C C . ASN A 1 316 ? -16.214 6.971 6.418 1.00 70.56 316 ASN A C 1
ATOM 2540 O O . ASN A 1 316 ? -15.755 7.634 5.484 1.00 70.56 316 ASN A O 1
ATOM 2544 N N . TYR A 1 317 ? -17.419 6.398 6.333 1.00 64.06 317 TYR A N 1
ATOM 2545 C CA . TYR A 1 317 ? -18.285 6.525 5.156 1.00 64.06 317 TYR A CA 1
ATOM 2546 C C . TYR A 1 317 ? -18.847 7.941 4.963 1.00 64.06 317 TYR A C 1
ATOM 2548 O O . TYR A 1 317 ? -19.030 8.382 3.825 1.00 64.06 317 TYR A O 1
ATOM 2556 N N . SER A 1 318 ? -19.095 8.676 6.051 1.00 54.53 318 SER A N 1
ATOM 2557 C CA . SER A 1 318 ? -19.554 10.068 5.990 1.00 54.53 318 SER A CA 1
ATOM 2558 C C . SER A 1 318 ? -18.481 11.006 5.410 1.00 54.53 318 SER A C 1
ATOM 2560 O O . SER A 1 318 ? -18.806 11.883 4.603 1.00 54.53 318 SER A O 1
ATOM 2562 N N . PHE A 1 319 ? -17.198 10.753 5.708 1.00 39.28 319 PHE A N 1
ATOM 2563 C CA . PHE A 1 319 ? -16.058 11.523 5.192 1.00 39.28 319 PHE A CA 1
ATOM 2564 C C . PHE A 1 319 ? -15.787 11.283 3.696 1.00 39.28 319 PHE A C 1
ATOM 2566 O O . PHE A 1 319 ? -15.493 12.232 2.972 1.00 39.28 319 PHE A O 1
ATOM 2573 N N . SER A 1 320 ? -15.987 10.057 3.199 1.00 44.31 320 SER A N 1
ATOM 2574 C CA . SER A 1 320 ? -15.796 9.678 1.782 1.00 44.31 320 SER A CA 1
ATOM 2575 C C . SER A 1 320 ? -16.685 10.447 0.783 1.00 44.31 320 SER A C 1
ATOM 2577 O O . SER A 1 320 ? -16.394 10.479 -0.414 1.00 44.31 320 SER A O 1
ATOM 2579 N N . THR A 1 321 ? -17.767 11.084 1.238 1.00 42.56 321 THR A N 1
ATOM 2580 C CA . THR A 1 321 ? -18.707 11.803 0.357 1.00 42.56 321 THR A CA 1
ATOM 2581 C C . THR A 1 321 ? -18.283 13.234 0.009 1.00 42.56 321 THR A C 1
ATOM 2583 O O . THR A 1 321 ? -18.884 13.848 -0.875 1.00 42.56 321 THR A O 1
ATOM 2586 N N . LYS A 1 322 ? -17.227 13.765 0.641 1.00 39.78 322 LYS A N 1
ATOM 2587 C CA . LYS A 1 322 ? -16.664 15.082 0.318 1.00 39.78 322 LYS A CA 1
ATOM 2588 C C . LYS A 1 322 ? -15.465 14.942 -0.628 1.00 39.78 322 LYS A C 1
ATOM 2590 O O . LYS A 1 322 ? -14.329 14.840 -0.196 1.00 39.78 322 LYS A O 1
ATOM 2595 N N . THR A 1 323 ? -15.781 14.931 -1.925 1.00 40.75 323 THR A N 1
ATOM 2596 C CA . THR A 1 323 ? -14.941 15.378 -3.057 1.00 40.75 323 THR A CA 1
ATOM 2597 C C . THR A 1 323 ? -13.458 14.973 -3.064 1.00 40.75 323 THR A C 1
ATOM 2599 O O . THR A 1 323 ? -12.610 15.786 -2.719 1.00 40.75 323 THR A O 1
ATOM 2602 N N . ASP A 1 324 ? -13.145 13.800 -3.626 1.00 33.44 324 ASP A N 1
ATOM 2603 C CA . ASP A 1 324 ? -12.064 13.688 -4.617 1.00 33.44 324 ASP A CA 1
ATOM 2604 C C . ASP A 1 324 ? -12.315 12.499 -5.570 1.00 33.44 324 ASP A C 1
ATOM 2606 O O . ASP A 1 324 ? -12.786 11.436 -5.161 1.00 33.44 324 ASP A O 1
ATOM 2610 N N . SER A 1 325 ? -12.113 12.697 -6.873 1.00 37.12 325 SER A N 1
ATOM 2611 C CA . SER A 1 325 ? -12.579 11.773 -7.931 1.00 37.12 325 SER A CA 1
ATOM 2612 C C . SER A 1 325 ? -11.517 10.780 -8.415 1.00 37.12 325 SER A C 1
ATOM 2614 O O . SER A 1 325 ? -11.851 9.778 -9.045 1.00 37.12 325 SER A O 1
ATOM 2616 N N . THR A 1 326 ? -10.257 11.000 -8.052 1.00 38.38 326 THR A N 1
ATOM 2617 C CA . THR A 1 326 ? -9.086 10.200 -8.447 1.00 38.38 326 THR A CA 1
ATOM 2618 C C . THR A 1 326 ? -8.865 8.952 -7.583 1.00 38.38 326 THR A C 1
ATOM 2620 O O . THR A 1 326 ? -8.251 7.990 -8.041 1.00 38.38 326 THR A O 1
ATOM 2623 N N . LEU A 1 327 ? -9.439 8.895 -6.378 1.00 35.81 327 LEU A N 1
ATOM 2624 C CA . LEU A 1 327 ? -9.309 7.762 -5.445 1.00 35.81 327 LEU A CA 1
ATOM 2625 C C . LEU A 1 327 ? -10.283 6.593 -5.708 1.00 35.81 327 LEU A C 1
ATOM 2627 O O . LEU A 1 327 ? -10.203 5.566 -5.042 1.00 35.81 327 LEU A O 1
ATOM 2631 N N . ARG A 1 328 ? -11.198 6.701 -6.684 1.00 39.56 328 ARG A N 1
ATOM 2632 C CA . ARG A 1 328 ? -12.312 5.741 -6.865 1.00 39.56 328 ARG A CA 1
ATOM 2633 C C . ARG A 1 328 ? -11.931 4.346 -7.389 1.00 39.56 328 ARG A C 1
ATOM 2635 O O . ARG A 1 328 ? -12.771 3.455 -7.334 1.00 39.56 328 ARG A O 1
ATOM 2642 N N . ASN A 1 329 ? -10.704 4.135 -7.876 1.00 36.12 329 ASN A N 1
ATOM 2643 C CA . ASN A 1 329 ? -10.332 2.917 -8.624 1.00 36.12 329 ASN A CA 1
ATOM 2644 C C . ASN A 1 329 ? -9.358 1.962 -7.905 1.00 36.12 329 ASN A C 1
ATOM 2646 O O . ASN A 1 329 ? -8.905 0.992 -8.514 1.00 36.12 329 ASN A O 1
ATOM 2650 N N . TRP A 1 330 ? -9.032 2.210 -6.635 1.00 34.62 330 TRP A N 1
ATOM 2651 C CA . TRP A 1 330 ? -8.006 1.460 -5.902 1.00 34.62 330 TRP A CA 1
ATOM 2652 C C . TRP A 1 330 ? -8.619 0.778 -4.670 1.00 34.62 330 TRP A C 1
ATOM 2654 O O . TRP A 1 330 ? -9.282 1.435 -3.869 1.00 34.62 330 TRP A O 1
ATOM 2664 N N . GLN A 1 331 ? -8.421 -0.538 -4.519 1.00 40.94 331 GLN A N 1
ATOM 2665 C CA . GLN A 1 331 ? -8.832 -1.298 -3.328 1.00 40.94 331 GLN A CA 1
ATOM 2666 C C . GLN A 1 331 ? -7.621 -1.841 -2.573 1.00 40.94 331 GLN A C 1
ATOM 2668 O O . GLN A 1 331 ? -6.679 -2.342 -3.184 1.00 40.94 331 GLN A O 1
ATOM 2673 N N . ILE A 1 332 ? -7.682 -1.779 -1.242 1.00 34.31 332 ILE A N 1
ATOM 2674 C CA . ILE A 1 332 ? -6.744 -2.460 -0.347 1.00 34.31 332 ILE A CA 1
ATOM 2675 C C . ILE A 1 332 ? -7.262 -3.886 -0.136 1.00 34.31 332 ILE A C 1
ATOM 2677 O O . ILE A 1 332 ? -8.333 -4.073 0.442 1.00 34.31 332 ILE A O 1
ATOM 2681 N N . GLU A 1 333 ? -6.508 -4.881 -0.598 1.00 35.94 333 GLU A N 1
ATOM 2682 C CA . GLU A 1 333 ? -6.737 -6.290 -0.280 1.00 35.94 333 GLU A CA 1
ATOM 2683 C C . GLU A 1 333 ? -5.750 -6.718 0.814 1.00 35.94 333 GLU A C 1
ATOM 2685 O O . GLU A 1 333 ? -4.538 -6.809 0.596 1.00 35.94 333 GLU A O 1
ATOM 2690 N N . THR A 1 334 ? -6.266 -6.974 2.017 1.00 34.66 334 THR A N 1
ATOM 2691 C CA . THR A 1 334 ? -5.483 -7.517 3.133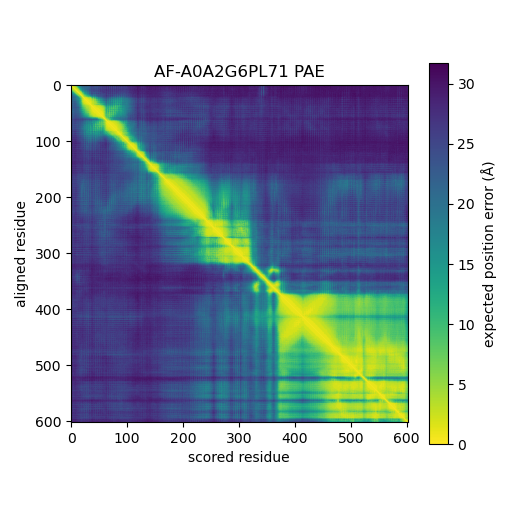 1.00 34.66 334 THR A CA 1
ATOM 2692 C C . THR A 1 334 ? -5.707 -9.024 3.204 1.00 34.66 334 THR A C 1
ATOM 2694 O O . THR A 1 334 ? -6.784 -9.475 3.593 1.00 34.66 334 THR A O 1
ATOM 2697 N N . PHE A 1 335 ? -4.700 -9.823 2.849 1.00 33.56 335 PHE A N 1
ATOM 2698 C CA . PHE A 1 335 ? -4.743 -11.270 3.067 1.00 33.56 335 PHE A CA 1
ATOM 2699 C C . PHE A 1 335 ? -4.419 -11.572 4.535 1.00 33.56 335 PHE A C 1
ATOM 2701 O O . PHE A 1 335 ? -3.262 -11.569 4.949 1.00 33.56 335 PHE A O 1
ATOM 2708 N N . MET A 1 336 ? -5.455 -11.832 5.331 1.00 32.47 336 MET A N 1
ATOM 2709 C CA . MET A 1 336 ? -5.313 -12.518 6.615 1.00 32.47 336 MET A CA 1
ATOM 2710 C C . MET A 1 336 ? -5.275 -14.018 6.309 1.00 32.47 336 MET A C 1
ATOM 2712 O O . MET A 1 336 ? -6.279 -14.576 5.874 1.00 32.47 336 MET A O 1
ATOM 2716 N N . SER A 1 337 ? -4.126 -14.672 6.476 1.00 32.97 337 SER A N 1
ATOM 2717 C CA . SER A 1 337 ? -4.087 -16.135 6.483 1.00 32.97 337 SER A CA 1
ATOM 2718 C C . SER A 1 337 ? -4.860 -16.656 7.700 1.00 32.97 337 SER A C 1
ATOM 2720 O O . SER A 1 337 ? -4.724 -16.122 8.799 1.00 32.97 337 SER A O 1
ATOM 2722 N N . ASP A 1 338 ? -5.705 -17.662 7.471 1.00 32.91 338 ASP A N 1
ATOM 2723 C CA . ASP A 1 338 ? -6.688 -18.235 8.398 1.00 32.91 338 ASP A CA 1
ATOM 2724 C C . ASP A 1 338 ? -6.278 -18.247 9.888 1.00 32.91 338 ASP A C 1
ATOM 2726 O O . ASP A 1 338 ? -5.399 -18.997 10.319 1.00 32.91 338 ASP A O 1
ATOM 2730 N N . GLU A 1 339 ? -6.999 -17.477 10.712 1.00 33.34 339 GLU A N 1
ATOM 2731 C CA . GLU A 1 339 ? -6.827 -17.394 12.176 1.00 33.34 339 GLU A CA 1
ATOM 2732 C C . GLU A 1 339 ? -7.228 -18.679 12.934 1.00 33.34 339 GLU A C 1
ATOM 2734 O O . GLU A 1 339 ? -6.993 -18.791 14.139 1.00 33.34 339 GLU A O 1
ATOM 2739 N N . ASN A 1 340 ? -7.798 -19.684 12.264 1.00 34.31 340 ASN A N 1
ATOM 2740 C CA . ASN A 1 340 ? -8.394 -20.842 12.939 1.00 34.31 340 ASN A CA 1
ATOM 2741 C C . ASN A 1 340 ? -7.420 -21.980 13.302 1.00 34.31 340 ASN A C 1
ATOM 2743 O O . ASN A 1 340 ? -7.856 -22.940 13.930 1.00 34.31 340 ASN A O 1
ATOM 2747 N N . ASN A 1 341 ? -6.118 -21.876 13.001 1.00 33.31 341 ASN A N 1
ATOM 2748 C CA . ASN A 1 341 ? -5.147 -22.956 13.272 1.00 33.31 341 ASN A CA 1
ATOM 2749 C C . ASN A 1 341 ? -3.955 -22.586 14.181 1.00 33.31 341 ASN A C 1
ATOM 2751 O O . ASN A 1 341 ? -2.994 -23.345 14.274 1.00 33.31 341 ASN A O 1
ATOM 2755 N N . LEU A 1 342 ? -3.987 -21.446 14.883 1.00 33.53 342 LEU A N 1
ATOM 2756 C CA . LEU A 1 342 ? -2.821 -20.935 15.635 1.00 33.53 342 LEU A CA 1
ATOM 2757 C C . LEU A 1 342 ? -2.959 -20.911 17.167 1.00 33.53 342 LEU A C 1
ATOM 2759 O O . LEU A 1 342 ? -2.194 -20.217 17.834 1.00 33.53 342 LEU A O 1
ATOM 2763 N N . LYS A 1 343 ? -3.881 -21.678 17.763 1.00 37.47 343 LYS A N 1
ATOM 2764 C CA . LYS A 1 343 ? -4.006 -21.703 19.234 1.00 37.47 343 LYS A CA 1
ATOM 2765 C C . LYS A 1 343 ? -2.947 -22.532 19.975 1.00 37.47 343 LYS A C 1
ATOM 2767 O O . LYS A 1 343 ? -2.723 -22.235 21.142 1.00 37.47 343 LYS A O 1
ATOM 2772 N N . ASP A 1 344 ? -2.222 -23.442 19.316 1.00 36.06 344 ASP A N 1
ATOM 2773 C CA . ASP A 1 344 ? -1.398 -24.433 20.039 1.00 36.06 344 ASP A CA 1
ATOM 2774 C C . ASP A 1 344 ? 0.124 -24.388 19.804 1.00 36.06 344 ASP A C 1
ATOM 2776 O O . ASP A 1 344 ? 0.831 -25.290 20.246 1.00 36.06 344 ASP A O 1
ATOM 2780 N N . GLN A 1 345 ? 0.692 -23.348 19.182 1.00 32.16 345 GLN A N 1
ATOM 2781 C CA . GLN A 1 345 ? 2.157 -23.262 19.022 1.00 32.16 345 GLN A CA 1
ATOM 2782 C C . GLN A 1 345 ? 2.704 -21.850 19.260 1.00 32.16 345 GLN A C 1
ATOM 2784 O O . GLN A 1 345 ? 2.988 -21.099 18.330 1.00 32.16 345 GLN A O 1
ATOM 2789 N N . PHE A 1 346 ? 2.904 -21.506 20.534 1.00 34.97 346 PHE A N 1
ATOM 2790 C CA . PHE A 1 346 ? 3.783 -20.408 20.944 1.00 34.97 346 PHE A CA 1
ATOM 2791 C C . PHE A 1 346 ? 5.149 -20.960 21.359 1.00 34.97 346 PHE A C 1
ATOM 2793 O O . PHE A 1 346 ? 5.433 -21.096 22.546 1.00 34.97 346 PHE A O 1
ATOM 2800 N N . VAL A 1 347 ? 6.003 -21.249 20.375 1.00 37.25 347 VAL A N 1
ATOM 2801 C CA . VAL A 1 347 ? 7.462 -21.249 20.556 1.00 37.25 347 VAL A CA 1
ATOM 2802 C C . VAL A 1 347 ? 8.103 -20.620 19.315 1.00 37.25 347 VAL A C 1
ATOM 2804 O O . VAL A 1 347 ? 8.073 -21.175 18.223 1.00 37.25 347 VAL A O 1
ATOM 2807 N N . ASP A 1 348 ? 8.603 -19.405 19.521 1.00 45.12 348 ASP A N 1
ATOM 2808 C CA . ASP A 1 348 ? 9.760 -18.769 18.884 1.00 45.12 348 ASP A CA 1
ATOM 2809 C C . ASP A 1 348 ? 10.063 -19.091 17.404 1.00 45.12 348 ASP A C 1
ATOM 2811 O O . ASP A 1 348 ? 10.897 -19.934 17.089 1.00 45.12 348 ASP A O 1
ATOM 2815 N N . THR A 1 349 ? 9.454 -18.348 16.471 1.00 35.66 349 THR A N 1
ATOM 2816 C CA . THR A 1 349 ? 10.069 -18.078 15.158 1.00 35.66 349 THR A CA 1
ATOM 2817 C C . THR A 1 349 ? 9.730 -16.665 14.675 1.00 35.66 349 THR A C 1
ATOM 2819 O O . THR A 1 349 ? 8.589 -16.204 14.745 1.00 35.66 349 THR A O 1
ATOM 2822 N N . LYS A 1 350 ? 10.754 -15.964 14.174 1.00 44.56 350 LYS A N 1
ATOM 2823 C CA . LYS A 1 350 ? 10.685 -14.656 13.507 1.00 44.56 350 LYS A CA 1
ATOM 2824 C C . LYS A 1 350 ? 9.714 -14.715 12.317 1.00 44.56 350 LYS A C 1
ATOM 2826 O O . LYS A 1 350 ? 10.102 -15.153 11.238 1.00 44.56 350 LYS A O 1
ATOM 2831 N N . LYS A 1 351 ? 8.465 -14.276 12.489 1.00 41.72 351 LYS A N 1
ATOM 2832 C CA . LYS A 1 351 ? 7.507 -14.133 11.382 1.00 41.72 351 LYS A CA 1
ATOM 2833 C C . LYS A 1 351 ? 7.615 -12.743 10.754 1.00 41.72 351 LYS A C 1
ATOM 2835 O O . LYS A 1 351 ? 7.542 -11.732 11.449 1.00 41.72 351 LYS A O 1
ATOM 2840 N N . THR A 1 352 ? 7.796 -12.712 9.437 1.00 37.22 352 THR A N 1
ATOM 2841 C CA . THR A 1 352 ? 7.666 -11.516 8.596 1.00 37.22 352 THR A CA 1
ATOM 2842 C C . THR A 1 352 ? 6.253 -10.930 8.715 1.00 37.22 352 THR A C 1
ATOM 2844 O O . THR A 1 352 ? 5.296 -11.705 8.793 1.00 37.22 352 THR A O 1
ATOM 2847 N N . PRO A 1 353 ? 6.099 -9.592 8.756 1.00 42.09 353 PRO A N 1
ATOM 2848 C CA . PRO A 1 353 ? 4.792 -8.954 8.884 1.00 42.09 353 PRO A CA 1
ATOM 2849 C C . PRO A 1 353 ? 3.872 -9.298 7.695 1.00 42.09 353 PRO A C 1
ATOM 2851 O O . PRO A 1 353 ? 4.372 -9.579 6.603 1.00 42.09 353 PRO A O 1
ATOM 2854 N N . PRO A 1 354 ? 2.540 -9.297 7.894 1.00 42.78 354 PRO A N 1
ATOM 2855 C CA . PRO A 1 354 ? 1.588 -9.487 6.806 1.00 42.78 354 PRO A CA 1
ATOM 2856 C C . PRO A 1 354 ? 1.760 -8.382 5.756 1.00 42.78 354 PRO A C 1
ATOM 2858 O O . PRO A 1 354 ? 1.858 -7.203 6.094 1.00 42.78 354 PRO A O 1
ATOM 2861 N N . LYS A 1 355 ? 1.807 -8.783 4.486 1.00 42.31 355 LYS A N 1
ATOM 2862 C CA . LYS A 1 355 ? 1.897 -7.888 3.327 1.00 42.31 355 LYS A CA 1
ATOM 2863 C C . LYS A 1 355 ? 0.484 -7.484 2.904 1.00 42.31 355 LYS A C 1
ATOM 2865 O O . LYS A 1 355 ? -0.382 -8.355 2.795 1.00 42.31 355 LYS A O 1
ATOM 2870 N N . ALA A 1 356 ? 0.238 -6.197 2.673 1.00 42.50 356 ALA A N 1
ATOM 2871 C CA . ALA A 1 356 ? -0.988 -5.739 2.022 1.00 42.50 356 ALA A CA 1
ATOM 2872 C C . ALA A 1 356 ? -0.709 -5.486 0.541 1.00 42.50 356 ALA A C 1
ATOM 2874 O O . ALA A 1 356 ? 0.405 -5.130 0.169 1.00 42.50 356 ALA A O 1
ATOM 2875 N N . TYR A 1 357 ? -1.718 -5.658 -0.307 1.00 53.06 357 TYR A N 1
ATOM 2876 C CA . TYR A 1 357 ? -1.606 -5.325 -1.723 1.00 53.06 357 TYR A CA 1
ATOM 2877 C C . TYR A 1 357 ? -2.691 -4.317 -2.080 1.00 53.06 357 TYR A C 1
ATOM 2879 O O . TYR A 1 357 ? -3.858 -4.506 -1.735 1.00 53.06 357 TYR A O 1
ATOM 2887 N N . ILE A 1 358 ? -2.322 -3.243 -2.777 1.00 46.72 358 ILE A N 1
ATOM 2888 C CA . ILE A 1 358 ? -3.304 -2.382 -3.433 1.00 46.72 358 ILE A CA 1
ATOM 2889 C C . ILE A 1 358 ? -3.464 -2.876 -4.865 1.00 46.72 358 ILE A C 1
ATOM 2891 O O . ILE A 1 358 ? -2.487 -2.966 -5.611 1.00 46.72 358 ILE A O 1
ATOM 2895 N N . VAL A 1 359 ? -4.699 -3.196 -5.240 1.00 39.56 359 VAL A N 1
ATOM 2896 C CA . VAL A 1 359 ? -5.028 -3.731 -6.562 1.00 39.56 359 VAL A CA 1
ATOM 2897 C C . VAL A 1 359 ? -5.802 -2.689 -7.360 1.00 39.56 359 VAL A C 1
ATOM 2899 O O . VAL A 1 359 ? -6.832 -2.172 -6.915 1.00 39.56 359 VAL A O 1
ATOM 2902 N N . ASN A 1 360 ? -5.306 -2.380 -8.557 1.00 46.81 360 ASN A N 1
ATOM 2903 C CA . ASN A 1 360 ? -6.026 -1.579 -9.539 1.00 46.81 360 ASN A CA 1
ATOM 2904 C C . ASN A 1 360 ? -6.943 -2.497 -10.360 1.00 46.81 360 ASN A C 1
ATOM 2906 O O . ASN A 1 360 ? -6.471 -3.375 -11.083 1.00 46.81 360 ASN A O 1
ATOM 2910 N N . ARG A 1 361 ? -8.261 -2.288 -10.263 1.00 36.81 361 ARG A N 1
ATOM 2911 C CA . ARG A 1 361 ? -9.261 -3.173 -10.889 1.00 36.81 361 ARG A CA 1
ATOM 2912 C C . ARG A 1 361 ? -9.235 -3.181 -12.417 1.00 36.81 361 ARG A C 1
ATOM 2914 O O . ARG A 1 361 ? -9.637 -4.175 -13.006 1.00 36.81 361 ARG A O 1
ATOM 2921 N N . ASN A 1 362 ? -8.787 -2.101 -13.054 1.00 43.47 362 ASN A N 1
ATOM 2922 C CA . ASN A 1 362 ? -8.838 -1.991 -14.514 1.00 43.47 362 ASN A CA 1
ATOM 2923 C C . ASN A 1 362 ? -7.605 -2.598 -15.185 1.00 43.47 362 ASN A C 1
ATOM 2925 O O . ASN A 1 362 ? -7.696 -3.058 -16.317 1.00 43.47 362 ASN A O 1
ATOM 2929 N N . SER A 1 363 ? -6.461 -2.595 -14.500 1.00 56.31 363 SER A N 1
ATOM 2930 C CA . SER A 1 363 ? -5.199 -3.105 -15.044 1.00 56.31 363 SER A CA 1
ATOM 2931 C C . SER A 1 363 ? -4.746 -4.427 -14.428 1.00 56.31 363 SER A C 1
ATOM 2933 O O . SER A 1 363 ? -3.790 -5.018 -14.917 1.00 56.31 363 SER A O 1
ATOM 2935 N N . GLY A 1 364 ? -5.375 -4.883 -13.337 1.00 50.78 364 GLY A N 1
ATOM 2936 C CA . GLY A 1 364 ? -4.925 -6.055 -12.577 1.00 50.78 364 GLY A CA 1
ATOM 2937 C C . GLY A 1 364 ? -3.602 -5.837 -11.831 1.00 50.78 364 GLY A C 1
ATOM 2938 O O . GLY A 1 364 ? -3.073 -6.773 -11.233 1.00 50.78 364 GLY A O 1
ATOM 2939 N N . TYR A 1 365 ? -3.065 -4.611 -11.849 1.00 47.47 365 TYR A N 1
ATOM 2940 C CA . TYR A 1 365 ? -1.783 -4.280 -11.235 1.00 47.47 365 TYR A CA 1
ATOM 2941 C C . TYR A 1 365 ? -1.884 -4.372 -9.714 1.00 47.47 365 TYR A C 1
ATOM 2943 O O . TYR A 1 365 ? -2.752 -3.738 -9.108 1.00 47.47 365 TYR A O 1
ATOM 2951 N N . LYS A 1 366 ? -0.976 -5.142 -9.110 1.00 48.50 366 LYS A N 1
ATOM 2952 C CA . LYS A 1 366 ? -0.853 -5.295 -7.659 1.00 48.50 366 LYS A CA 1
ATOM 2953 C C . LYS A 1 366 ? 0.395 -4.563 -7.194 1.00 48.50 366 LYS A C 1
ATOM 2955 O O . LYS A 1 366 ? 1.495 -4.875 -7.639 1.00 48.50 366 LYS A O 1
ATOM 2960 N N . VAL A 1 367 ? 0.223 -3.596 -6.304 1.00 46.28 367 VAL A N 1
ATOM 2961 C CA . VAL A 1 367 ? 1.332 -2.940 -5.610 1.00 46.28 367 VAL A CA 1
ATOM 2962 C C . VAL A 1 367 ? 1.396 -3.541 -4.220 1.00 46.28 367 VAL A C 1
ATOM 2964 O O . VAL A 1 367 ? 0.445 -3.406 -3.453 1.00 46.28 367 VAL A O 1
ATOM 2967 N N . GLU A 1 368 ? 2.486 -4.240 -3.916 1.00 45.03 368 GLU A N 1
ATOM 2968 C CA . GLU A 1 368 ? 2.786 -4.632 -2.542 1.00 45.03 368 GLU A CA 1
ATOM 2969 C C . GLU A 1 368 ? 3.025 -3.360 -1.732 1.00 45.03 368 GLU A C 1
ATOM 2971 O O . GLU A 1 368 ? 3.827 -2.509 -2.117 1.00 45.03 368 GLU A O 1
ATOM 2976 N N . VAL A 1 369 ? 2.284 -3.211 -0.643 1.00 41.28 369 VAL A N 1
ATOM 2977 C CA . VAL A 1 369 ? 2.431 -2.097 0.280 1.00 41.28 369 VAL A CA 1
ATOM 2978 C C . VAL A 1 369 ? 2.809 -2.691 1.612 1.00 41.28 369 VAL A C 1
ATOM 2980 O O . VAL A 1 369 ? 2.057 -3.479 2.199 1.00 41.28 369 VAL A O 1
ATOM 2983 N N . ASP A 1 370 ? 3.983 -2.304 2.091 1.00 45.75 370 ASP A N 1
ATOM 2984 C CA . ASP A 1 370 ? 4.337 -2.552 3.471 1.00 45.75 370 ASP A CA 1
ATOM 2985 C C . ASP A 1 370 ? 3.288 -1.852 4.334 1.00 45.75 370 ASP A C 1
ATOM 2987 O O . ASP A 1 370 ? 3.163 -0.625 4.332 1.00 45.75 370 ASP A O 1
ATOM 2991 N N . LEU A 1 371 ? 2.480 -2.642 5.050 1.00 45.53 371 LEU A N 1
ATOM 2992 C CA . LEU A 1 371 ? 1.643 -2.099 6.109 1.00 45.53 371 LEU A CA 1
ATOM 2993 C C . LEU A 1 371 ? 2.597 -1.370 7.043 1.00 45.53 371 LEU A C 1
ATOM 2995 O O . LEU A 1 371 ? 3.474 -2.022 7.617 1.00 45.53 371 LEU A O 1
ATOM 2999 N N . ILE A 1 372 ? 2.441 -0.043 7.139 1.00 50.88 372 ILE A N 1
ATOM 3000 C CA . ILE A 1 372 ? 3.242 0.826 8.005 1.00 50.88 372 ILE A CA 1
ATOM 3001 C C . ILE A 1 372 ? 3.402 0.080 9.319 1.00 50.88 372 ILE A C 1
ATOM 3003 O O . ILE A 1 372 ? 2.414 -0.159 10.026 1.00 50.88 372 ILE A O 1
ATOM 3007 N N . LYS A 1 373 ? 4.626 -0.398 9.581 1.00 58.09 373 LYS A N 1
ATOM 3008 C CA . LYS A 1 373 ? 4.904 -1.205 10.765 1.00 58.09 373 LYS A CA 1
ATOM 3009 C C . LYS A 1 373 ? 4.421 -0.380 11.932 1.00 58.09 373 LYS A C 1
ATOM 3011 O O . LYS A 1 373 ? 4.930 0.715 12.137 1.00 58.09 373 LYS A O 1
ATOM 3016 N N . THR A 1 374 ? 3.414 -0.879 12.649 1.00 61.94 374 THR A N 1
ATOM 3017 C CA . THR A 1 374 ? 2.894 -0.191 13.826 1.00 61.94 374 THR A CA 1
ATOM 3018 C C . THR A 1 374 ? 4.083 0.035 14.745 1.00 61.94 374 THR A C 1
ATOM 3020 O O . THR A 1 374 ? 4.690 -0.967 15.147 1.00 61.94 374 THR A O 1
ATOM 3023 N N . PRO A 1 375 ? 4.487 1.285 15.021 1.00 74.88 375 PRO A N 1
ATOM 3024 C CA . PRO A 1 375 ? 5.812 1.455 15.587 1.00 74.88 375 PRO A CA 1
ATOM 3025 C C . PRO A 1 375 ? 5.905 0.794 16.962 1.00 74.88 375 PRO A C 1
ATOM 3027 O O . PRO A 1 375 ? 4.880 0.658 17.655 1.00 74.88 375 PRO A O 1
ATOM 3030 N N . PRO A 1 376 ? 7.088 0.269 17.327 1.00 79.75 376 PRO A N 1
ATOM 3031 C CA . PRO A 1 376 ? 7.266 -0.508 18.550 1.00 79.75 376 PRO A CA 1
ATOM 3032 C C . PRO A 1 376 ? 6.688 0.195 19.785 1.00 79.75 376 PRO A C 1
ATOM 3034 O O . PRO A 1 376 ? 6.066 -0.447 20.632 1.00 79.75 376 PRO A O 1
ATOM 3037 N N . GLU A 1 377 ? 6.793 1.522 19.827 1.00 79.44 377 GLU A N 1
ATOM 3038 C CA . GLU A 1 377 ? 6.287 2.397 20.880 1.00 79.44 377 GLU A CA 1
ATOM 3039 C C . GLU A 1 377 ? 4.762 2.318 21.019 1.00 79.44 377 GLU A C 1
ATOM 3041 O O . GLU A 1 377 ? 4.249 2.207 22.136 1.00 79.44 377 GLU A O 1
ATOM 3046 N N . LEU A 1 378 ? 4.022 2.319 19.903 1.00 80.00 378 LEU A N 1
ATOM 3047 C CA . LEU A 1 378 ? 2.560 2.220 19.913 1.00 80.00 378 LEU A CA 1
ATOM 3048 C C . LEU A 1 378 ? 2.107 0.818 20.338 1.00 80.00 378 LEU A C 1
ATOM 3050 O O . LEU A 1 378 ? 1.140 0.657 21.089 1.00 80.00 378 LEU A O 1
ATOM 3054 N N . THR A 1 379 ? 2.829 -0.207 19.888 1.00 84.94 379 THR A N 1
ATOM 3055 C CA . THR A 1 379 ? 2.565 -1.600 20.267 1.00 84.94 379 THR A CA 1
ATOM 3056 C C . THR A 1 379 ? 2.773 -1.805 21.768 1.00 84.94 379 THR A C 1
ATOM 3058 O O . THR A 1 379 ? 1.927 -2.403 22.442 1.00 84.94 379 THR A O 1
ATOM 3061 N N . ASP A 1 380 ? 3.855 -1.256 22.318 1.00 87.19 380 ASP A N 1
ATOM 3062 C CA . ASP A 1 380 ? 4.142 -1.290 23.748 1.00 87.19 380 ASP A CA 1
ATOM 3063 C C . ASP A 1 380 ? 3.136 -0.470 24.562 1.00 87.19 380 ASP A C 1
ATOM 3065 O O . ASP A 1 380 ? 2.688 -0.927 25.619 1.00 87.19 380 ASP A O 1
ATOM 3069 N N . LEU A 1 381 ? 2.723 0.702 24.068 1.00 85.19 381 LEU A N 1
ATOM 3070 C CA . LEU A 1 381 ? 1.687 1.520 24.699 1.00 85.19 381 LEU A CA 1
ATOM 3071 C C . LEU A 1 381 ? 0.352 0.767 24.765 1.00 85.19 381 LEU A C 1
ATOM 3073 O O . LEU A 1 381 ? -0.263 0.680 25.831 1.00 85.19 381 LEU A O 1
ATOM 3077 N N . ARG A 1 382 ? -0.064 0.151 23.653 1.00 87.69 382 ARG A N 1
ATOM 3078 C CA . ARG A 1 382 ? -1.277 -0.672 23.583 1.00 87.69 382 ARG A CA 1
ATOM 3079 C C . ARG A 1 382 ? -1.194 -1.855 24.542 1.00 87.69 382 ARG A C 1
ATOM 3081 O O . ARG A 1 382 ? -2.159 -2.119 25.257 1.00 87.69 382 ARG A O 1
ATOM 3088 N N . ARG A 1 383 ? -0.051 -2.543 24.611 1.00 91.19 383 ARG A N 1
ATOM 3089 C CA . ARG A 1 383 ? 0.163 -3.665 25.541 1.00 91.19 383 ARG A CA 1
ATOM 3090 C C . ARG A 1 383 ? 0.049 -3.217 27.000 1.00 91.19 383 ARG A C 1
ATOM 3092 O O . ARG A 1 383 ? -0.666 -3.853 27.772 1.00 91.19 383 ARG A O 1
ATOM 3099 N N . LYS A 1 384 ? 0.703 -2.111 27.374 1.00 89.19 384 LYS A N 1
ATOM 3100 C CA . LYS A 1 384 ? 0.627 -1.533 28.729 1.00 89.19 384 LYS A CA 1
ATOM 3101 C C . LYS A 1 384 ? -0.813 -1.183 29.107 1.00 89.19 384 LYS A C 1
ATOM 3103 O O . LYS A 1 384 ? -1.265 -1.576 30.182 1.00 89.19 384 LYS A O 1
ATOM 3108 N N . TYR A 1 385 ? -1.546 -0.531 28.205 1.00 92.56 385 TYR A N 1
ATOM 3109 C CA . TYR A 1 385 ? -2.955 -0.197 28.411 1.00 92.56 385 TYR A CA 1
ATOM 3110 C C . TYR A 1 385 ? -3.827 -1.446 28.603 1.00 92.56 385 TYR A C 1
ATOM 3112 O O . TYR A 1 385 ? -4.586 -1.523 29.566 1.00 92.56 385 TYR A O 1
ATOM 3120 N N . GLN A 1 386 ? -3.690 -2.458 27.739 1.00 92.06 386 GLN A N 1
ATOM 3121 C CA . GLN A 1 386 ? -4.475 -3.694 27.846 1.00 92.06 386 GLN A CA 1
ATOM 3122 C C . GLN A 1 386 ? -4.198 -4.441 29.154 1.00 92.06 386 GLN A C 1
ATOM 3124 O O . GLN A 1 386 ? -5.136 -4.875 29.821 1.00 92.06 386 GLN A O 1
ATOM 3129 N N . ASN A 1 387 ? -2.933 -4.531 29.571 1.00 93.31 387 ASN A N 1
ATOM 3130 C CA . ASN A 1 387 ? -2.567 -5.166 30.836 1.00 93.31 387 ASN A CA 1
ATOM 3131 C C . ASN A 1 387 ? -3.196 -4.442 32.032 1.00 93.31 387 ASN A C 1
ATOM 3133 O O . ASN A 1 387 ? -3.811 -5.087 32.882 1.00 93.31 387 ASN A O 1
ATOM 3137 N N . LYS A 1 388 ? -3.115 -3.106 32.063 1.00 93.12 388 LYS A N 1
ATOM 3138 C CA . LYS A 1 388 ? -3.712 -2.310 33.140 1.00 93.12 388 LYS A CA 1
ATOM 3139 C C . LYS A 1 388 ? -5.243 -2.390 33.132 1.00 93.12 388 LYS A C 1
ATOM 3141 O O . LYS A 1 388 ? -5.858 -2.532 34.184 1.00 93.12 388 LYS A O 1
ATOM 3146 N N . LYS A 1 389 ? -5.871 -2.401 31.953 1.00 92.81 389 LYS A N 1
ATOM 3147 C CA . LYS A 1 389 ? -7.321 -2.604 31.795 1.00 92.81 389 LYS A CA 1
ATOM 3148 C C . LYS A 1 389 ? -7.772 -3.966 32.329 1.00 92.81 389 LYS A C 1
ATOM 3150 O O . LYS A 1 389 ? -8.810 -4.056 32.983 1.00 92.81 389 LYS A O 1
ATOM 3155 N N . ILE A 1 390 ? -7.002 -5.026 32.073 1.00 94.38 390 ILE A N 1
ATOM 3156 C CA . ILE A 1 390 ? -7.272 -6.372 32.600 1.00 94.38 390 ILE A CA 1
ATOM 3157 C C . ILE A 1 390 ? -7.141 -6.396 34.127 1.00 94.38 390 ILE A C 1
ATOM 3159 O O . ILE A 1 390 ? -7.986 -6.996 34.788 1.00 94.38 390 ILE A O 1
ATOM 3163 N N . GLU A 1 391 ? -6.116 -5.750 34.684 1.00 95.19 391 GLU A N 1
ATOM 3164 C CA . GLU A 1 391 ? -5.901 -5.634 36.133 1.00 95.19 391 GLU A CA 1
ATOM 3165 C C . GLU A 1 391 ? -7.093 -4.951 36.820 1.00 95.19 391 GLU A C 1
ATOM 3167 O O . GLU A 1 391 ? -7.720 -5.553 37.689 1.00 95.19 391 GLU A O 1
ATOM 3172 N N . ILE A 1 392 ? -7.497 -3.775 36.325 1.00 92.50 392 ILE A N 1
ATOM 3173 C CA . ILE A 1 392 ? -8.662 -3.023 36.817 1.00 92.50 392 ILE A CA 1
ATOM 3174 C C . ILE A 1 392 ? -9.946 -3.857 36.711 1.00 92.50 392 ILE A C 1
ATOM 3176 O O . ILE A 1 392 ? -10.773 -3.866 37.620 1.00 92.50 392 ILE A O 1
ATOM 3180 N N . LYS A 1 393 ? -10.130 -4.602 35.612 1.00 93.31 393 LYS A N 1
ATOM 3181 C CA . LYS A 1 393 ? -11.309 -5.463 35.432 1.00 93.31 393 LYS A CA 1
ATOM 3182 C C . LYS A 1 393 ? -11.332 -6.629 36.425 1.00 93.31 393 LYS A C 1
ATOM 3184 O O . LYS A 1 393 ? -12.407 -6.985 36.905 1.00 93.31 393 LYS A O 1
ATOM 3189 N N . LYS A 1 394 ? -10.177 -7.234 36.721 1.00 96.38 394 LYS A N 1
ATOM 3190 C CA . LYS A 1 394 ? -10.061 -8.305 37.724 1.00 96.38 394 LYS A CA 1
ATOM 3191 C C . LYS A 1 394 ? -10.360 -7.774 39.121 1.00 96.38 394 LYS A C 1
ATOM 3193 O O . LYS A 1 394 ? -11.174 -8.368 39.815 1.00 96.38 394 LYS A O 1
ATOM 3198 N N . GLU A 1 395 ? -9.764 -6.645 39.489 1.00 96.38 395 GLU A N 1
ATOM 3199 C CA . GLU A 1 395 ? -9.984 -5.999 40.784 1.00 96.38 395 GLU A CA 1
ATOM 3200 C C . GLU A 1 395 ? -11.452 -5.591 40.971 1.00 96.38 395 GLU A C 1
ATOM 3202 O O . GLU A 1 395 ? -12.064 -5.918 41.984 1.00 96.38 395 GLU A O 1
ATOM 3207 N N . GLY A 1 396 ? -12.065 -4.998 39.943 1.00 94.44 396 GLY A N 1
ATOM 3208 C CA . GLY A 1 396 ? -13.474 -4.611 39.980 1.00 94.44 396 GLY A CA 1
ATOM 3209 C C . GLY A 1 396 ? -14.423 -5.803 40.080 1.00 94.44 396 GLY A C 1
ATOM 3210 O O . GLY A 1 396 ? -15.465 -5.700 40.725 1.00 94.44 396 GLY A O 1
ATOM 3211 N N . LYS A 1 397 ? -14.062 -6.950 39.486 1.00 96.00 397 LYS A N 1
ATOM 3212 C CA . LYS A 1 397 ? -14.811 -8.197 39.667 1.00 96.00 397 LYS A CA 1
ATOM 3213 C C . LYS A 1 397 ? -14.729 -8.671 41.119 1.00 96.00 397 LYS A C 1
ATOM 3215 O O . LYS A 1 397 ? -15.772 -8.884 41.722 1.00 96.00 397 LYS A O 1
ATOM 3220 N N . THR A 1 398 ? -13.525 -8.759 41.687 1.00 96.88 398 THR A N 1
ATOM 3221 C CA . THR A 1 398 ? -13.326 -9.160 43.089 1.00 96.88 398 THR A CA 1
ATOM 3222 C C . THR A 1 398 ? -14.097 -8.252 44.050 1.00 96.88 398 THR A C 1
ATOM 3224 O O . THR A 1 398 ? -14.807 -8.748 44.918 1.00 96.88 398 THR A O 1
ATOM 3227 N N . MET A 1 399 ? -14.037 -6.929 43.860 1.00 96.31 399 MET A N 1
ATOM 3228 C CA . MET A 1 399 ? -14.773 -5.972 44.696 1.00 96.31 399 MET A CA 1
ATOM 3229 C C . MET A 1 399 ? -16.296 -6.119 44.574 1.00 96.31 399 MET A C 1
ATOM 3231 O O . MET A 1 399 ? -17.003 -5.986 45.571 1.00 96.31 399 MET A O 1
ATOM 3235 N N . ASN A 1 400 ? -16.819 -6.402 43.376 1.00 95.62 400 ASN A N 1
ATOM 3236 C CA . ASN A 1 400 ? -18.248 -6.673 43.191 1.00 95.62 400 ASN A CA 1
ATOM 3237 C C . ASN A 1 400 ? -18.673 -7.992 43.848 1.00 95.62 400 ASN A C 1
ATOM 3239 O O . ASN A 1 400 ? -19.734 -8.040 44.464 1.00 95.62 400 ASN A O 1
ATOM 3243 N N . ASP A 1 401 ? -17.857 -9.042 43.743 1.00 96.69 401 ASP A N 1
ATOM 3244 C CA . ASP A 1 401 ? -18.129 -10.333 44.381 1.00 96.69 401 ASP A CA 1
ATOM 3245 C C . ASP A 1 401 ? -18.148 -10.179 45.920 1.00 96.69 401 ASP A C 1
ATOM 3247 O O . ASP A 1 401 ? -19.053 -10.679 46.592 1.00 96.69 401 ASP A O 1
ATOM 3251 N N . GLU A 1 402 ? -17.214 -9.403 46.485 1.00 97.44 402 GLU A N 1
ATOM 3252 C CA . GLU A 1 402 ? -17.200 -9.035 47.909 1.00 97.44 402 GLU A CA 1
ATOM 3253 C C . GLU A 1 402 ? -18.422 -8.200 48.316 1.00 97.44 402 GLU A C 1
ATOM 3255 O O . GLU A 1 402 ? -19.021 -8.449 49.366 1.00 97.44 402 GLU A O 1
ATOM 3260 N N . LEU A 1 403 ? -18.810 -7.221 47.493 1.00 97.69 403 LEU A N 1
ATOM 3261 C CA . LEU A 1 403 ? -19.989 -6.389 47.724 1.00 97.69 403 LEU A CA 1
ATOM 3262 C C . LEU A 1 403 ? -21.270 -7.233 47.745 1.00 97.69 403 LEU A C 1
ATOM 3264 O O . LEU A 1 403 ? -22.089 -7.054 48.644 1.00 97.69 403 LEU A O 1
ATOM 3268 N N . ASN A 1 404 ? -21.426 -8.160 46.800 1.00 96.50 404 ASN A N 1
ATOM 3269 C CA . ASN A 1 404 ? -22.576 -9.062 46.746 1.00 96.50 404 ASN A CA 1
ATOM 3270 C C . ASN A 1 404 ? -22.614 -9.973 47.980 1.00 96.50 404 ASN A C 1
ATOM 3272 O O . ASN A 1 404 ? -23.641 -10.048 48.642 1.00 96.50 404 ASN A O 1
ATOM 3276 N N . SER A 1 405 ? -21.471 -10.537 48.393 1.00 97.56 405 SER A N 1
ATOM 3277 C CA . SER A 1 405 ? -21.396 -11.328 49.630 1.00 97.56 405 SER A CA 1
ATOM 3278 C C . SER A 1 405 ? -21.778 -10.527 50.885 1.00 97.56 405 SER A C 1
ATOM 3280 O O . SER A 1 405 ? -22.341 -11.085 51.828 1.00 97.56 405 SER A O 1
ATOM 3282 N N . LEU A 1 406 ? -21.466 -9.227 50.936 1.00 97.81 406 LEU A N 1
ATOM 3283 C CA . LEU A 1 406 ? -21.905 -8.352 52.028 1.00 97.81 406 LEU A CA 1
ATOM 3284 C C . LEU A 1 406 ? -23.411 -8.069 51.979 1.00 97.81 406 LEU A C 1
ATOM 3286 O O . LEU A 1 406 ? -24.022 -7.965 53.040 1.00 97.81 406 LEU A O 1
ATOM 3290 N N . ILE A 1 407 ? -23.995 -7.942 50.785 1.00 96.50 407 ILE A N 1
ATOM 3291 C CA . ILE A 1 407 ? -25.441 -7.760 50.601 1.00 96.50 407 ILE A CA 1
ATOM 3292 C C . ILE A 1 407 ? -26.189 -9.013 51.060 1.00 96.50 407 ILE A C 1
ATOM 3294 O O . ILE A 1 407 ? -27.089 -8.891 51.884 1.00 96.50 407 ILE A O 1
ATOM 3298 N N . ASP A 1 408 ? -25.751 -10.203 50.651 1.00 97.00 408 ASP A N 1
ATOM 3299 C CA . ASP A 1 408 ? -26.366 -11.466 51.080 1.00 97.00 408 ASP A CA 1
ATOM 3300 C C . ASP A 1 408 ? -26.327 -11.599 52.616 1.00 97.00 408 ASP A C 1
ATOM 3302 O O . ASP A 1 408 ? -27.332 -11.876 53.270 1.00 97.00 408 ASP A O 1
ATOM 3306 N N . LYS A 1 409 ? -25.178 -11.281 53.233 1.00 97.69 409 LYS A N 1
ATOM 3307 C CA . LYS A 1 409 ? -25.035 -11.262 54.702 1.00 97.69 409 LYS A CA 1
ATOM 3308 C C . LYS A 1 409 ? -25.928 -10.228 55.383 1.00 97.69 409 LYS A C 1
ATOM 3310 O O . LYS A 1 409 ? -26.299 -10.427 56.534 1.00 97.69 409 LYS A O 1
ATOM 3315 N N . TYR A 1 410 ? -26.225 -9.107 54.729 1.00 97.12 410 TYR A N 1
ATOM 3316 C CA . TYR A 1 410 ? -27.102 -8.075 55.282 1.00 97.12 410 TYR A CA 1
ATOM 3317 C C . TYR A 1 410 ? -28.548 -8.571 55.406 1.00 97.12 410 TYR A C 1
ATOM 3319 O O . TYR A 1 410 ? -29.225 -8.233 56.379 1.00 97.12 410 TYR A O 1
ATOM 3327 N N . GLU A 1 411 ? -29.011 -9.375 54.446 1.00 95.81 411 GLU A N 1
ATOM 3328 C CA . GLU A 1 411 ? -30.369 -9.930 54.437 1.00 95.81 411 GLU A CA 1
ATOM 3329 C C . GLU A 1 411 ? -30.596 -10.935 55.577 1.00 95.81 411 GLU A C 1
ATOM 3331 O O . GLU A 1 411 ? -31.678 -10.964 56.165 1.00 95.81 411 GLU A O 1
ATOM 3336 N N . GLU A 1 412 ? -29.560 -11.692 55.951 1.00 96.81 412 GLU A N 1
ATOM 3337 C CA . GLU A 1 412 ? -29.610 -12.704 57.019 1.00 96.81 412 GLU A CA 1
ATOM 3338 C C . GLU A 1 412 ? -29.283 -12.158 58.425 1.00 96.81 412 GLU A C 1
ATOM 3340 O O . GLU A 1 412 ? -29.502 -12.838 59.431 1.00 96.81 412 GLU A O 1
ATOM 3345 N N . ALA A 1 413 ? -28.747 -10.939 58.519 1.00 96.38 413 ALA A N 1
ATOM 3346 C CA . ALA A 1 413 ? -28.211 -10.376 59.756 1.00 96.38 413 A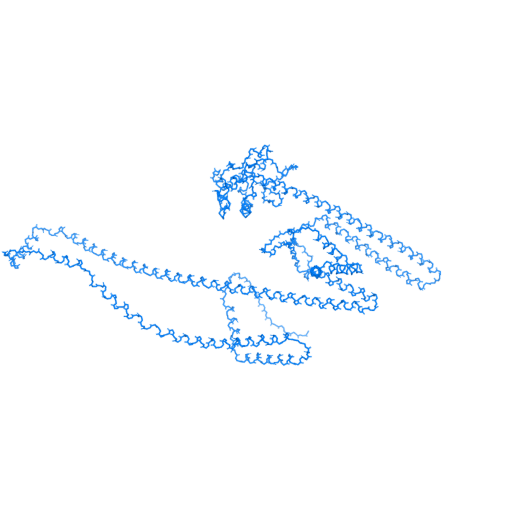LA A CA 1
ATOM 3347 C C . ALA A 1 413 ? -29.281 -9.878 60.742 1.00 96.38 413 ALA A C 1
ATOM 3349 O O . ALA A 1 413 ? -30.343 -9.371 60.368 1.00 96.38 413 ALA A O 1
ATOM 3350 N N . SER A 1 414 ? -28.954 -9.921 62.037 1.00 96.75 414 SER A N 1
ATOM 3351 C CA . SER A 1 414 ? -29.754 -9.255 63.069 1.00 96.75 414 SER A CA 1
ATOM 3352 C C . SER A 1 414 ? -29.688 -7.725 62.942 1.00 96.75 414 SER A C 1
ATOM 3354 O O . SER A 1 414 ? -28.762 -7.161 62.358 1.00 96.75 414 SER A O 1
ATOM 3356 N N . GLU A 1 415 ? -30.648 -7.016 63.540 1.00 94.88 415 GLU A N 1
ATOM 3357 C CA . GLU A 1 415 ? -30.770 -5.555 63.401 1.00 94.88 415 GLU A CA 1
ATOM 3358 C C . GLU A 1 415 ? -29.509 -4.782 63.846 1.00 94.88 415 GLU A C 1
ATOM 3360 O O . GLU A 1 415 ? -29.132 -3.776 63.242 1.00 94.88 415 GLU A O 1
ATOM 3365 N N . ASN A 1 416 ? -28.798 -5.292 64.858 1.00 93.94 416 ASN A N 1
ATOM 3366 C CA . ASN A 1 416 ? -27.536 -4.707 65.318 1.00 93.94 416 ASN A CA 1
ATOM 3367 C C . ASN A 1 416 ? -26.381 -4.959 64.326 1.00 93.94 416 ASN A C 1
ATOM 3369 O O . ASN A 1 416 ? -25.555 -4.074 64.101 1.00 93.94 416 ASN A O 1
ATOM 3373 N N . GLU A 1 417 ? -26.325 -6.137 63.701 1.00 97.00 417 GLU A N 1
ATOM 3374 C CA . GLU A 1 417 ? -25.290 -6.509 62.723 1.00 97.00 417 GLU A CA 1
ATOM 3375 C C . GLU A 1 417 ? -25.470 -5.782 61.386 1.00 97.00 417 GLU A C 1
ATOM 3377 O O . GLU A 1 417 ? -24.482 -5.370 60.770 1.00 97.00 417 GLU A O 1
ATOM 3382 N N . LYS A 1 418 ? -26.721 -5.533 60.978 1.00 97.12 418 LYS A N 1
ATOM 3383 C CA . LYS A 1 418 ? -27.055 -4.769 59.767 1.00 97.12 418 LYS A CA 1
ATOM 3384 C C . LYS A 1 418 ? -26.378 -3.405 59.730 1.00 97.12 418 LYS A C 1
ATOM 3386 O O . LYS A 1 418 ? -25.900 -2.997 58.676 1.00 97.12 418 LYS A O 1
ATOM 3391 N N . THR A 1 419 ? -26.282 -2.713 60.866 1.00 96.44 419 THR A N 1
ATOM 3392 C CA . THR A 1 419 ? -25.625 -1.396 60.932 1.00 96.44 419 THR A CA 1
ATOM 3393 C C . THR A 1 419 ? -24.139 -1.491 60.568 1.00 96.44 419 THR A C 1
ATOM 3395 O O . THR A 1 419 ? -23.633 -0.669 59.806 1.00 96.44 419 THR A O 1
ATOM 3398 N N . ILE A 1 420 ? -23.448 -2.528 61.050 1.00 97.06 420 ILE A N 1
ATOM 3399 C CA . ILE A 1 420 ? -22.024 -2.762 60.770 1.00 97.06 420 ILE A CA 1
ATOM 3400 C C . ILE A 1 420 ? -21.822 -3.177 59.307 1.00 97.06 420 ILE A C 1
ATOM 3402 O O . ILE A 1 420 ? -20.908 -2.690 58.642 1.00 97.06 420 ILE A O 1
ATOM 3406 N N . ILE A 1 421 ? -22.676 -4.065 58.789 1.00 96.75 421 ILE A N 1
ATOM 3407 C CA . ILE A 1 421 ? -22.596 -4.534 57.398 1.00 96.75 421 ILE A CA 1
ATOM 3408 C C . ILE A 1 421 ? -22.884 -3.389 56.421 1.00 96.75 421 ILE A C 1
ATOM 3410 O O . ILE A 1 421 ? -22.176 -3.243 55.427 1.00 96.75 421 ILE A O 1
ATOM 3414 N N . MET A 1 422 ? -23.860 -2.531 56.727 1.00 96.56 422 MET A N 1
ATOM 3415 C CA . MET A 1 422 ? -24.197 -1.373 55.899 1.00 96.56 422 MET A CA 1
ATOM 3416 C C . MET A 1 422 ? -23.012 -0.415 55.742 1.00 96.56 422 MET A C 1
ATOM 3418 O O . MET A 1 422 ? -22.802 0.124 54.656 1.00 96.56 422 MET A O 1
ATOM 3422 N N . GLU A 1 423 ? -22.213 -0.218 56.792 1.00 97.31 423 GLU A N 1
ATOM 3423 C CA . GLU A 1 423 ? -21.026 0.635 56.708 1.00 97.31 423 GLU A CA 1
ATOM 3424 C C . GLU A 1 423 ? -19.942 0.018 55.811 1.00 97.31 423 GLU A C 1
ATOM 3426 O O . GLU A 1 423 ? -19.408 0.705 54.942 1.00 97.31 423 GLU A O 1
ATOM 3431 N N . LYS A 1 424 ? -19.718 -1.302 55.898 1.00 97.44 424 LYS A N 1
ATOM 3432 C CA . LYS A 1 424 ? -18.817 -2.026 54.978 1.00 97.44 424 LYS A CA 1
ATOM 3433 C C . LYS A 1 424 ? -19.287 -1.969 53.523 1.00 97.44 424 LYS A C 1
ATOM 3435 O O . LYS A 1 424 ? -18.475 -1.833 52.613 1.00 97.44 424 LYS A O 1
ATOM 3440 N N . ILE A 1 425 ? -20.599 -2.049 53.287 1.00 97.12 425 ILE A N 1
ATOM 3441 C CA . ILE A 1 425 ? -21.190 -1.894 51.949 1.00 97.12 425 ILE A CA 1
ATOM 3442 C C . ILE A 1 425 ? -20.900 -0.495 51.392 1.00 97.12 425 ILE A C 1
ATOM 3444 O O . ILE A 1 425 ? -20.565 -0.366 50.214 1.00 97.12 425 ILE A O 1
ATOM 3448 N N . LYS A 1 426 ? -21.022 0.561 52.210 1.00 97.19 426 LYS A N 1
ATOM 3449 C CA . LYS A 1 426 ? -20.691 1.928 51.776 1.00 97.19 426 LYS A CA 1
ATOM 3450 C C . LYS A 1 426 ? -19.210 2.066 51.436 1.00 97.19 426 LYS A C 1
ATOM 3452 O O . LYS A 1 426 ? -18.901 2.611 50.381 1.00 97.19 426 LYS A O 1
ATOM 3457 N N . GLU A 1 427 ? -18.327 1.545 52.284 1.00 97.38 427 GLU A N 1
ATOM 3458 C CA . GLU A 1 427 ? -16.878 1.550 52.056 1.00 97.38 427 GLU A CA 1
ATOM 3459 C C . GLU A 1 427 ? -16.529 0.873 50.722 1.00 97.38 427 GLU A C 1
ATOM 3461 O O . GLU A 1 427 ? -15.930 1.497 49.845 1.00 97.38 427 GLU A O 1
ATOM 3466 N N . LYS A 1 428 ? -17.040 -0.343 50.488 1.00 97.06 428 LYS A N 1
ATOM 3467 C CA . LYS A 1 428 ? -16.826 -1.079 49.231 1.00 97.06 428 LYS A CA 1
ATOM 3468 C C . LYS A 1 428 ? -17.389 -0.367 48.002 1.00 97.06 428 LYS A C 1
ATOM 3470 O O . LYS A 1 428 ? -16.785 -0.402 46.931 1.00 97.06 428 LYS A O 1
ATOM 3475 N N . ARG A 1 429 ? -18.531 0.316 48.127 1.00 96.25 429 ARG A N 1
ATOM 3476 C CA . ARG A 1 429 ? -19.088 1.128 47.030 1.00 96.25 429 ARG A CA 1
ATOM 3477 C C . ARG A 1 429 ? -18.188 2.311 46.675 1.00 96.25 429 ARG A C 1
ATOM 3479 O O . ARG A 1 429 ? -18.054 2.615 45.488 1.00 96.25 429 ARG A O 1
ATOM 3486 N N . GLU A 1 430 ? -17.573 2.963 47.660 1.00 97.31 430 GLU A N 1
ATOM 3487 C CA . GLU A 1 430 ? -16.613 4.040 47.398 1.00 97.31 430 GLU A CA 1
ATOM 3488 C C . GLU A 1 430 ? -15.304 3.501 46.793 1.00 97.31 430 GLU A C 1
ATOM 3490 O O . GLU A 1 430 ? -14.805 4.104 45.844 1.00 97.31 430 GLU A O 1
ATOM 3495 N N . GLU A 1 431 ? -14.811 2.327 47.210 1.00 96.44 431 GLU A N 1
ATOM 3496 C CA . GLU A 1 431 ? -13.676 1.651 46.548 1.00 96.44 431 GLU A CA 1
ATOM 3497 C C . GLU A 1 431 ? -13.954 1.392 45.055 1.00 96.44 431 GLU A C 1
ATOM 3499 O O . GLU A 1 431 ? -13.179 1.802 44.187 1.00 96.44 431 GLU A O 1
ATOM 3504 N N . ILE A 1 432 ? -15.112 0.804 44.724 1.00 93.50 432 ILE A N 1
ATOM 3505 C CA . ILE A 1 432 ? -15.521 0.541 43.331 1.00 93.50 432 ILE A CA 1
ATOM 3506 C C . ILE A 1 432 ? -15.612 1.840 42.520 1.00 93.50 432 ILE A C 1
ATOM 3508 O O . ILE A 1 432 ? -15.281 1.878 41.331 1.00 93.50 432 ILE A O 1
ATOM 3512 N N . LYS A 1 433 ? -16.080 2.926 43.137 1.00 96.50 433 LYS A N 1
ATOM 3513 C CA . LYS A 1 433 ? -16.190 4.240 42.493 1.00 96.50 433 LYS A CA 1
ATOM 3514 C C . LYS A 1 433 ? -14.816 4.845 42.202 1.00 96.50 433 LYS A C 1
ATOM 3516 O O . LYS A 1 433 ? -14.636 5.398 41.116 1.00 96.50 433 LYS A O 1
ATOM 3521 N N . VAL A 1 434 ? -13.849 4.698 43.111 1.00 96.75 434 VAL A N 1
ATOM 3522 C CA . VAL A 1 434 ? -12.445 5.080 42.877 1.00 96.75 434 VAL A CA 1
ATOM 3523 C C . VAL A 1 434 ? -11.854 4.265 41.727 1.00 96.75 434 VAL A C 1
ATOM 3525 O O . VAL A 1 434 ? -11.284 4.847 40.805 1.00 96.75 434 VAL A O 1
ATOM 3528 N N . LEU A 1 435 ? -12.076 2.950 41.700 1.00 94.00 435 LEU A N 1
ATOM 3529 C CA . LEU A 1 435 ? -11.578 2.083 40.630 1.00 94.00 435 LEU A CA 1
ATOM 3530 C C . LEU A 1 435 ? -12.185 2.436 39.258 1.00 94.00 435 LEU A C 1
ATOM 3532 O O . LEU A 1 435 ? -11.483 2.492 38.248 1.00 94.00 435 LEU A O 1
ATOM 3536 N N . LYS A 1 436 ? -13.485 2.762 39.206 1.00 93.44 436 LYS A N 1
ATOM 3537 C CA . LYS A 1 436 ? -14.142 3.269 37.985 1.00 93.44 436 LYS A CA 1
ATOM 3538 C C . LYS A 1 436 ? -13.548 4.599 37.516 1.00 93.44 436 LYS A C 1
ATOM 3540 O O . LYS A 1 436 ? -13.457 4.820 36.310 1.00 93.44 436 LYS A O 1
ATOM 3545 N N . LYS A 1 437 ? -13.157 5.481 38.442 1.00 96.19 437 LYS A N 1
ATOM 3546 C CA . LYS A 1 437 ? -12.479 6.745 38.121 1.00 96.19 437 LYS A CA 1
ATOM 3547 C C . LYS A 1 437 ? -11.103 6.481 37.506 1.00 96.19 437 LYS A C 1
ATOM 3549 O O . LYS A 1 437 ? -10.830 7.005 36.434 1.00 96.19 437 LYS A O 1
ATOM 3554 N N . GLN A 1 438 ? -10.311 5.595 38.108 1.00 93.88 438 GLN A N 1
ATOM 3555 C CA . GLN A 1 438 ? -9.006 5.180 37.577 1.00 93.88 438 GLN A CA 1
ATOM 3556 C C . GLN A 1 438 ? -9.115 4.546 36.183 1.00 93.88 438 GLN A C 1
ATOM 3558 O O . GLN A 1 438 ? -8.286 4.810 35.318 1.00 93.88 438 GLN A O 1
ATOM 3563 N N . ALA A 1 439 ? -10.156 3.743 35.934 1.00 91.75 439 ALA A N 1
ATOM 3564 C CA . ALA A 1 439 ? -10.412 3.156 34.619 1.00 91.75 439 ALA A CA 1
ATOM 3565 C C . ALA A 1 439 ? -10.646 4.223 33.536 1.00 91.75 439 ALA A C 1
ATOM 3567 O O . ALA A 1 439 ? -10.105 4.107 32.438 1.00 91.75 439 ALA A O 1
ATOM 3568 N N . LYS A 1 440 ? -11.428 5.263 33.860 1.00 93.38 440 LYS A N 1
ATOM 3569 C CA . LYS A 1 440 ? -11.695 6.389 32.954 1.00 93.38 440 LYS A CA 1
ATOM 3570 C C . LYS A 1 440 ? -10.450 7.237 32.710 1.00 93.38 440 LYS A C 1
ATOM 3572 O O . LYS A 1 440 ? -10.151 7.540 31.564 1.00 93.38 440 LYS A O 1
ATOM 3577 N N . GLU A 1 441 ? -9.707 7.567 33.766 1.00 95.00 441 GLU A N 1
ATOM 3578 C CA . GLU A 1 441 ? -8.455 8.332 33.658 1.00 95.00 441 GLU A CA 1
ATOM 3579 C C . GLU A 1 441 ? -7.428 7.602 32.777 1.00 95.00 441 GLU A C 1
ATOM 3581 O O . GLU A 1 441 ? -6.793 8.218 31.925 1.00 95.00 441 GLU A O 1
ATOM 3586 N N . LEU A 1 442 ? -7.324 6.274 32.908 1.00 92.44 442 LEU A N 1
ATOM 3587 C CA . LEU A 1 442 ? -6.464 5.445 32.059 1.00 92.44 442 LEU A CA 1
ATOM 3588 C C . LEU A 1 442 ? -6.903 5.451 30.582 1.00 92.44 442 LEU A C 1
ATOM 3590 O O . LEU A 1 442 ? -6.064 5.414 29.682 1.00 92.44 442 LEU A O 1
ATOM 3594 N N . GLU A 1 443 ? -8.210 5.448 30.317 1.00 91.75 443 GLU A N 1
ATOM 3595 C CA . GLU A 1 443 ? -8.759 5.507 28.958 1.00 91.75 443 GLU A CA 1
ATOM 3596 C C . GLU A 1 443 ? -8.512 6.867 28.297 1.00 91.75 443 GLU A C 1
ATOM 3598 O O . GLU A 1 443 ? -8.075 6.912 27.146 1.00 91.75 443 GLU A O 1
ATOM 3603 N N . GLU A 1 444 ? -8.707 7.960 29.035 1.00 94.44 444 GLU A N 1
ATOM 3604 C CA . GLU A 1 444 ? -8.383 9.313 28.575 1.00 94.44 444 GLU A CA 1
ATOM 3605 C C . GLU A 1 444 ? -6.879 9.484 28.325 1.00 94.44 444 GLU A C 1
ATOM 3607 O O . GLU A 1 444 ? -6.490 10.006 27.282 1.00 94.44 444 GLU A O 1
ATOM 3612 N N . GLU A 1 445 ? -6.016 8.987 29.219 1.00 93.06 445 GLU A N 1
ATOM 3613 C CA . GLU A 1 445 ? -4.563 9.029 29.022 1.00 93.06 445 GLU A CA 1
ATOM 3614 C C . GLU A 1 445 ? -4.144 8.281 27.749 1.00 93.06 445 GLU A C 1
ATOM 3616 O O . GLU A 1 445 ? -3.348 8.791 26.955 1.00 93.06 445 GLU A O 1
ATOM 3621 N N . PHE A 1 446 ? -4.686 7.079 27.530 1.00 91.81 446 PHE A N 1
ATOM 3622 C CA . PHE A 1 446 ? -4.397 6.301 26.328 1.00 91.81 446 PHE A CA 1
ATOM 3623 C C . PHE A 1 446 ? -4.865 7.020 25.060 1.00 91.81 446 PHE A C 1
ATOM 3625 O O . PHE A 1 446 ? -4.114 7.075 24.087 1.00 91.81 446 PHE A O 1
ATOM 3632 N N . LYS A 1 447 ? -6.066 7.611 25.081 1.00 92.06 447 LYS A N 1
ATOM 3633 C CA . LYS A 1 447 ? -6.601 8.392 23.961 1.00 92.06 447 LYS A CA 1
ATOM 3634 C C . LYS A 1 447 ? -5.712 9.595 23.637 1.00 92.06 447 LYS A C 1
ATOM 3636 O O . LYS A 1 447 ? -5.341 9.762 22.481 1.00 92.06 447 LYS A O 1
ATOM 3641 N N . ASN A 1 448 ? -5.313 10.369 24.645 1.00 94.00 448 ASN A N 1
ATOM 3642 C CA . ASN A 1 448 ? -4.469 11.553 24.460 1.00 94.00 448 ASN A CA 1
ATOM 3643 C C . ASN A 1 448 ? -3.091 11.188 23.887 1.00 94.00 448 ASN A C 1
ATOM 3645 O O . ASN A 1 448 ? -2.597 11.856 22.984 1.00 94.00 448 ASN A O 1
ATOM 3649 N N . ARG A 1 449 ? -2.475 10.100 24.369 1.00 91.50 449 ARG A N 1
ATOM 3650 C CA . ARG A 1 449 ? -1.198 9.613 23.818 1.00 91.50 449 ARG A CA 1
ATOM 3651 C C . ARG A 1 449 ? -1.340 9.096 22.387 1.00 91.50 449 ARG A C 1
ATOM 3653 O O . ARG A 1 449 ? -0.422 9.264 21.594 1.00 91.50 449 ARG A O 1
ATOM 3660 N N . LEU A 1 450 ? -2.461 8.452 22.059 1.00 88.69 450 LEU A N 1
ATOM 3661 C CA . LEU A 1 450 ? -2.741 7.986 20.700 1.00 88.69 450 LEU A CA 1
ATOM 3662 C C . LEU A 1 450 ? -2.923 9.163 19.731 1.00 88.69 450 LEU A C 1
ATOM 3664 O O . LEU A 1 450 ? -2.457 9.096 18.597 1.00 88.69 450 LEU A O 1
ATOM 3668 N N . GLU A 1 451 ? -3.574 10.235 20.179 1.00 91.31 451 GLU A N 1
ATOM 3669 C CA . GLU A 1 451 ? -3.757 11.466 19.408 1.00 91.31 451 GLU A CA 1
ATOM 3670 C C . GLU A 1 451 ? -2.423 12.182 19.156 1.00 91.31 451 GLU A C 1
ATOM 3672 O O . GLU A 1 451 ? -2.100 12.457 18.003 1.00 91.31 451 GLU A O 1
ATOM 3677 N N . ASP A 1 452 ? -1.598 12.374 20.193 1.00 91.75 452 ASP A N 1
ATOM 3678 C CA . ASP A 1 452 ? -0.248 12.950 20.062 1.00 91.75 452 ASP A CA 1
ATOM 3679 C C . ASP A 1 452 ? 0.624 12.140 19.091 1.00 91.75 452 ASP A C 1
ATOM 3681 O O . ASP A 1 452 ? 1.278 12.683 18.202 1.00 91.75 452 ASP A O 1
ATOM 3685 N N . TYR A 1 453 ? 0.562 10.814 19.198 1.00 87.94 453 TYR A N 1
ATOM 3686 C CA . TYR A 1 453 ? 1.267 9.923 18.289 1.00 87.94 453 TYR A CA 1
ATOM 3687 C C . TYR A 1 453 ? 0.776 10.039 16.838 1.00 87.94 453 TYR A C 1
ATOM 3689 O O . TYR A 1 453 ? 1.571 10.049 15.899 1.00 87.94 453 TYR A O 1
ATOM 3697 N N . THR A 1 454 ? -0.541 10.137 16.644 1.00 86.12 454 THR A N 1
ATOM 3698 C CA . THR A 1 454 ? -1.148 10.300 15.316 1.00 86.12 454 THR A CA 1
ATOM 3699 C C . THR A 1 454 ? -0.695 11.608 14.671 1.00 86.12 454 THR A C 1
ATOM 3701 O O . THR A 1 454 ? -0.350 11.622 13.491 1.00 86.12 454 THR A O 1
ATOM 3704 N N . GLU A 1 455 ? -0.631 12.688 15.448 1.00 91.06 455 GLU A N 1
ATOM 3705 C CA . GLU A 1 455 ? -0.157 13.987 14.976 1.00 91.06 455 GLU A CA 1
ATOM 3706 C C . GLU A 1 455 ? 1.339 13.960 14.624 1.00 91.06 455 GLU A C 1
ATOM 3708 O O . GLU A 1 455 ? 1.740 14.502 13.596 1.00 91.06 455 GLU A O 1
ATOM 3713 N N . GLN A 1 456 ? 2.172 13.274 15.416 1.00 87.38 456 GLN A N 1
ATOM 3714 C CA . GLN A 1 456 ? 3.590 13.072 15.088 1.00 87.38 456 GLN A CA 1
ATOM 3715 C C . GLN A 1 456 ? 3.770 12.301 13.776 1.00 87.38 456 GLN A C 1
ATOM 3717 O O . GLN A 1 456 ? 4.540 12.726 12.918 1.00 87.38 456 GLN A O 1
ATOM 3722 N N . MET A 1 457 ? 3.024 11.210 13.578 1.00 82.12 457 MET A N 1
ATOM 3723 C CA . MET A 1 457 ? 3.067 10.445 12.327 1.00 82.12 457 MET A CA 1
ATOM 3724 C C . MET A 1 457 ? 2.609 11.273 11.128 1.00 82.12 457 MET A C 1
ATOM 3726 O O . MET A 1 457 ? 3.188 11.170 10.050 1.00 82.12 457 MET A O 1
ATOM 3730 N N . LYS A 1 458 ? 1.592 12.118 11.315 1.00 86.81 458 LYS A N 1
ATOM 3731 C CA . LYS A 1 458 ? 1.124 13.031 10.274 1.00 86.81 458 LYS A CA 1
ATOM 3732 C C . LYS A 1 458 ? 2.214 14.025 9.868 1.00 86.81 458 LYS A C 1
ATOM 3734 O O . LYS A 1 458 ? 2.414 14.215 8.675 1.00 86.81 458 LYS A O 1
ATOM 3739 N N . ARG A 1 459 ? 2.952 14.592 10.829 1.00 86.06 459 ARG A N 1
ATOM 3740 C CA . ARG A 1 459 ? 4.091 15.486 10.551 1.00 86.06 459 ARG A CA 1
ATOM 3741 C C . ARG A 1 459 ? 5.208 14.781 9.791 1.00 86.06 459 ARG A C 1
ATOM 3743 O O . ARG A 1 459 ? 5.663 15.312 8.791 1.00 86.06 459 ARG A O 1
ATOM 3750 N N . ILE A 1 460 ? 5.584 13.568 10.203 1.00 82.94 460 ILE A N 1
ATOM 3751 C CA . ILE A 1 460 ? 6.592 12.762 9.490 1.00 82.94 460 ILE A CA 1
ATOM 3752 C C . ILE A 1 460 ? 6.147 12.507 8.044 1.00 82.94 460 ILE A C 1
ATOM 3754 O O . ILE A 1 460 ? 6.927 12.681 7.114 1.00 82.94 460 ILE A O 1
ATOM 3758 N N . GLN A 1 461 ? 4.878 12.151 7.838 1.00 80.94 461 GLN A N 1
ATOM 3759 C CA . GLN A 1 461 ? 4.340 11.923 6.499 1.00 80.94 461 GLN A CA 1
ATOM 3760 C C . GLN A 1 461 ? 4.298 13.206 5.658 1.00 80.94 461 GLN A C 1
ATOM 3762 O O . GLN A 1 461 ? 4.540 13.160 4.454 1.00 80.94 461 GLN A O 1
ATOM 3767 N N . GLU A 1 462 ? 3.952 14.345 6.262 1.00 86.81 462 GLU A N 1
ATOM 3768 C CA . GLU A 1 462 ? 3.982 15.656 5.609 1.00 86.81 462 GLU A CA 1
ATOM 3769 C C . GLU A 1 462 ? 5.413 16.034 5.199 1.00 86.81 462 GLU A C 1
ATOM 3771 O O . GLU A 1 462 ? 5.608 16.421 4.049 1.00 86.81 462 GLU A O 1
ATOM 3776 N N . GLU A 1 463 ? 6.401 15.818 6.073 1.00 83.56 463 GLU A N 1
ATOM 3777 C CA . GLU A 1 463 ? 7.825 16.006 5.771 1.00 83.56 463 GLU A CA 1
ATOM 3778 C C . GLU A 1 463 ? 8.274 15.101 4.615 1.00 83.56 463 GLU A C 1
ATOM 3780 O O . GLU A 1 463 ? 8.858 15.592 3.655 1.00 83.56 463 GLU A O 1
ATOM 3785 N N . GLU A 1 464 ? 7.967 13.798 4.647 1.00 81.25 464 GLU A N 1
ATOM 3786 C CA . GLU A 1 464 ? 8.272 12.854 3.555 1.00 81.25 464 GLU A CA 1
ATOM 3787 C C . GLU A 1 464 ? 7.629 13.265 2.222 1.00 81.25 464 GLU A C 1
ATOM 3789 O O . GLU A 1 464 ? 8.267 13.209 1.167 1.00 81.25 464 GLU A O 1
ATOM 3794 N N . ASN A 1 465 ? 6.377 13.726 2.261 1.00 82.38 465 ASN A N 1
ATOM 3795 C CA . ASN A 1 465 ? 5.668 14.213 1.080 1.00 82.38 465 ASN A CA 1
ATOM 3796 C C . ASN A 1 465 ? 6.287 15.501 0.525 1.00 82.38 465 ASN A C 1
ATOM 3798 O O . ASN A 1 465 ? 6.283 15.703 -0.691 1.00 82.38 465 ASN A O 1
ATOM 3802 N N . GLU A 1 466 ? 6.805 16.371 1.390 1.00 85.81 466 GLU A N 1
ATOM 3803 C CA . GLU A 1 466 ? 7.557 17.558 0.987 1.00 85.81 466 GLU A CA 1
ATOM 3804 C C . GLU A 1 466 ? 8.865 17.158 0.288 1.00 85.81 466 GLU A C 1
ATOM 3806 O O . GLU A 1 466 ? 9.133 17.660 -0.805 1.00 85.81 466 GLU A O 1
ATOM 3811 N N . LYS A 1 467 ? 9.583 16.136 0.793 1.00 81.06 467 LYS A N 1
ATOM 3812 C CA . LYS A 1 467 ? 10.768 15.563 0.111 1.00 81.06 467 LYS A CA 1
ATOM 3813 C C . LYS A 1 467 ? 10.443 15.048 -1.282 1.00 81.06 467 LYS A C 1
ATOM 3815 O O . LYS A 1 467 ? 11.134 15.357 -2.253 1.00 81.06 467 LYS A O 1
ATOM 3820 N N . ALA A 1 468 ? 9.369 14.271 -1.388 1.00 81.56 468 ALA A N 1
ATOM 3821 C CA . ALA A 1 468 ? 8.918 13.736 -2.663 1.00 81.56 468 ALA A CA 1
ATOM 3822 C C . ALA A 1 468 ? 8.506 14.854 -3.636 1.00 81.56 468 ALA A C 1
ATOM 3824 O O . ALA A 1 468 ? 8.758 14.741 -4.837 1.00 81.56 468 ALA A O 1
ATOM 3825 N N . ARG A 1 469 ? 7.902 15.943 -3.133 1.00 86.06 469 ARG A N 1
ATOM 3826 C CA . ARG A 1 469 ? 7.528 17.107 -3.946 1.00 86.06 469 ARG A CA 1
ATOM 3827 C C . ARG A 1 469 ? 8.755 17.837 -4.480 1.00 86.06 469 ARG A C 1
ATOM 3829 O O . ARG A 1 469 ? 8.822 18.030 -5.685 1.00 86.06 469 ARG A O 1
ATOM 3836 N N . GLU A 1 470 ? 9.738 18.165 -3.646 1.00 86.94 470 GLU A N 1
ATOM 3837 C CA . GLU A 1 470 ? 10.948 18.859 -4.116 1.00 86.94 470 GLU A CA 1
ATOM 3838 C C . GLU A 1 470 ? 11.719 18.053 -5.164 1.00 86.94 470 GLU A C 1
ATOM 3840 O O . GLU A 1 470 ? 12.216 18.602 -6.148 1.00 86.94 470 GLU A O 1
ATOM 3845 N N . ILE A 1 471 ? 11.792 16.733 -4.987 1.00 86.50 471 ILE A N 1
ATOM 3846 C CA . ILE A 1 471 ? 12.414 15.853 -5.977 1.00 86.50 471 ILE A CA 1
ATOM 3847 C C . ILE A 1 471 ? 11.617 15.838 -7.268 1.00 86.50 471 ILE A C 1
ATOM 3849 O O . ILE A 1 471 ? 12.208 15.910 -8.341 1.00 86.50 471 ILE A O 1
ATOM 3853 N N . ARG A 1 472 ? 10.288 15.775 -7.190 1.00 86.00 472 ARG A N 1
ATOM 3854 C CA . ARG A 1 472 ? 9.433 15.847 -8.373 1.00 86.00 472 ARG A CA 1
ATOM 3855 C C . ARG A 1 472 ? 9.618 17.167 -9.119 1.00 86.00 472 ARG A C 1
ATOM 3857 O O . ARG A 1 472 ? 9.765 17.131 -10.336 1.00 86.00 472 ARG A O 1
ATOM 3864 N N . ASP A 1 473 ? 9.657 18.281 -8.398 1.00 89.75 473 ASP A N 1
ATOM 3865 C CA . ASP A 1 473 ? 9.855 19.613 -8.968 1.00 89.75 473 ASP A CA 1
ATOM 3866 C C . ASP A 1 473 ? 11.231 19.707 -9.649 1.00 89.75 473 ASP A C 1
ATOM 3868 O O . ASP A 1 473 ? 11.334 20.189 -10.775 1.00 89.75 473 ASP A O 1
ATOM 3872 N N . PHE A 1 474 ? 12.283 19.150 -9.034 1.00 90.69 474 PHE A N 1
ATOM 3873 C CA . PHE A 1 474 ? 13.606 19.044 -9.656 1.00 90.69 474 PHE A CA 1
ATOM 3874 C C . PHE A 1 474 ? 13.602 18.161 -10.915 1.00 90.69 474 PHE A C 1
ATOM 3876 O O . PHE A 1 474 ? 14.198 18.525 -11.928 1.00 90.69 474 PHE A O 1
ATOM 3883 N N . LEU A 1 475 ? 12.935 17.003 -10.875 1.00 90.06 475 LEU A N 1
ATOM 3884 C CA . LEU A 1 475 ? 12.818 16.112 -12.032 1.00 90.06 475 LEU A CA 1
ATOM 3885 C C . LEU A 1 475 ? 12.073 16.792 -13.190 1.00 90.06 475 LEU A C 1
ATOM 3887 O O . LEU A 1 475 ? 12.466 16.620 -14.342 1.00 90.06 475 LEU A O 1
ATOM 3891 N N . GLU A 1 476 ? 11.047 17.587 -12.890 1.00 89.88 476 GLU A N 1
ATOM 3892 C CA . GLU A 1 476 ? 10.338 18.403 -13.877 1.00 89.88 476 GLU A CA 1
ATOM 3893 C C . GLU A 1 476 ? 11.213 19.547 -14.424 1.00 89.88 476 GLU A C 1
ATOM 3895 O O . GLU A 1 476 ? 11.191 19.822 -15.626 1.00 89.88 476 GLU A O 1
ATOM 3900 N N . GLU A 1 477 ? 12.022 20.189 -13.574 1.00 89.88 477 GLU A N 1
ATOM 3901 C CA . GLU A 1 477 ? 12.960 21.249 -13.973 1.00 89.88 477 GLU A CA 1
ATOM 3902 C C . GLU A 1 477 ? 13.971 20.745 -15.013 1.00 89.88 477 GLU A C 1
ATOM 3904 O O . GLU A 1 477 ? 14.279 21.442 -15.982 1.00 89.88 477 GLU A O 1
ATOM 3909 N N . ILE A 1 478 ? 14.458 19.511 -14.845 1.00 89.44 478 ILE A N 1
ATOM 3910 C CA . ILE A 1 478 ? 15.400 18.871 -15.773 1.00 89.44 478 ILE A CA 1
ATOM 3911 C C . ILE A 1 478 ? 14.712 18.060 -16.882 1.00 89.44 478 ILE A C 1
ATOM 3913 O O . ILE A 1 478 ? 15.391 17.305 -17.584 1.00 89.44 478 ILE A O 1
ATOM 3917 N N . GLY A 1 479 ? 13.386 18.176 -17.031 1.00 87.38 479 GLY A N 1
ATOM 3918 C CA . GLY A 1 479 ? 12.600 17.537 -18.095 1.00 87.38 479 GLY A CA 1
ATOM 3919 C C . GLY A 1 479 ? 12.570 16.013 -18.033 1.00 87.38 479 GLY A C 1
ATOM 3920 O O . GLY A 1 479 ? 12.279 15.354 -19.032 1.00 87.38 479 GLY A O 1
ATOM 3921 N N . PHE A 1 480 ? 12.896 15.429 -16.883 1.00 88.25 480 PHE A N 1
ATOM 3922 C CA . PHE A 1 480 ? 12.872 13.984 -16.685 1.00 88.25 480 PHE A CA 1
ATOM 3923 C C . PHE A 1 480 ? 11.443 13.426 -16.764 1.00 88.25 480 PHE A C 1
ATOM 3925 O O . PHE A 1 480 ? 11.249 12.283 -17.170 1.00 88.25 480 PHE A O 1
ATOM 3932 N N . ASP A 1 481 ? 10.438 14.253 -16.458 1.00 88.12 481 ASP A N 1
ATOM 3933 C CA . ASP A 1 481 ? 9.008 13.980 -16.645 1.00 88.12 481 ASP A CA 1
ATOM 3934 C C . ASP A 1 481 ? 8.606 13.771 -18.118 1.00 88.12 481 ASP A C 1
ATOM 3936 O O . ASP A 1 481 ? 7.565 13.175 -18.395 1.00 88.12 481 ASP A O 1
ATOM 3940 N N . LEU A 1 482 ? 9.428 14.226 -19.070 1.00 88.38 482 LEU A N 1
ATOM 3941 C CA . LEU A 1 482 ? 9.180 14.082 -20.509 1.00 88.38 482 LEU A CA 1
ATOM 3942 C C . LEU A 1 482 ? 9.650 12.732 -21.083 1.00 88.38 482 LEU A C 1
ATOM 3944 O O . LEU A 1 482 ? 9.352 12.438 -22.251 1.00 88.38 482 LEU A O 1
ATOM 3948 N N . ILE A 1 483 ? 10.380 11.937 -20.289 1.00 86.94 483 ILE A N 1
ATOM 3949 C CA . ILE A 1 483 ? 10.817 10.571 -20.610 1.00 86.94 483 ILE A CA 1
ATOM 3950 C C . ILE A 1 483 ? 9.690 9.595 -20.246 1.00 86.94 483 ILE A C 1
ATOM 3952 O O . ILE A 1 483 ? 9.078 9.711 -19.186 1.00 86.94 483 ILE A O 1
ATOM 3956 N N . ASP A 1 484 ? 9.411 8.618 -21.116 1.00 87.00 484 ASP A N 1
ATOM 3957 C CA . ASP A 1 484 ? 8.362 7.621 -20.871 1.00 87.00 484 ASP A CA 1
ATOM 3958 C C . ASP A 1 484 ? 8.589 6.889 -19.537 1.00 87.00 484 ASP A C 1
ATOM 3960 O O . ASP A 1 484 ? 9.685 6.398 -19.251 1.00 87.00 484 ASP A O 1
ATOM 3964 N N . MET A 1 485 ? 7.539 6.792 -18.718 1.00 83.62 485 MET A N 1
ATOM 3965 C CA . MET A 1 485 ? 7.661 6.262 -17.361 1.00 83.62 485 MET A CA 1
ATOM 3966 C C . MET A 1 485 ? 8.082 4.786 -17.326 1.00 83.62 485 MET A C 1
ATOM 3968 O O . MET A 1 485 ? 8.751 4.374 -16.381 1.00 83.62 485 MET A O 1
ATOM 3972 N N . ASN A 1 486 ? 7.762 3.992 -18.354 1.00 83.88 486 ASN A N 1
ATOM 3973 C CA . ASN A 1 486 ? 8.235 2.609 -18.449 1.00 83.88 486 ASN A CA 1
ATOM 3974 C C . ASN A 1 486 ? 9.746 2.557 -18.685 1.00 83.88 486 ASN A C 1
ATOM 3976 O O . ASN A 1 486 ? 10.434 1.715 -18.113 1.00 83.88 486 ASN A O 1
ATOM 3980 N N . ILE A 1 487 ? 10.275 3.473 -19.499 1.00 85.50 487 ILE A N 1
ATOM 3981 C CA . ILE A 1 487 ? 11.714 3.587 -19.759 1.00 85.50 487 ILE A CA 1
ATOM 3982 C C . ILE A 1 487 ? 12.428 4.021 -18.481 1.00 85.50 487 ILE A C 1
ATOM 3984 O O . ILE A 1 487 ? 13.387 3.374 -18.067 1.00 85.50 487 ILE A O 1
ATOM 3988 N N . THR A 1 488 ? 11.907 5.047 -17.812 1.00 85.75 488 THR A N 1
ATOM 3989 C CA . THR A 1 488 ? 12.414 5.530 -16.525 1.00 85.75 488 THR A CA 1
ATOM 3990 C C . THR A 1 488 ? 12.462 4.424 -15.469 1.00 85.75 488 THR A C 1
ATOM 3992 O O . THR A 1 488 ? 13.506 4.217 -14.852 1.00 85.75 488 THR A O 1
ATOM 3995 N N . ASN A 1 489 ? 11.368 3.677 -15.285 1.00 87.31 489 ASN A N 1
ATOM 3996 C CA . ASN A 1 489 ? 11.314 2.586 -14.310 1.00 87.31 489 ASN A CA 1
ATOM 3997 C C . ASN A 1 489 ? 12.325 1.484 -14.640 1.00 87.31 489 ASN A C 1
ATOM 3999 O O . ASN A 1 489 ? 13.077 1.076 -13.760 1.00 87.31 489 ASN A O 1
ATOM 4003 N N . ASN A 1 490 ? 12.407 1.065 -15.906 1.00 89.25 490 ASN A N 1
ATOM 4004 C CA . ASN A 1 490 ? 13.357 0.038 -16.330 1.00 89.25 490 ASN A CA 1
ATOM 4005 C C . ASN A 1 490 ? 14.813 0.459 -16.089 1.00 89.25 490 ASN A C 1
ATOM 4007 O O . ASN A 1 490 ? 15.617 -0.349 -15.627 1.00 89.25 490 ASN A O 1
ATOM 4011 N N . ILE A 1 491 ? 15.163 1.718 -16.372 1.00 88.31 491 ILE A N 1
ATOM 4012 C CA . ILE A 1 491 ? 16.513 2.235 -16.123 1.00 88.31 491 ILE A CA 1
ATOM 4013 C C . ILE A 1 491 ? 16.810 2.245 -14.622 1.00 88.31 491 ILE A C 1
ATOM 4015 O O . ILE A 1 491 ? 17.871 1.790 -14.206 1.00 88.31 491 ILE A O 1
ATOM 4019 N N . ILE A 1 492 ? 15.878 2.727 -13.797 1.00 91.50 492 ILE A N 1
ATOM 4020 C CA . ILE A 1 492 ? 16.041 2.752 -12.337 1.00 91.50 492 ILE A CA 1
ATOM 4021 C C . ILE A 1 492 ? 16.200 1.338 -11.781 1.00 91.50 492 ILE A C 1
ATOM 4023 O O . ILE A 1 492 ? 17.070 1.109 -10.945 1.00 91.50 492 ILE A O 1
ATOM 4027 N N . GLU A 1 493 ? 15.401 0.381 -12.251 1.00 92.31 493 GLU A N 1
ATOM 4028 C CA . GLU A 1 493 ? 15.517 -1.025 -11.866 1.00 92.31 493 GLU A CA 1
ATOM 4029 C C . GLU A 1 493 ? 16.883 -1.600 -12.249 1.00 92.31 493 GLU A C 1
ATOM 4031 O O . GLU A 1 493 ? 17.529 -2.232 -11.414 1.00 92.31 493 GLU A O 1
ATOM 4036 N N . GLN A 1 494 ? 17.371 -1.321 -13.461 1.00 91.31 494 GLN A N 1
ATOM 4037 C CA . GLN A 1 494 ? 18.692 -1.773 -13.903 1.00 91.31 494 GLN A CA 1
ATOM 4038 C C . GLN A 1 494 ? 19.832 -1.122 -13.112 1.00 91.31 494 GLN A C 1
ATOM 4040 O O . GLN A 1 494 ? 20.753 -1.821 -12.696 1.00 91.31 494 GLN A O 1
ATOM 4045 N N . LEU A 1 495 ? 19.755 0.179 -12.820 1.00 90.38 495 LEU A N 1
ATOM 4046 C CA . LEU A 1 495 ? 20.713 0.860 -11.943 1.00 90.38 495 LEU A CA 1
ATOM 4047 C C . LEU A 1 495 ? 20.671 0.294 -10.518 1.00 90.38 495 LEU A C 1
ATOM 4049 O O . LEU A 1 495 ? 21.701 0.088 -9.886 1.00 90.38 495 LEU A O 1
ATOM 4053 N N . ASN A 1 496 ? 19.487 -0.000 -9.991 1.00 94.06 496 ASN A N 1
ATOM 4054 C CA . ASN A 1 496 ? 19.353 -0.594 -8.665 1.00 94.06 496 ASN A CA 1
ATOM 4055 C C . ASN A 1 496 ? 19.832 -2.049 -8.602 1.00 94.06 496 ASN A C 1
ATOM 4057 O O . ASN A 1 496 ? 20.185 -2.506 -7.512 1.00 94.06 496 ASN A O 1
ATOM 4061 N N . TYR A 1 497 ? 19.833 -2.753 -9.736 1.00 94.31 497 TYR A N 1
ATOM 4062 C CA . TYR A 1 497 ? 20.332 -4.118 -9.881 1.00 94.31 497 TYR A CA 1
ATOM 4063 C C . TYR A 1 497 ? 21.860 -4.168 -10.061 1.00 94.31 497 TYR A C 1
ATOM 4065 O O . TYR A 1 497 ? 22.523 -5.000 -9.446 1.00 94.31 497 TYR A O 1
ATOM 4073 N N . GLU A 1 498 ? 22.436 -3.266 -10.862 1.00 93.44 498 GLU A N 1
ATOM 4074 C CA . GLU A 1 498 ? 23.878 -3.193 -11.137 1.00 93.44 498 GLU A CA 1
ATOM 4075 C C . GLU A 1 498 ? 24.586 -2.204 -10.194 1.00 93.44 498 GLU A C 1
ATOM 4077 O O . GLU A 1 498 ? 24.869 -1.060 -10.559 1.00 93.44 498 GLU A O 1
ATOM 4082 N N . ASP A 1 499 ? 24.925 -2.657 -8.978 1.00 92.81 499 ASP A N 1
ATOM 4083 C CA . ASP A 1 499 ? 25.604 -1.834 -7.961 1.00 92.81 499 ASP A CA 1
ATOM 4084 C C . ASP A 1 499 ? 26.863 -1.127 -8.501 1.00 92.81 499 ASP A C 1
ATOM 4086 O O . ASP A 1 499 ? 27.086 0.045 -8.199 1.00 92.81 499 ASP A O 1
ATOM 4090 N N . SER A 1 500 ? 27.669 -1.807 -9.325 1.00 92.31 500 SER A N 1
ATOM 4091 C CA . SER A 1 500 ? 28.887 -1.235 -9.915 1.00 92.31 500 SER A CA 1
ATOM 4092 C C . SER A 1 500 ? 28.585 -0.067 -10.853 1.00 92.31 500 SER A C 1
ATOM 4094 O O . SER A 1 500 ? 29.204 0.989 -10.731 1.00 92.31 500 SER A O 1
ATOM 4096 N N . LEU A 1 501 ? 27.605 -0.218 -11.748 1.00 89.88 501 LEU A N 1
ATOM 4097 C CA . LEU A 1 501 ? 27.175 0.841 -12.658 1.00 89.88 501 LEU A CA 1
ATOM 4098 C C . LEU A 1 501 ? 26.610 2.030 -11.874 1.00 89.88 501 LEU A C 1
ATOM 4100 O O . LEU A 1 501 ? 26.972 3.175 -12.141 1.00 89.88 501 LEU A O 1
ATOM 4104 N N . ARG A 1 502 ? 25.765 1.763 -10.874 1.00 93.81 502 ARG A N 1
ATOM 4105 C CA . ARG A 1 502 ? 25.169 2.790 -10.014 1.00 93.81 502 ARG A CA 1
ATOM 4106 C C . ARG A 1 502 ? 26.225 3.608 -9.272 1.00 93.81 502 ARG A C 1
ATOM 4108 O O . ARG A 1 502 ? 26.212 4.836 -9.359 1.00 93.81 502 ARG A O 1
ATOM 4115 N N . VAL A 1 503 ? 27.166 2.936 -8.610 1.00 91.31 503 VAL A N 1
ATOM 4116 C CA . VAL A 1 503 ? 28.267 3.586 -7.884 1.00 91.31 503 VAL A CA 1
ATOM 4117 C C . VAL A 1 503 ? 29.170 4.368 -8.839 1.00 91.31 503 VAL A C 1
ATOM 4119 O O . VAL A 1 503 ? 29.537 5.503 -8.534 1.00 91.31 503 VAL A O 1
ATOM 4122 N N . ASN A 1 504 ? 29.459 3.834 -10.030 1.00 89.50 504 ASN A N 1
ATOM 4123 C CA . ASN A 1 504 ? 30.268 4.524 -11.042 1.00 89.50 504 ASN A CA 1
ATOM 4124 C C . ASN A 1 504 ? 29.589 5.784 -11.602 1.00 89.50 504 ASN A C 1
ATOM 4126 O O . ASN A 1 504 ? 30.275 6.730 -11.995 1.00 89.50 504 ASN A O 1
ATOM 4130 N N . LEU A 1 505 ? 28.254 5.827 -11.604 1.00 89.19 505 LEU A N 1
ATOM 4131 C CA . LEU A 1 505 ? 27.468 7.013 -11.954 1.00 89.19 505 LEU A CA 1
ATOM 4132 C C . LEU A 1 505 ? 27.344 8.021 -10.797 1.00 89.19 505 LEU A C 1
ATOM 4134 O O . LEU A 1 505 ? 26.799 9.106 -10.994 1.00 89.19 505 LEU A O 1
ATOM 4138 N N . GLY A 1 506 ? 27.901 7.706 -9.624 1.00 90.06 506 GLY A N 1
ATOM 4139 C CA . GLY A 1 506 ? 27.961 8.592 -8.462 1.00 90.06 506 GLY A CA 1
ATOM 4140 C C . GLY A 1 506 ? 26.835 8.399 -7.447 1.00 90.06 506 GLY A C 1
ATOM 4141 O O . GLY A 1 506 ? 26.762 9.170 -6.494 1.00 90.06 506 GLY A O 1
ATOM 4142 N N . PHE A 1 507 ? 25.984 7.387 -7.621 1.00 92.31 507 PHE A N 1
ATOM 4143 C CA . PHE A 1 507 ? 24.922 7.048 -6.675 1.00 92.31 507 PHE A CA 1
ATOM 4144 C C . PHE A 1 507 ? 25.441 6.048 -5.636 1.00 92.31 507 PHE A C 1
ATOM 4146 O O . PHE A 1 507 ? 25.860 4.939 -5.974 1.00 92.31 507 PHE A O 1
ATOM 4153 N N . ASN A 1 508 ? 25.400 6.409 -4.358 1.00 91.12 508 ASN A N 1
ATOM 4154 C CA . ASN A 1 508 ? 25.824 5.540 -3.254 1.00 91.12 508 ASN A CA 1
ATOM 4155 C C . ASN A 1 508 ? 24.651 4.789 -2.590 1.00 91.12 508 ASN A C 1
ATOM 4157 O O . ASN A 1 508 ? 24.892 3.900 -1.779 1.00 91.12 508 ASN A O 1
ATOM 4161 N N . GLN A 1 509 ? 23.402 5.062 -2.984 1.00 92.81 509 GLN A N 1
ATOM 4162 C CA . GLN A 1 509 ? 22.210 4.309 -2.575 1.00 92.81 509 GLN A CA 1
ATOM 4163 C C . GLN A 1 509 ? 21.342 3.908 -3.763 1.00 92.81 509 GLN A C 1
ATOM 4165 O O . GLN A 1 509 ? 21.541 4.362 -4.888 1.00 92.81 509 GLN A O 1
ATOM 4170 N N . LYS A 1 510 ? 20.352 3.051 -3.498 1.00 93.44 510 LYS A N 1
ATOM 4171 C CA . LYS A 1 510 ? 19.299 2.740 -4.464 1.00 93.44 510 LYS A CA 1
ATOM 4172 C C . LYS A 1 510 ? 18.441 3.976 -4.736 1.00 93.44 510 LYS A C 1
ATOM 4174 O O . LYS A 1 510 ? 18.166 4.768 -3.842 1.00 93.44 510 LYS A O 1
ATOM 4179 N N . ILE A 1 511 ? 18.019 4.120 -5.983 1.00 90.94 511 ILE A N 1
ATOM 4180 C CA . ILE A 1 511 ? 17.140 5.190 -6.444 1.00 90.94 511 ILE A CA 1
ATOM 4181 C C . ILE A 1 511 ? 15.693 4.742 -6.215 1.00 90.94 511 ILE A C 1
ATOM 4183 O O . ILE A 1 511 ? 15.275 3.706 -6.734 1.00 90.94 511 ILE A O 1
ATOM 4187 N N . ASN A 1 512 ? 14.919 5.524 -5.468 1.00 88.56 512 ASN A N 1
ATOM 4188 C CA . ASN A 1 512 ? 13.486 5.344 -5.272 1.00 88.56 512 ASN A CA 1
ATOM 4189 C C . ASN A 1 512 ? 12.767 6.694 -5.403 1.00 88.56 512 ASN A C 1
ATOM 4191 O O . ASN A 1 512 ? 12.547 7.407 -4.426 1.00 88.56 512 ASN A O 1
ATOM 4195 N N . ILE A 1 513 ? 12.373 7.043 -6.631 1.00 84.19 513 ILE A N 1
ATOM 4196 C CA . ILE A 1 513 ? 11.716 8.328 -6.924 1.00 84.19 513 ILE A CA 1
ATOM 4197 C C . ILE A 1 513 ? 10.405 8.490 -6.139 1.00 84.19 513 ILE A C 1
ATOM 4199 O O . ILE A 1 513 ? 10.073 9.601 -5.736 1.00 84.19 513 ILE A O 1
ATOM 4203 N N . LYS A 1 514 ? 9.673 7.396 -5.880 1.00 80.38 514 LYS A N 1
ATOM 4204 C CA . LYS A 1 514 ? 8.397 7.445 -5.145 1.00 80.38 514 LYS A CA 1
ATOM 4205 C C . LYS A 1 514 ? 8.579 7.873 -3.693 1.00 80.38 514 LYS A C 1
ATOM 4207 O O . LYS A 1 514 ? 7.727 8.575 -3.165 1.00 80.38 514 LYS A O 1
ATOM 4212 N N . GLU A 1 515 ? 9.680 7.458 -3.079 1.00 77.81 515 GLU A N 1
ATOM 4213 C CA . GLU A 1 515 ? 10.039 7.802 -1.699 1.00 77.81 515 GLU A CA 1
ATOM 4214 C C . GLU A 1 515 ? 10.903 9.067 -1.614 1.00 77.81 515 GLU A C 1
ATOM 4216 O O . GLU A 1 515 ? 11.419 9.390 -0.548 1.00 77.81 515 GLU A O 1
ATOM 4221 N N . GLY A 1 516 ? 11.106 9.778 -2.729 1.00 80.88 516 GLY A N 1
ATOM 4222 C CA . GLY A 1 516 ? 11.993 10.934 -2.745 1.00 80.88 516 GLY A CA 1
ATOM 4223 C C . GLY A 1 516 ? 13.454 10.557 -2.463 1.00 80.88 516 GLY A C 1
ATOM 4224 O O . GLY A 1 516 ? 14.149 11.243 -1.721 1.00 80.88 516 GLY A O 1
ATOM 4225 N N . GLN A 1 517 ? 13.943 9.464 -3.046 1.00 86.69 517 GLN A N 1
ATOM 4226 C CA . GLN A 1 517 ? 15.344 9.053 -2.952 1.00 86.69 517 GLN A CA 1
ATOM 4227 C C . GLN A 1 517 ? 15.962 9.017 -4.352 1.00 86.69 517 GLN A C 1
ATOM 4229 O O . GLN A 1 517 ? 15.613 8.174 -5.175 1.00 86.69 517 GLN A O 1
ATOM 4234 N N . LEU A 1 518 ? 16.918 9.903 -4.639 1.00 88.44 518 LEU A N 1
ATOM 4235 C CA . LEU A 1 518 ? 17.638 9.923 -5.925 1.00 88.44 518 LEU A CA 1
ATOM 4236 C C . LEU A 1 518 ? 18.947 9.116 -5.913 1.00 88.44 518 LEU A C 1
ATOM 4238 O O . LEU A 1 518 ? 19.796 9.315 -6.775 1.00 88.44 518 LEU A O 1
ATOM 4242 N N . GLY A 1 519 ? 19.107 8.187 -4.965 1.00 88.38 519 GLY A N 1
ATOM 4243 C CA . GLY A 1 519 ? 20.285 7.317 -4.881 1.00 88.38 519 GLY A CA 1
ATOM 4244 C C . GLY A 1 519 ? 21.490 7.935 -4.171 1.00 88.38 519 GLY A C 1
ATOM 4245 O O . GLY A 1 519 ? 22.619 7.504 -4.413 1.00 88.38 519 GLY A O 1
ATOM 4246 N N . PHE A 1 520 ? 21.259 8.917 -3.295 1.00 88.69 520 PHE A N 1
ATOM 4247 C CA . PHE A 1 520 ? 22.289 9.552 -2.475 1.00 88.69 520 PHE A CA 1
ATOM 4248 C C . PHE A 1 520 ? 22.032 9.317 -0.975 1.00 88.69 520 PHE A C 1
ATOM 4250 O O . PHE A 1 520 ? 20.903 9.469 -0.511 1.00 88.69 520 PHE A O 1
ATOM 4257 N N . GLU A 1 521 ? 23.062 8.939 -0.209 1.00 81.12 521 GLU A N 1
ATOM 4258 C CA . GLU A 1 521 ? 23.046 8.977 1.257 1.00 81.12 521 GLU A CA 1
ATOM 4259 C C . GLU A 1 521 ? 22.864 10.426 1.677 1.00 81.12 521 GLU A C 1
ATOM 4261 O O . GLU A 1 521 ? 23.716 11.265 1.401 1.00 81.12 521 GLU A O 1
ATOM 4266 N N . ASN A 1 522 ? 21.751 10.708 2.343 1.00 62.56 522 ASN A N 1
ATOM 4267 C CA . ASN A 1 522 ? 21.428 12.046 2.800 1.00 62.56 522 ASN A CA 1
ATOM 4268 C C . ASN A 1 522 ? 22.363 12.414 3.970 1.00 62.56 522 ASN A C 1
ATOM 4270 O O . ASN A 1 522 ? 22.098 12.090 5.131 1.00 62.56 522 ASN A O 1
ATOM 4274 N N . ILE A 1 523 ? 23.522 13.005 3.665 1.00 52.69 523 ILE A N 1
ATOM 4275 C CA . ILE A 1 523 ? 24.532 13.382 4.662 1.00 52.69 523 ILE A CA 1
ATOM 4276 C C . ILE A 1 523 ? 24.135 14.745 5.252 1.00 52.69 523 ILE A C 1
ATOM 4278 O O . ILE A 1 523 ? 24.676 15.782 4.889 1.00 52.69 523 ILE A O 1
ATOM 4282 N N . ASN A 1 524 ? 23.220 14.728 6.223 1.00 53.25 524 ASN A N 1
ATOM 4283 C CA . ASN A 1 524 ? 23.038 15.790 7.224 1.00 53.25 524 ASN A CA 1
ATOM 4284 C C . ASN A 1 524 ? 22.690 17.219 6.738 1.00 53.25 524 ASN A C 1
ATOM 4286 O O . ASN A 1 524 ? 22.984 18.165 7.473 1.00 53.25 524 ASN A O 1
ATOM 4290 N N . SER A 1 525 ? 22.076 17.430 5.571 1.00 56.06 525 SER A N 1
ATOM 4291 C CA . SER A 1 525 ? 21.552 18.758 5.208 1.00 56.06 525 SER A CA 1
ATOM 4292 C C . SER A 1 525 ? 20.047 18.864 5.443 1.00 56.06 525 SER A C 1
ATOM 4294 O O . SER A 1 525 ? 19.298 17.950 5.110 1.00 56.06 525 SER A O 1
ATOM 4296 N N . ASP A 1 526 ? 19.613 20.007 5.984 1.00 63.16 526 ASP A N 1
ATOM 4297 C CA . ASP A 1 526 ? 18.201 20.426 5.983 1.00 63.16 526 ASP A CA 1
ATOM 4298 C C . ASP A 1 526 ? 17.661 20.564 4.540 1.00 63.16 526 ASP A C 1
ATOM 4300 O O . ASP A 1 526 ? 16.457 20.493 4.316 1.00 63.16 526 ASP A O 1
ATOM 4304 N N . ASP A 1 527 ? 18.560 20.707 3.557 1.00 66.50 527 ASP A N 1
ATOM 4305 C CA . ASP A 1 527 ? 18.244 20.664 2.130 1.00 66.50 527 ASP A CA 1
ATOM 4306 C C . ASP A 1 527 ? 18.058 19.217 1.650 1.00 66.50 527 ASP A C 1
ATOM 4308 O O . ASP A 1 527 ? 18.918 18.358 1.865 1.00 66.50 527 ASP A O 1
ATOM 4312 N N . LEU A 1 528 ? 16.958 18.968 0.935 1.00 70.75 528 LEU A N 1
ATOM 4313 C CA . LEU A 1 528 ? 16.540 17.635 0.486 1.00 70.75 528 LEU A CA 1
ATOM 4314 C C . LEU A 1 528 ? 17.378 17.070 -0.662 1.00 70.75 528 LEU A C 1
ATOM 4316 O O . LEU A 1 528 ? 17.463 15.852 -0.818 1.00 70.75 528 LEU A O 1
ATOM 4320 N N . LEU A 1 529 ? 18.001 17.947 -1.451 1.00 81.56 529 LEU A N 1
ATOM 4321 C CA . LEU A 1 529 ? 19.002 17.587 -2.448 1.00 81.56 529 LEU A CA 1
ATOM 4322 C C . LEU A 1 529 ? 20.016 18.720 -2.585 1.00 81.56 529 LEU A C 1
ATOM 4324 O O . LEU A 1 529 ? 19.679 19.825 -3.025 1.00 81.56 529 LEU A O 1
ATOM 4328 N N . SER A 1 530 ? 21.275 18.440 -2.275 1.00 87.25 530 SER A N 1
ATOM 4329 C CA . SER A 1 530 ? 22.353 19.397 -2.485 1.00 87.25 530 SER A CA 1
ATOM 4330 C C . SER A 1 530 ? 22.511 19.715 -3.977 1.00 87.25 530 SER A C 1
ATOM 4332 O O . SER A 1 530 ? 22.295 18.876 -4.857 1.00 87.25 530 SER A O 1
ATOM 4334 N N . ASN A 1 531 ? 22.978 20.926 -4.296 1.00 87.69 531 ASN A N 1
ATOM 4335 C CA . ASN A 1 531 ? 23.278 21.297 -5.687 1.00 87.69 531 ASN A CA 1
ATOM 4336 C C . ASN A 1 531 ? 24.283 20.334 -6.342 1.00 87.69 531 ASN A C 1
ATOM 4338 O O . ASN A 1 531 ? 24.265 20.151 -7.558 1.00 87.69 531 ASN A O 1
ATOM 4342 N N . GLN A 1 532 ? 25.154 19.697 -5.553 1.00 88.81 532 GLN A N 1
ATOM 4343 C CA . GLN A 1 532 ? 26.089 18.695 -6.053 1.00 88.81 532 GLN A CA 1
ATOM 4344 C C . GLN A 1 532 ? 25.369 17.414 -6.493 1.00 88.81 532 GLN A C 1
ATOM 4346 O O . GLN A 1 532 ? 25.657 16.916 -7.579 1.00 88.81 532 GLN A O 1
ATOM 4351 N N . GLU A 1 533 ? 24.416 16.918 -5.709 1.00 89.75 533 GLU A N 1
ATOM 4352 C CA . GLU A 1 533 ? 23.595 15.749 -6.055 1.00 89.75 533 GLU A CA 1
ATOM 4353 C C . GLU A 1 533 ? 22.700 16.035 -7.262 1.00 89.75 533 GLU A C 1
ATOM 4355 O O . GLU A 1 533 ? 22.660 15.231 -8.195 1.00 89.75 533 GLU A O 1
ATOM 4360 N N . LYS A 1 534 ? 22.086 17.227 -7.321 1.00 91.06 534 LYS A N 1
ATOM 4361 C CA . LYS A 1 534 ? 21.306 17.681 -8.488 1.00 91.06 534 LYS A CA 1
ATOM 4362 C C . LYS A 1 534 ? 22.163 17.668 -9.755 1.00 91.06 534 LYS A C 1
ATOM 4364 O O . LYS A 1 534 ? 21.752 17.160 -10.796 1.00 91.06 534 LYS A O 1
ATOM 4369 N N . VAL A 1 535 ? 23.398 18.167 -9.659 1.00 91.56 535 VAL A N 1
ATOM 4370 C CA . VAL A 1 535 ? 24.372 18.155 -10.760 1.00 91.56 535 VAL A CA 1
ATOM 4371 C C . VAL A 1 535 ? 24.775 16.735 -11.161 1.00 91.56 535 VAL A C 1
ATOM 4373 O O . VAL A 1 535 ? 24.913 16.470 -12.356 1.00 91.56 535 VAL A O 1
ATOM 4376 N N . VAL A 1 536 ? 24.995 15.826 -10.206 1.00 91.75 536 VAL A N 1
ATOM 4377 C CA . VAL A 1 536 ? 25.320 14.422 -10.510 1.00 91.75 536 VAL A CA 1
ATOM 4378 C C . VAL A 1 536 ? 24.153 13.767 -11.244 1.00 91.75 536 VAL A C 1
ATOM 4380 O O . VAL A 1 536 ? 24.358 13.241 -12.336 1.00 91.75 536 VAL A O 1
ATOM 4383 N N . PHE A 1 537 ? 22.931 13.889 -10.722 1.00 92.44 537 PHE A N 1
ATOM 4384 C CA . PHE A 1 537 ? 21.741 13.316 -11.349 1.00 92.44 537 PHE A CA 1
ATOM 4385 C C . PHE A 1 537 ? 21.525 13.868 -12.767 1.00 92.44 537 PHE A C 1
ATOM 4387 O O . PHE A 1 537 ? 21.399 13.104 -13.722 1.00 92.44 537 PHE A O 1
ATOM 4394 N N . ALA A 1 538 ? 21.597 15.188 -12.950 1.00 92.38 538 ALA A N 1
ATOM 4395 C CA . ALA A 1 538 ? 21.435 15.817 -14.260 1.00 92.38 538 ALA A CA 1
ATOM 4396 C C . ALA A 1 538 ? 22.502 15.386 -15.282 1.00 92.38 538 ALA A C 1
ATOM 4398 O O . ALA A 1 538 ? 22.200 15.219 -16.465 1.00 92.38 538 ALA A O 1
ATOM 4399 N N . LYS A 1 539 ? 23.749 15.145 -14.849 1.00 92.81 539 LYS A N 1
ATOM 4400 C CA . LYS A 1 539 ? 24.793 14.577 -15.721 1.00 92.81 539 LYS A CA 1
ATOM 4401 C C . LYS A 1 539 ? 24.450 13.164 -16.176 1.00 92.81 539 LYS A C 1
ATOM 4403 O O . LYS A 1 539 ? 24.714 12.837 -17.332 1.00 92.81 539 LYS A O 1
ATOM 4408 N N . VAL A 1 540 ? 23.876 12.347 -15.293 1.00 91.31 540 VAL A N 1
ATOM 4409 C CA . VAL A 1 540 ? 23.406 11.002 -15.646 1.00 91.31 540 VAL A CA 1
ATOM 4410 C C . VAL A 1 540 ? 22.277 11.100 -16.670 1.00 91.31 540 VAL A C 1
ATOM 4412 O O . VAL A 1 540 ? 22.334 10.398 -17.674 1.00 91.31 540 VAL A O 1
ATOM 4415 N N . VAL A 1 541 ? 21.324 12.024 -16.504 1.00 90.62 541 VAL A N 1
ATOM 4416 C CA . VAL A 1 541 ? 20.248 12.249 -17.489 1.00 90.62 541 VAL A CA 1
ATOM 4417 C C . VAL A 1 541 ? 20.786 12.716 -18.840 1.00 90.62 541 VAL A C 1
ATOM 4419 O O . VAL A 1 541 ? 20.450 12.119 -19.863 1.00 90.62 541 VAL A O 1
ATOM 4422 N N . ASN A 1 542 ? 21.695 13.695 -18.868 1.00 92.50 542 ASN A N 1
ATOM 4423 C CA . ASN A 1 542 ? 22.379 14.085 -20.106 1.00 92.50 542 ASN A CA 1
ATOM 4424 C C . ASN A 1 542 ? 23.044 12.885 -20.781 1.00 92.50 542 ASN A C 1
ATOM 4426 O O . ASN A 1 542 ? 22.879 12.681 -21.982 1.00 92.50 542 ASN A O 1
ATOM 4430 N N . LYS A 1 543 ? 23.734 12.053 -19.998 1.00 90.94 543 LYS A N 1
ATOM 4431 C CA . LYS A 1 543 ? 24.424 10.878 -20.516 1.00 90.94 543 LYS A CA 1
ATOM 4432 C C . LYS A 1 543 ? 23.462 9.817 -21.042 1.00 90.94 543 LYS A C 1
ATOM 4434 O O . LYS A 1 543 ? 23.747 9.257 -22.092 1.00 90.94 543 LYS A O 1
ATOM 4439 N N . MET A 1 544 ? 22.318 9.586 -20.398 1.00 88.88 544 MET A N 1
ATOM 4440 C CA . MET A 1 544 ? 21.270 8.704 -20.930 1.00 88.88 544 MET A CA 1
ATOM 4441 C C . MET A 1 544 ? 20.824 9.150 -22.328 1.00 88.88 544 MET A C 1
ATOM 4443 O O . MET A 1 544 ? 20.716 8.331 -23.239 1.00 88.88 544 MET A O 1
ATOM 4447 N N . ILE A 1 545 ? 20.628 10.457 -22.513 1.00 87.88 545 ILE A N 1
ATOM 4448 C CA . ILE A 1 545 ? 20.097 11.032 -23.754 1.00 87.88 545 ILE A CA 1
ATOM 4449 C C . ILE A 1 545 ? 21.160 11.094 -24.860 1.00 87.88 545 ILE A C 1
ATOM 4451 O O . ILE A 1 545 ? 20.871 10.793 -26.020 1.00 87.88 545 ILE A O 1
ATOM 4455 N N . THR A 1 546 ? 22.386 11.519 -24.538 1.00 89.69 546 THR A N 1
ATOM 4456 C CA . THR A 1 546 ? 23.404 11.868 -25.547 1.00 89.69 546 THR A CA 1
ATOM 4457 C C . THR A 1 546 ? 24.613 10.938 -25.582 1.00 89.69 546 THR A C 1
ATOM 4459 O O . THR A 1 546 ? 25.412 11.045 -26.511 1.00 89.69 546 THR A O 1
ATOM 4462 N N . GLY A 1 547 ? 24.784 10.062 -24.589 1.00 88.06 547 GLY A N 1
ATOM 4463 C CA . GLY A 1 547 ? 26.031 9.326 -24.361 1.00 88.06 547 GLY A CA 1
ATOM 4464 C C . GLY A 1 547 ? 27.155 10.183 -23.768 1.00 88.06 547 GLY A C 1
ATOM 4465 O O . GLY A 1 547 ? 28.277 9.707 -23.636 1.00 88.06 547 GLY A O 1
ATOM 4466 N N . SER A 1 548 ? 26.888 11.443 -23.401 1.00 88.38 548 SER A N 1
ATOM 4467 C CA . SER A 1 548 ? 27.875 12.369 -22.838 1.00 88.38 548 SER A CA 1
ATOM 4468 C C . SER A 1 548 ? 27.316 13.141 -21.644 1.00 88.38 548 SER A C 1
ATOM 4470 O O . SER A 1 548 ? 26.129 13.429 -21.559 1.00 88.38 548 SER A O 1
ATOM 4472 N N . THR A 1 549 ? 28.190 13.563 -20.729 1.00 85.06 549 THR A N 1
ATOM 4473 C CA . THR A 1 549 ? 27.805 14.458 -19.621 1.00 85.06 549 THR A CA 1
ATOM 4474 C C . THR A 1 549 ? 27.428 15.866 -20.096 1.00 85.06 549 THR A C 1
ATOM 4476 O O . THR A 1 549 ? 26.768 16.607 -19.365 1.00 85.06 549 THR A O 1
ATOM 4479 N N . LYS A 1 550 ? 27.827 16.234 -21.324 1.00 86.19 550 LYS A N 1
ATOM 4480 C CA . LYS A 1 550 ? 27.337 17.418 -22.033 1.00 86.19 550 LYS A CA 1
ATOM 4481 C C . LYS A 1 550 ? 26.079 17.030 -22.803 1.00 86.19 550 LYS A C 1
ATOM 4483 O O . LYS A 1 550 ? 26.115 16.149 -23.662 1.00 86.19 550 LYS A O 1
ATOM 4488 N N . GLY A 1 551 ? 24.976 17.695 -22.508 1.00 86.38 551 GLY A N 1
ATOM 4489 C CA . GLY A 1 551 ? 23.705 17.407 -23.146 1.00 86.38 551 GLY A CA 1
ATOM 4490 C C . GLY A 1 551 ? 22.751 18.591 -23.064 1.00 86.38 551 GLY A C 1
ATOM 4491 O O . GLY A 1 551 ? 23.189 19.700 -22.754 1.00 86.38 551 GLY A O 1
ATOM 4492 N N . PRO A 1 552 ? 21.473 18.361 -23.388 1.00 88.00 552 PRO A N 1
ATOM 4493 C CA . PRO A 1 552 ? 20.463 19.413 -23.441 1.00 88.00 552 PRO A CA 1
ATOM 4494 C C . PRO A 1 552 ? 20.128 20.030 -22.073 1.00 88.00 552 PRO A C 1
ATOM 4496 O O . PRO A 1 552 ? 19.534 21.102 -22.034 1.00 88.00 552 PRO A O 1
ATOM 4499 N N . ILE A 1 553 ? 20.524 19.391 -20.966 1.00 90.56 553 ILE A N 1
ATOM 4500 C CA . ILE A 1 553 ? 20.368 19.931 -19.612 1.00 90.56 553 ILE A CA 1
ATOM 4501 C C . ILE A 1 553 ? 21.588 20.794 -19.261 1.00 90.56 553 ILE A C 1
ATOM 4503 O O . ILE A 1 553 ? 22.724 20.297 -19.241 1.00 90.56 553 ILE A O 1
ATOM 4507 N N . ASP A 1 554 ? 21.366 22.069 -18.937 1.00 92.12 554 ASP A N 1
ATOM 4508 C CA . ASP A 1 554 ? 22.410 23.008 -18.521 1.00 92.12 554 ASP A CA 1
ATOM 4509 C C . ASP A 1 554 ? 22.855 22.746 -17.073 1.00 92.12 554 ASP A C 1
ATOM 4511 O O . ASP A 1 554 ? 22.302 23.240 -16.088 1.00 92.12 554 ASP A O 1
ATOM 4515 N N . ILE A 1 555 ? 23.937 21.981 -16.949 1.00 92.38 555 ILE A N 1
ATOM 4516 C CA . ILE A 1 555 ? 24.558 21.650 -15.664 1.00 92.38 555 ILE A CA 1
ATOM 4517 C C . ILE A 1 555 ? 25.044 22.898 -14.908 1.00 92.38 555 ILE A C 1
ATOM 4519 O O . ILE A 1 555 ? 25.077 22.887 -13.676 1.00 92.38 555 ILE A O 1
ATOM 4523 N N . ASN A 1 556 ? 25.434 23.974 -15.603 1.00 89.94 556 ASN A N 1
ATOM 4524 C CA . ASN A 1 556 ? 25.886 25.199 -14.942 1.00 89.94 556 ASN A CA 1
ATOM 4525 C C . ASN A 1 556 ? 24.709 25.969 -14.344 1.00 89.94 556 ASN A C 1
ATOM 4527 O O . ASN A 1 556 ? 24.859 26.525 -13.257 1.00 89.94 556 ASN A O 1
ATOM 4531 N N . ALA A 1 557 ? 23.552 25.962 -15.011 1.00 88.62 557 ALA A N 1
ATOM 4532 C CA . ALA A 1 557 ? 22.331 26.551 -14.472 1.00 88.62 557 ALA A CA 1
ATOM 4533 C C . ALA A 1 557 ? 21.916 25.866 -13.159 1.00 88.62 557 ALA A C 1
ATOM 4535 O O . ALA A 1 557 ? 21.680 26.547 -12.161 1.00 88.62 557 ALA A O 1
ATOM 4536 N N . ILE A 1 558 ? 21.951 24.528 -13.121 1.00 89.25 558 ILE A N 1
ATOM 4537 C CA . ILE A 1 558 ? 21.682 23.742 -11.902 1.00 89.25 558 ILE A CA 1
ATOM 4538 C C . ILE A 1 558 ? 22.721 24.050 -10.818 1.00 89.25 558 ILE A C 1
ATOM 4540 O O . ILE A 1 558 ? 22.374 24.326 -9.673 1.00 89.25 558 ILE A O 1
ATOM 4544 N N . LYS A 1 559 ? 24.013 24.057 -11.175 1.00 90.62 559 LYS A N 1
ATOM 4545 C CA . LYS A 1 559 ? 25.106 24.336 -10.230 1.00 90.62 559 LYS A CA 1
ATOM 4546 C C . LYS A 1 559 ? 24.987 25.721 -9.582 1.00 90.62 559 LYS A C 1
ATOM 4548 O O . LYS A 1 559 ? 25.345 25.875 -8.416 1.00 90.62 559 LYS A O 1
ATOM 4553 N N . ASN A 1 560 ? 24.516 26.709 -10.340 1.00 88.94 560 ASN A N 1
ATOM 4554 C CA . ASN A 1 560 ? 24.361 28.091 -9.891 1.00 88.94 560 ASN A CA 1
ATOM 4555 C C . ASN A 1 560 ? 22.975 28.379 -9.282 1.00 88.94 560 ASN A C 1
ATOM 4557 O O . ASN A 1 560 ? 22.759 29.494 -8.812 1.00 88.94 560 ASN A O 1
ATOM 4561 N N . GLY A 1 561 ? 22.047 27.413 -9.300 1.00 85.75 561 GLY A N 1
ATOM 4562 C CA . GLY A 1 561 ? 20.679 27.578 -8.802 1.00 85.75 561 GLY A CA 1
ATOM 4563 C C . GLY A 1 561 ? 19.838 28.572 -9.609 1.00 85.75 561 GLY A C 1
ATOM 4564 O O . GLY A 1 561 ? 18.955 29.215 -9.051 1.00 85.75 561 GLY A O 1
ATOM 4565 N N . THR A 1 562 ? 20.123 28.756 -10.904 1.00 81.00 562 THR A N 1
ATOM 4566 C CA . THR A 1 562 ? 19.446 29.769 -11.736 1.00 81.00 562 THR A CA 1
ATOM 4567 C C . THR A 1 562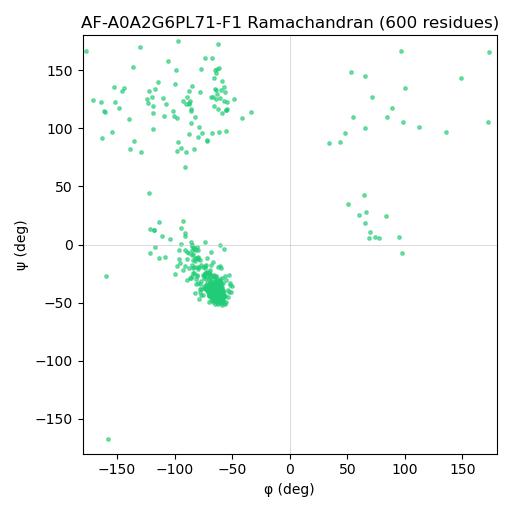 ? 18.124 29.291 -12.355 1.00 81.00 562 THR A C 1
ATOM 4569 O O . THR A 1 562 ? 17.497 30.061 -13.077 1.00 81.00 562 THR A O 1
ATOM 4572 N N . GLY A 1 563 ? 17.684 28.059 -12.061 1.00 64.06 563 GLY A N 1
ATOM 4573 C CA . GLY A 1 563 ? 16.288 27.607 -12.195 1.00 64.06 563 GLY A CA 1
ATOM 4574 C C . GLY A 1 563 ? 15.775 27.278 -13.602 1.00 64.06 563 GLY A C 1
ATOM 4575 O O . GLY A 1 563 ? 14.583 27.040 -13.771 1.00 64.06 563 GLY A O 1
ATOM 4576 N N . VAL A 1 564 ? 16.630 27.301 -14.628 1.00 67.75 564 VAL A N 1
ATOM 4577 C CA . VAL A 1 564 ? 16.255 26.925 -16.002 1.00 67.75 564 VAL A CA 1
ATOM 4578 C C . VAL A 1 564 ? 17.264 25.907 -16.509 1.00 67.75 564 VAL A C 1
ATOM 4580 O O . VAL A 1 564 ? 18.224 26.243 -17.199 1.00 67.75 564 VAL A O 1
ATOM 4583 N N . ALA A 1 565 ? 17.088 24.655 -16.091 1.00 74.12 565 ALA A N 1
ATOM 4584 C CA . ALA A 1 565 ? 17.956 23.562 -16.512 1.00 74.12 565 ALA A CA 1
ATOM 4585 C C . ALA A 1 565 ? 17.713 23.154 -17.976 1.00 74.12 565 ALA A C 1
ATOM 4587 O O . ALA A 1 565 ? 18.626 22.642 -18.621 1.00 74.12 565 ALA A O 1
ATOM 4588 N N . ILE A 1 566 ? 16.519 23.421 -18.514 1.00 83.50 566 ILE A N 1
ATOM 4589 C CA . ILE A 1 566 ? 16.179 23.228 -19.926 1.00 83.50 566 ILE A CA 1
ATOM 4590 C C . ILE A 1 566 ? 15.672 24.554 -20.509 1.00 83.50 566 ILE A C 1
ATOM 4592 O O . ILE A 1 566 ? 14.709 25.107 -19.978 1.00 83.50 566 ILE A O 1
ATOM 4596 N N . PRO A 1 567 ? 16.268 25.058 -21.605 1.00 68.62 567 PRO A N 1
ATOM 4597 C CA . PRO A 1 567 ? 15.851 26.320 -22.215 1.00 68.62 567 PRO A CA 1
ATOM 4598 C C . PRO A 1 567 ? 14.460 26.254 -22.872 1.00 68.62 567 PRO A C 1
ATOM 4600 O O . PRO A 1 567 ? 13.754 27.259 -22.863 1.00 68.62 567 PRO A O 1
ATOM 4603 N N . ASP A 1 568 ? 14.052 25.089 -23.393 1.00 87.25 568 ASP A N 1
ATOM 4604 C CA . ASP A 1 568 ? 12.733 24.854 -23.997 1.00 87.25 568 ASP A CA 1
ATOM 4605 C C . ASP A 1 568 ? 12.302 23.370 -23.864 1.00 87.25 568 ASP A C 1
ATOM 4607 O O . ASP A 1 568 ? 13.004 22.458 -24.315 1.00 87.25 568 ASP A O 1
ATOM 4611 N N . LYS A 1 569 ? 11.141 23.111 -23.234 1.00 88.19 569 LYS A N 1
ATOM 4612 C CA . LYS A 1 569 ? 10.582 21.752 -23.066 1.00 88.19 569 LYS A CA 1
ATOM 4613 C C . LYS A 1 569 ? 10.201 21.112 -24.410 1.00 88.19 569 LYS A C 1
ATOM 4615 O O . LYS A 1 569 ? 10.309 19.891 -24.541 1.00 88.19 569 LYS A O 1
ATOM 4620 N N . GLU A 1 570 ? 9.774 21.892 -25.405 1.00 88.56 570 GLU A N 1
ATOM 4621 C CA . GLU A 1 570 ? 9.449 21.387 -26.746 1.00 88.56 570 GLU A CA 1
ATOM 4622 C C . GLU A 1 570 ? 10.718 20.963 -27.490 1.00 88.56 570 GLU A C 1
ATOM 4624 O O . GLU A 1 570 ? 10.765 19.866 -28.054 1.00 88.56 570 GLU A O 1
ATOM 4629 N N . GLU A 1 571 ? 11.777 21.774 -27.412 1.00 89.31 571 GLU A N 1
ATOM 4630 C CA . GLU A 1 571 ? 13.090 21.430 -27.968 1.00 89.31 571 GLU A CA 1
ATOM 4631 C C . GLU A 1 571 ? 13.652 20.166 -27.304 1.00 89.31 571 GLU A C 1
ATOM 4633 O O . GLU A 1 571 ? 14.097 19.244 -27.988 1.00 89.31 571 GLU A O 1
ATOM 4638 N N . PHE A 1 572 ? 13.562 20.065 -25.975 1.00 89.88 572 PHE A N 1
ATOM 4639 C CA . PHE A 1 572 ? 13.993 18.872 -25.246 1.00 89.88 572 PHE A CA 1
ATOM 4640 C C . PHE A 1 572 ? 13.205 17.625 -25.657 1.00 89.88 572 PHE A C 1
ATOM 4642 O O . PHE A 1 572 ? 13.788 16.579 -25.940 1.00 89.88 572 PHE A O 1
ATOM 4649 N N . SER A 1 573 ? 11.881 17.746 -25.756 1.00 88.38 573 SER A N 1
ATOM 4650 C CA . SER A 1 573 ? 10.992 16.693 -26.248 1.00 88.38 573 SER A CA 1
ATOM 4651 C C . SER A 1 573 ? 11.383 16.230 -27.659 1.00 88.38 573 SER A C 1
ATOM 4653 O O . SER A 1 573 ? 11.460 15.026 -27.912 1.00 88.38 573 SER A O 1
ATOM 4655 N N . PHE A 1 574 ? 11.686 17.166 -28.562 1.00 89.75 574 PHE A N 1
ATOM 4656 C CA . PHE A 1 574 ? 12.165 16.860 -29.909 1.00 89.75 574 PHE A CA 1
ATOM 4657 C C . PHE A 1 574 ? 13.522 16.139 -29.888 1.00 89.75 574 PHE A C 1
ATOM 4659 O O . PHE A 1 574 ? 13.717 15.165 -30.614 1.00 89.75 574 PHE A O 1
ATOM 4666 N N . ILE A 1 575 ? 14.450 16.547 -29.015 1.00 88.56 575 ILE A N 1
ATOM 4667 C CA . ILE A 1 575 ? 15.740 15.863 -28.835 1.00 88.56 575 ILE A CA 1
ATOM 4668 C C . ILE A 1 575 ? 15.535 14.417 -28.366 1.00 88.56 575 ILE A C 1
ATOM 4670 O O . ILE A 1 575 ? 16.184 13.515 -28.899 1.00 88.56 575 ILE A O 1
ATOM 4674 N N . LEU A 1 576 ? 14.624 14.168 -27.417 1.00 88.88 576 LEU A N 1
ATOM 4675 C CA . LEU A 1 576 ? 14.309 12.809 -26.956 1.00 88.88 576 LEU A CA 1
ATOM 4676 C C . LEU A 1 576 ? 13.783 11.923 -28.093 1.00 88.88 576 LEU A C 1
ATOM 4678 O O . LEU A 1 576 ? 14.142 10.746 -28.176 1.00 88.88 576 LEU A O 1
ATOM 4682 N N . GLU A 1 577 ? 12.959 12.480 -28.979 1.00 88.75 577 GLU A N 1
ATOM 4683 C CA . GLU A 1 577 ? 12.432 11.778 -30.151 1.00 88.75 577 GLU A CA 1
ATOM 4684 C C . GLU A 1 577 ? 13.535 11.478 -31.176 1.00 88.75 577 GLU A C 1
ATOM 4686 O O . GLU A 1 577 ? 13.705 10.326 -31.574 1.00 88.75 577 GLU A O 1
ATOM 4691 N N . GLN A 1 578 ? 14.364 12.470 -31.521 1.00 90.94 578 GLN A N 1
ATOM 4692 C CA . GLN A 1 578 ? 15.493 12.305 -32.447 1.00 90.94 578 GLN A CA 1
ATOM 4693 C C . GLN A 1 578 ? 16.528 11.286 -31.953 1.00 90.94 578 GLN A C 1
ATOM 4695 O O . GLN A 1 578 ? 17.181 10.614 -32.751 1.00 90.94 578 GLN A O 1
ATOM 4700 N N . LYS A 1 579 ? 16.693 11.161 -30.633 1.00 88.56 579 LYS A N 1
ATOM 4701 C CA . LYS A 1 579 ? 17.592 10.180 -30.009 1.00 88.56 579 LYS A CA 1
ATOM 4702 C C . LYS A 1 579 ? 16.956 8.803 -29.816 1.00 88.56 579 LYS A C 1
ATOM 4704 O O . LYS A 1 579 ? 17.624 7.902 -29.320 1.00 88.56 579 LYS A O 1
ATOM 4709 N N . GLY A 1 580 ? 15.689 8.627 -30.193 1.00 87.88 580 GLY A N 1
ATOM 4710 C CA . GLY A 1 580 ? 14.960 7.369 -30.028 1.00 87.88 580 GLY A CA 1
ATOM 4711 C C . GLY A 1 580 ? 14.632 7.023 -28.572 1.00 87.88 580 GLY A C 1
ATOM 4712 O O . GLY A 1 580 ? 14.173 5.917 -28.304 1.00 87.88 580 GLY A O 1
ATOM 4713 N N . ILE A 1 581 ? 14.828 7.958 -27.635 1.00 86.94 581 ILE A N 1
ATOM 4714 C CA . ILE A 1 581 ? 14.579 7.759 -26.200 1.00 86.94 581 ILE A CA 1
ATOM 4715 C C . ILE A 1 581 ? 13.076 7.707 -25.902 1.00 86.94 581 ILE A C 1
ATOM 4717 O O . ILE A 1 581 ? 12.676 7.073 -24.938 1.00 86.94 581 ILE A O 1
ATOM 4721 N N . ARG A 1 582 ? 12.227 8.307 -26.745 1.00 82.31 582 ARG A N 1
ATOM 4722 C CA . ARG A 1 582 ? 10.757 8.232 -26.626 1.00 82.31 582 ARG A CA 1
ATOM 4723 C C . ARG A 1 582 ? 10.108 7.000 -27.274 1.00 82.31 582 ARG A C 1
ATOM 4725 O O . ARG A 1 582 ? 8.898 6.836 -27.171 1.00 82.31 582 ARG A O 1
ATOM 4732 N N . GLY A 1 583 ? 10.876 6.153 -27.963 1.00 81.44 583 GLY A N 1
ATOM 4733 C CA . GLY A 1 583 ? 10.354 4.976 -28.668 1.00 81.44 583 GLY A CA 1
ATOM 4734 C C . GLY A 1 583 ? 10.471 3.673 -27.871 1.00 81.44 583 GLY A C 1
ATOM 4735 O O . GLY A 1 583 ? 11.123 3.625 -26.832 1.00 81.44 583 GLY A O 1
ATOM 4736 N N . LEU A 1 584 ? 9.922 2.577 -28.415 1.00 77.31 584 LEU A N 1
ATOM 4737 C CA . LEU A 1 584 ? 9.994 1.222 -27.827 1.00 77.31 584 LEU A CA 1
ATOM 4738 C C . LEU A 1 584 ? 11.431 0.764 -27.500 1.00 77.31 584 LEU A C 1
ATOM 4740 O O . LEU A 1 584 ? 11.638 -0.021 -26.579 1.00 77.31 584 LEU A O 1
ATOM 4744 N N . ASN A 1 585 ? 12.427 1.295 -28.217 1.00 85.38 585 ASN A N 1
ATOM 4745 C CA . ASN A 1 585 ? 13.844 0.973 -28.034 1.00 85.38 585 ASN A CA 1
ATOM 4746 C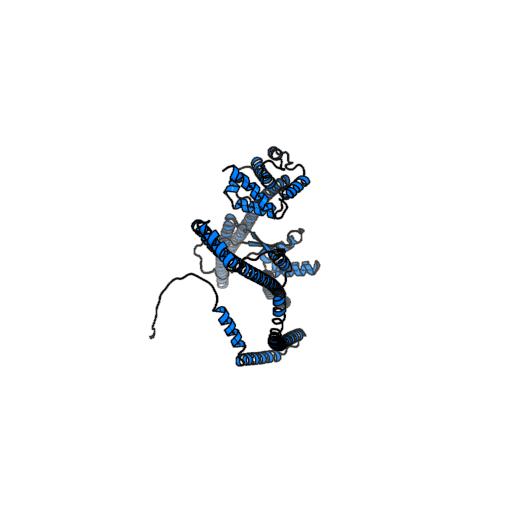 C . ASN A 1 585 ? 14.590 1.942 -27.100 1.00 85.38 585 ASN A C 1
ATOM 4748 O O . ASN A 1 585 ? 15.792 1.775 -26.886 1.00 85.38 585 ASN A O 1
ATOM 4752 N N . GLY A 1 586 ? 13.914 2.950 -26.540 1.00 84.06 586 GLY A N 1
ATOM 4753 C CA . GLY A 1 586 ? 14.565 4.018 -25.782 1.00 84.06 586 GLY A CA 1
ATOM 4754 C C . GLY A 1 586 ? 15.307 3.526 -24.539 1.00 84.06 586 GLY A C 1
ATOM 4755 O O . GLY A 1 586 ? 16.376 4.045 -24.229 1.00 84.06 586 GLY A O 1
ATOM 4756 N N . ASN A 1 587 ? 14.819 2.460 -23.893 1.00 85.56 587 ASN A N 1
ATOM 4757 C CA . ASN A 1 587 ? 15.511 1.816 -22.772 1.00 85.56 587 ASN A CA 1
ATOM 4758 C C . ASN A 1 587 ? 16.881 1.243 -23.183 1.00 85.56 587 ASN A C 1
ATOM 4760 O O . ASN A 1 587 ? 17.894 1.527 -22.546 1.00 85.56 587 ASN A O 1
ATOM 4764 N N . ALA A 1 588 ? 16.932 0.479 -24.279 1.00 88.69 588 ALA A N 1
ATOM 4765 C CA . ALA A 1 588 ? 18.178 -0.117 -24.759 1.00 88.69 588 ALA A CA 1
ATOM 4766 C C . ALA A 1 588 ? 19.211 0.961 -25.120 1.00 88.69 588 ALA A C 1
ATOM 4768 O O . ALA A 1 588 ? 20.369 0.854 -24.720 1.00 88.69 588 ALA A O 1
ATOM 4769 N N . ILE A 1 589 ? 18.773 2.030 -25.795 1.00 89.56 589 ILE A N 1
ATOM 4770 C CA . ILE A 1 589 ? 19.636 3.154 -26.181 1.00 89.56 589 ILE A CA 1
ATOM 4771 C C . ILE A 1 589 ? 20.172 3.886 -24.943 1.00 89.56 589 ILE A C 1
ATOM 4773 O O . ILE A 1 589 ? 21.376 4.134 -24.846 1.00 89.56 589 ILE A O 1
ATOM 4777 N N . ALA A 1 590 ? 19.309 4.196 -23.970 1.00 86.62 590 ALA A N 1
ATOM 4778 C CA . ALA A 1 590 ? 19.714 4.873 -22.740 1.00 86.62 590 ALA A CA 1
ATOM 4779 C C . ALA A 1 590 ? 20.733 4.048 -21.937 1.00 86.62 590 ALA A C 1
ATOM 4781 O O . ALA A 1 590 ? 21.746 4.579 -21.480 1.00 86.62 590 ALA A O 1
ATOM 4782 N N . MET A 1 591 ? 20.505 2.740 -21.807 1.00 89.12 591 MET A N 1
ATOM 4783 C CA . MET A 1 591 ? 21.397 1.846 -21.067 1.00 89.12 591 MET A CA 1
ATOM 4784 C C . MET A 1 591 ? 22.722 1.602 -21.786 1.00 89.12 591 MET A C 1
ATOM 4786 O O . MET A 1 591 ? 23.770 1.562 -21.141 1.00 89.12 591 MET A O 1
ATOM 4790 N N . GLU A 1 592 ? 22.714 1.497 -23.116 1.00 91.50 592 GLU A N 1
ATOM 4791 C CA . GLU A 1 592 ? 23.942 1.439 -23.910 1.00 91.50 592 GLU A CA 1
ATOM 4792 C C . GLU A 1 592 ? 24.785 2.707 -23.705 1.00 91.50 592 GLU A C 1
ATOM 4794 O O . GLU A 1 592 ? 25.987 2.627 -23.445 1.00 91.50 592 GLU A O 1
ATOM 4799 N N . ASN A 1 593 ? 24.147 3.880 -23.738 1.00 90.44 593 ASN A N 1
ATOM 4800 C CA . ASN A 1 593 ? 24.803 5.160 -23.484 1.00 90.44 593 ASN A CA 1
ATOM 4801 C C . ASN A 1 593 ? 25.396 5.252 -22.069 1.00 90.44 593 ASN A C 1
ATOM 4803 O O . ASN A 1 593 ? 26.502 5.768 -21.891 1.00 90.44 593 ASN A O 1
ATOM 4807 N N . LEU A 1 594 ? 24.699 4.728 -21.055 1.00 87.88 594 LEU A N 1
ATOM 4808 C CA . LEU A 1 594 ? 25.215 4.679 -19.685 1.00 87.88 594 LEU A CA 1
ATOM 4809 C C . LEU A 1 594 ? 26.439 3.760 -19.559 1.00 87.88 594 LEU A C 1
ATOM 4811 O O . LEU A 1 594 ? 27.416 4.146 -18.906 1.00 87.88 594 LEU A O 1
ATOM 4815 N N . ARG A 1 595 ? 26.414 2.592 -20.214 1.00 87.44 595 ARG A N 1
ATOM 4816 C CA . ARG A 1 595 ? 27.481 1.579 -20.149 1.00 87.44 595 ARG A CA 1
ATOM 4817 C C . ARG A 1 595 ? 28.740 1.941 -20.940 1.00 87.44 595 ARG A C 1
ATOM 4819 O O . ARG A 1 595 ? 29.820 1.543 -20.518 1.00 87.44 595 ARG A O 1
ATOM 4826 N N . LYS A 1 596 ? 28.642 2.720 -22.028 1.00 86.06 596 LYS A N 1
ATOM 4827 C CA . LYS A 1 596 ? 29.800 3.100 -22.873 1.00 86.06 596 LYS A CA 1
ATOM 4828 C C . LYS A 1 596 ? 30.982 3.691 -22.091 1.00 86.06 596 LYS A C 1
ATOM 4830 O O . LYS A 1 596 ? 32.119 3.384 -22.412 1.00 86.06 596 LYS A O 1
ATOM 4835 N N . GLU A 1 597 ? 30.734 4.447 -21.022 1.00 64.19 597 GLU A N 1
ATOM 4836 C CA . GLU A 1 597 ? 31.809 5.024 -20.192 1.00 64.19 597 GLU A CA 1
ATOM 4837 C C . GLU A 1 597 ? 32.500 4.000 -19.278 1.00 64.19 597 GLU A C 1
ATOM 4839 O O . GLU A 1 597 ? 33.660 4.195 -18.925 1.00 64.19 597 GLU A O 1
ATOM 4844 N N . ASN A 1 598 ? 31.822 2.911 -18.891 1.00 59.47 598 ASN A N 1
ATOM 4845 C CA . ASN A 1 598 ? 32.457 1.880 -18.062 1.00 59.47 598 ASN A CA 1
ATOM 4846 C C . ASN A 1 598 ? 33.625 1.237 -18.818 1.00 59.47 598 ASN A C 1
ATOM 4848 O O . ASN A 1 598 ? 34.676 1.003 -18.238 1.00 59.47 598 ASN A O 1
ATOM 4852 N N . ASN A 1 599 ? 33.464 1.080 -20.132 1.00 58.66 599 ASN A N 1
ATOM 4853 C CA . ASN A 1 599 ? 34.482 0.522 -21.015 1.00 58.66 599 ASN A CA 1
ATOM 4854 C C . ASN A 1 599 ? 35.549 1.545 -21.450 1.00 58.66 599 ASN A C 1
ATOM 4856 O O . ASN A 1 599 ? 36.535 1.151 -22.057 1.00 58.66 599 ASN A O 1
ATOM 4860 N N . GLU A 1 600 ? 35.343 2.848 -21.214 1.00 56.97 600 GLU A N 1
ATOM 4861 C CA . GLU A 1 600 ? 36.335 3.900 -21.516 1.00 56.97 600 GLU A CA 1
ATOM 4862 C C . GLU A 1 600 ? 37.200 4.271 -20.296 1.00 56.97 600 GLU A C 1
ATOM 4864 O O . GLU A 1 600 ? 38.230 4.931 -20.451 1.00 56.97 600 GLU A O 1
ATOM 4869 N N . LYS A 1 601 ? 36.773 3.892 -19.082 1.00 54.97 601 LYS A N 1
ATOM 4870 C CA . LYS A 1 601 ? 37.511 4.102 -17.823 1.00 54.97 601 LYS A CA 1
ATOM 4871 C C . LYS A 1 601 ? 38.271 2.863 -17.334 1.00 54.97 601 LYS A C 1
ATOM 4873 O O . LYS A 1 601 ? 39.231 3.048 -16.584 1.00 54.97 601 LYS A O 1
ATOM 4878 N N . GLU A 1 602 ? 37.837 1.660 -17.711 1.00 44.41 602 GLU A N 1
ATOM 4879 C CA . GLU A 1 602 ? 38.639 0.421 -17.641 1.00 44.41 602 GLU A CA 1
ATOM 4880 C C . GLU A 1 602 ? 39.663 0.375 -18.781 1.00 44.41 602 GLU A C 1
ATOM 4882 O O . GLU A 1 602 ? 40.812 -0.048 -18.508 1.00 44.41 602 GLU A O 1
#